Protein AF-0000000079066819 (afdb_homodimer)

InterPro domains:
  IPR002328 Alcohol dehydrogenase, zinc-type, conserved site [PS00059] (64-78)
  IPR011032 GroES-like superfamily [SSF50129] (6-172)
  IPR013149 Alcohol dehydrogenase-like, C-terminal [PF00107] (179-305)
  IPR013154 Alcohol dehydrogenase-like, N-terminal [PF08240] (29-139)
  IPR020843 Enoylreductase domain [SM00829] (15-341)
  IPR036291 NAD(P)-binding domain superfamily [SSF51735] (141-310)

Foldseek 3Di:
DPWDWWWAFKQADAPDGTDIDIDTQDDAAPQKWKWFFQKFWDDVVLVCQRHVLAADEDPGAGATQLTWGFTCDYYPPAPDDGGFTKTFQQWAAPQPDPCNVVQNSLPHPDTPGRDRRHHHHHLMRMDMGRNVRIATFDPLADRHFLSLCSFLVLQLLCCCCPNQNDAAAFEEEEEDQAQNRLNNLLNCVLRHHAYEYEDQAVVSQVSSVVSPHPYYDNCVVDPPLVVLCVVVVNQATQEYEYQAQDQEVVQSRLSRHHAQHEYEYEHHDSDHHDHDVVSCVVRVYHYYYDRTHGSVSSNVSSVCVSVPSDTQDEQEEDESVCVSVQSVVVVVPNGHHIYMYGD/DPWAWWWAFKQADAPDGTDIDIDTQDDAAAQKWKWFWQKFWDDVVLVCQRHVLAADEDPGAGATQLTWGFTCDYYPPAPDDGGFTKTFQQWAAPQPDPCNVVQNSLPHPDTPGRDRRHHHHHLMRMDMGRNVRIATFDPLADRHFLSLCSFLVLQLLCCCCPNQNDAAAFEEEEEDQAQNRLNNLLNCVLRHHAYEYEDQAVVSQVSSVVSPHPYYDNCVVDPPLVVLCVVVVNQATQEYEYQAQDQEVVQSRLSRHHAQHEYEYEHHDSDHHDHDVVSCVVRVYHYYYDRTHGSVSSNVSSVCVSVPSDTQDEQEEAESVCVRVQSVVVVVPNGHHIYMYGD

pLDDT: mean 96.61, std 5.33, range [36.28, 98.94]

Sequence (686 aa):
MTSGVMSAAVLKALGKPLEIELRPRPVPGPGQVLVRVRAAGLCHTDLHLADGSAVTPPLPIVLGHEIAGEVVEVGAGVRAAPGDRVLAYYYEGYGTCTWCAAGSENLCPAPAAKVGFDSDGGLCEYYLADAQTLVPITDKVPFAEAAVLGCSGTTAVRVVRAVARTVAGETLTVIGAGGVGLAVVQVAVADGARVIAVDPHAPSREQARRYGAHTVIDPAASDPVATVHAVTDGQGCEVVVDTVGATHTPGQAVRMTGIRGRVVLVGYTGKPATLDVLDVGVRETEIRSSVGATLADAHTVMQMAETGLIRGNVEAEYPLEQINQALARLAAGNVTGRLVITPMTSGVMSAAVLKALGKPLEIELRPRPVPGPGQVLVRVRAAGLCHTDLHLADGSAVTPPLPIVLGHEIAGEVVEVGAGVRAAPGDRVLAYYYEGYGTCTWCAAGSENLCPAPAAKVGFDSDGGLCEYYLADAQTLVPITDKVPFAEAAVLGCSGTTAVRVVRAVARTVAGETLTVIGAGGVGLAVVQVAVADGARVIAVDPHAPSREQARRYGAHTVIDPAASDPVATVHAVTDGQGCEVVVDTVGATHTPGQAVRMTGIRGRVVLVGYTGKPATLDVLDVGVRETEIRSSVGATLADAHTVMQMAETGLIRGNVEAEYPLEQINQALARLAAGNVTGRLVITP

Structure (mmCIF, N/CA/C/O backbone):
data_AF-0000000079066819-model_v1
#
loop_
_entity.id
_entity.type
_entity.pdbx_description
1 polymer 'Alcohol dehydrogenase catalytic domain-containing protein'
#
loop_
_atom_site.group_PDB
_atom_site.id
_atom_site.type_symbol
_atom_site.label_atom_id
_atom_site.label_alt_id
_atom_site.label_comp_id
_atom_site.label_asym_id
_atom_site.label_entity_id
_atom_site.label_seq_id
_atom_site.pdbx_PDB_ins_code
_atom_site.Cartn_x
_atom_site.Cartn_y
_atom_site.Cartn_z
_atom_site.occupancy
_atom_site.B_iso_or_equiv
_atom_site.auth_seq_id
_atom_site.auth_comp_id
_atom_site.auth_asym_id
_atom_site.auth_atom_id
_atom_site.pdbx_PDB_model_num
ATOM 1 N N . MET A 1 1 ? -17.688 -42.688 -26.609 1 37 1 MET A N 1
ATOM 2 C CA . MET A 1 1 ? -17.641 -42.156 -25.25 1 37 1 MET A CA 1
ATOM 3 C C . MET A 1 1 ? -16.453 -42.781 -24.484 1 37 1 MET A C 1
ATOM 5 O O . MET A 1 1 ? -16.562 -43.875 -23.953 1 37 1 MET A O 1
ATOM 9 N N . THR A 1 2 ? -15.359 -42.75 -24.953 1 45.97 2 THR A N 1
ATOM 10 C CA . THR A 1 2 ? -14.328 -43.594 -24.359 1 45.97 2 THR A CA 1
ATOM 11 C C . THR A 1 2 ? -14.281 -43.438 -22.844 1 45.97 2 THR A C 1
ATOM 13 O O . THR A 1 2 ? -14.062 -42.312 -22.359 1 45.97 2 THR A O 1
ATOM 16 N N . SER A 1 3 ? -15.227 -44.094 -22.094 1 61.09 3 SER A N 1
ATOM 17 C CA . SER A 1 3 ? -15.602 -44.594 -20.766 1 61.09 3 SER A CA 1
ATOM 18 C C . SER A 1 3 ? -14.406 -45.188 -20.031 1 61.09 3 SER A C 1
ATOM 20 O O . SER A 1 3 ? -13.68 -46 -20.562 1 61.09 3 SER A O 1
ATOM 22 N N . GLY A 1 4 ? -13.5 -44.344 -19.375 1 86.75 4 GLY A N 1
ATOM 23 C CA . GLY A 1 4 ? -12.398 -44.906 -18.594 1 86.75 4 GLY A CA 1
ATOM 24 C C . GLY A 1 4 ? -12.25 -44.219 -17.234 1 86.75 4 GLY A C 1
ATOM 25 O O . GLY A 1 4 ? -13.062 -43.375 -16.859 1 86.75 4 GLY A O 1
ATOM 26 N N . VAL A 1 5 ? -11.516 -44.844 -16.578 1 94.75 5 VAL A N 1
ATOM 27 C CA . VAL A 1 5 ? -11.219 -44.344 -15.234 1 94.75 5 VAL A CA 1
ATOM 28 C C . VAL A 1 5 ? -9.844 -43.688 -15.219 1 94.75 5 VAL A C 1
ATOM 30 O O . VAL A 1 5 ? -9.039 -43.875 -16.125 1 94.75 5 VAL A O 1
ATOM 33 N N . MET A 1 6 ? -9.727 -42.812 -14.391 1 96.75 6 MET A N 1
ATOM 34 C CA . MET A 1 6 ? -8.445 -42.125 -14.18 1 96.75 6 MET A CA 1
ATOM 35 C C . MET A 1 6 ? -8.094 -42.094 -12.695 1 96.75 6 MET A C 1
ATOM 37 O O . MET A 1 6 ? -8.977 -42.156 -11.844 1 96.75 6 MET A O 1
ATOM 41 N N . SER A 1 7 ? -6.809 -42.031 -12.445 1 97.69 7 SER A N 1
ATOM 42 C CA . SER A 1 7 ? -6.34 -41.781 -11.086 1 97.69 7 SER A CA 1
ATOM 43 C C . SER A 1 7 ? -6.332 -40.281 -10.766 1 97.69 7 SER A C 1
ATOM 45 O O . SER A 1 7 ? -5.988 -39.469 -11.617 1 97.69 7 SER A O 1
ATOM 47 N N . ALA A 1 8 ? -6.77 -39.938 -9.594 1 98.5 8 ALA A N 1
ATOM 48 C CA . ALA A 1 8 ? -6.734 -38.562 -9.086 1 98.5 8 ALA A CA 1
ATOM 49 C C . ALA A 1 8 ? -6.352 -38.531 -7.613 1 98.5 8 ALA A C 1
ATOM 51 O O . ALA A 1 8 ? -6.73 -39.406 -6.848 1 98.5 8 ALA A O 1
ATOM 52 N N . ALA A 1 9 ? -5.535 -37.594 -7.238 1 98.62 9 ALA A N 1
ATOM 53 C CA . ALA A 1 9 ? -5.258 -37.344 -5.824 1 98.62 9 ALA A CA 1
ATOM 54 C C . ALA A 1 9 ? -6.309 -36.406 -5.215 1 98.62 9 ALA A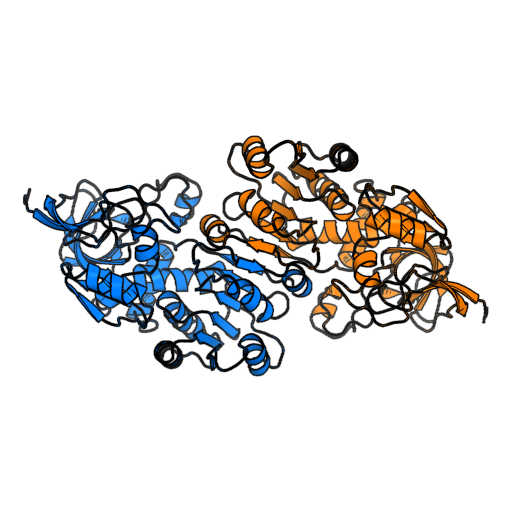 C 1
ATOM 56 O O . ALA A 1 9 ? -6.402 -35.25 -5.59 1 98.62 9 ALA A O 1
ATOM 57 N N . VAL A 1 10 ? -7.047 -36.875 -4.238 1 98.62 10 VAL A N 1
ATOM 58 C CA . VAL A 1 10 ? -8.234 -36.156 -3.756 1 98.62 10 VAL A CA 1
ATOM 59 C C . VAL A 1 10 ? -8.047 -35.781 -2.287 1 98.62 10 VAL A C 1
ATOM 61 O O . VAL A 1 10 ? -7.68 -36.625 -1.466 1 98.62 10 VAL A O 1
ATOM 64 N N . LEU A 1 11 ? -8.188 -34.531 -1.988 1 98.5 11 LEU A N 1
ATOM 65 C CA . LEU A 1 11 ? -8.305 -34.062 -0.609 1 98.5 11 LEU A CA 1
ATOM 66 C C . LEU A 1 11 ? -9.727 -34.25 -0.096 1 98.5 11 LEU A C 1
ATOM 68 O O . LEU A 1 11 ? -10.641 -33.531 -0.528 1 98.5 11 LEU A O 1
ATOM 72 N N . LYS A 1 12 ? -9.93 -35.062 0.848 1 98.06 12 LYS A N 1
ATOM 73 C CA . LYS A 1 12 ? -11.273 -35.375 1.34 1 98.06 12 LYS A CA 1
ATOM 74 C C . LYS A 1 12 ? -11.555 -34.625 2.648 1 98.06 12 LYS A C 1
ATOM 76 O O . LYS A 1 12 ? -12.711 -34.344 2.963 1 98.06 12 LYS A O 1
ATOM 81 N N . ALA A 1 13 ? -10.477 -34.438 3.383 1 97.44 13 ALA A N 1
ATOM 82 C CA . ALA A 1 13 ? -10.562 -33.719 4.66 1 97.44 13 ALA A CA 1
ATOM 83 C C . ALA A 1 13 ? -9.336 -32.875 4.895 1 97.44 13 ALA A C 1
ATOM 85 O O . ALA A 1 13 ? -8.211 -33.25 4.574 1 97.44 13 ALA A O 1
ATOM 86 N N . LEU A 1 14 ? -9.602 -31.734 5.492 1 96.62 14 LEU A N 1
ATOM 87 C CA . LEU A 1 14 ? -8.5 -30.828 5.766 1 96.62 14 LEU A CA 1
ATOM 88 C C . LEU A 1 14 ? -7.488 -31.453 6.719 1 96.62 14 LEU A C 1
ATOM 90 O O . LEU A 1 14 ? -7.871 -32.125 7.676 1 96.62 14 LEU A O 1
ATOM 94 N N . GLY A 1 15 ? -6.273 -31.219 6.441 1 96.06 15 GLY A N 1
ATOM 95 C CA . GLY A 1 15 ? -5.211 -31.688 7.32 1 96.06 15 GLY A CA 1
ATOM 96 C C . GLY A 1 15 ? -4.926 -33.156 7.168 1 96.06 15 GLY A C 1
ATOM 97 O O . GLY A 1 15 ? -4.07 -33.719 7.871 1 96.06 15 GLY A O 1
ATOM 98 N N . LYS A 1 16 ? -5.594 -33.844 6.32 1 96.88 16 LYS A N 1
ATOM 99 C CA . LYS A 1 16 ? -5.375 -35.281 6.059 1 96.88 16 LYS A CA 1
ATOM 100 C C . LYS A 1 16 ? -4.637 -35.5 4.738 1 96.88 16 LYS A C 1
ATOM 102 O O . LYS A 1 16 ? -4.672 -34.625 3.859 1 96.88 16 LYS A O 1
ATOM 107 N N . PRO A 1 17 ? -3.957 -36.625 4.641 1 97.88 17 PRO A N 1
ATOM 108 C CA . PRO A 1 17 ? -3.289 -36.906 3.369 1 97.88 17 PRO A CA 1
ATOM 109 C C . PRO A 1 17 ? -4.266 -37.031 2.201 1 97.88 17 PRO A C 1
ATOM 111 O O . PRO A 1 17 ? -5.426 -37.406 2.393 1 97.88 17 PRO A O 1
ATOM 114 N N . LEU A 1 18 ? -3.771 -36.688 1.036 1 98.56 18 LEU A N 1
ATOM 115 C CA . LEU A 1 18 ? -4.57 -36.875 -0.165 1 98.56 18 LEU A CA 1
ATOM 116 C C . LEU A 1 18 ? -4.738 -38.375 -0.45 1 98.56 18 LEU A C 1
ATOM 118 O O . LEU A 1 18 ? -3.814 -39.156 -0.22 1 98.56 18 LEU A O 1
ATOM 122 N N . GLU A 1 19 ? -5.855 -38.75 -0.96 1 98.44 19 GLU A N 1
ATOM 123 C CA . GLU A 1 19 ? -6.121 -40.125 -1.313 1 98.44 19 GLU A CA 1
ATOM 124 C C . GLU A 1 19 ? -6.141 -40.312 -2.828 1 98.44 19 GLU A C 1
ATOM 126 O O . GLU A 1 19 ? -6.785 -39.562 -3.547 1 98.44 19 GLU A O 1
ATOM 131 N N . ILE A 1 20 ? -5.414 -41.312 -3.322 1 98.12 20 ILE A N 1
ATOM 132 C CA . ILE A 1 20 ? -5.496 -41.656 -4.738 1 98.12 20 ILE A CA 1
ATOM 133 C C . ILE A 1 20 ? -6.781 -42.438 -5.004 1 98.12 20 ILE A C 1
ATOM 135 O O . ILE A 1 20 ? -6.996 -43.5 -4.438 1 98.12 20 ILE A O 1
ATOM 139 N N . GLU A 1 21 ? -7.539 -41.875 -5.871 1 96.94 21 GLU A N 1
ATOM 140 C CA . GLU A 1 21 ? -8.82 -42.469 -6.203 1 96.94 21 GLU A CA 1
ATOM 141 C C . GLU A 1 21 ? -8.961 -42.688 -7.711 1 96.94 21 GLU A C 1
ATOM 143 O O . GLU A 1 21 ? -8.359 -41.938 -8.5 1 96.94 21 GLU A O 1
ATOM 148 N N . LEU A 1 22 ? -9.734 -43.719 -7.961 1 96.75 22 LEU A N 1
ATOM 149 C CA . LEU A 1 22 ? -10.172 -43.875 -9.344 1 96.75 22 LEU A CA 1
ATOM 150 C C . LEU A 1 22 ? -11.484 -43.125 -9.586 1 96.75 22 LEU A C 1
ATOM 152 O O . LEU A 1 22 ? -12.445 -43.312 -8.836 1 96.75 22 LEU A O 1
ATOM 156 N N . ARG A 1 23 ? -11.43 -42.281 -10.594 1 96.19 23 ARG A N 1
ATOM 157 C CA . ARG A 1 23 ? -12.602 -41.531 -10.992 1 96.19 23 ARG A CA 1
ATOM 158 C C . ARG A 1 23 ? -12.906 -41.719 -12.469 1 96.19 23 ARG A C 1
ATOM 160 O O . ARG A 1 23 ? -12.031 -42.125 -13.25 1 96.19 23 ARG A O 1
ATOM 167 N N . PRO A 1 24 ? -14.203 -41.625 -12.789 1 95.81 24 PRO A N 1
ATOM 168 C CA . PRO A 1 24 ? -14.492 -41.625 -14.227 1 95.81 24 PRO A CA 1
ATOM 169 C C . PRO A 1 24 ? -13.703 -40.562 -15 1 95.81 24 PRO A C 1
ATOM 171 O O . PRO A 1 24 ? -13.555 -39.438 -14.523 1 95.81 24 PRO A O 1
ATOM 174 N N . ARG A 1 25 ? -13.094 -41 -16.062 1 96.62 25 ARG A N 1
ATOM 175 C CA . ARG A 1 25 ? -12.453 -40.031 -16.953 1 96.62 25 ARG A CA 1
ATOM 176 C C . ARG A 1 25 ? -13.477 -39.062 -17.531 1 96.62 25 ARG A C 1
ATOM 178 O O . ARG A 1 25 ? -14.5 -39.469 -18.078 1 96.62 25 ARG A O 1
ATOM 185 N N . PRO A 1 26 ? -13.258 -37.75 -17.453 1 96.5 26 PRO A N 1
ATOM 186 C CA . PRO A 1 26 ? -14.234 -36.781 -17.969 1 96.5 26 PRO A CA 1
ATOM 187 C C . PRO A 1 26 ? -14.375 -36.844 -19.484 1 96.5 26 PRO A C 1
ATOM 189 O O . PRO A 1 26 ? -13.438 -37.25 -20.172 1 96.5 26 PRO A O 1
ATOM 192 N N . VAL A 1 27 ? -15.508 -36.531 -19.938 1 96 27 VAL A N 1
ATOM 193 C CA . VAL A 1 27 ? -15.797 -36.375 -21.359 1 96 27 VAL A CA 1
ATOM 194 C C . VAL A 1 27 ? -16.078 -34.938 -21.672 1 96 27 VAL A C 1
ATOM 196 O O . VAL A 1 27 ? -16.969 -34.312 -21.078 1 96 27 VAL A O 1
ATOM 199 N N . PRO A 1 28 ? -15.312 -34.344 -22.594 1 97.19 28 PRO A N 1
ATOM 200 C CA . PRO A 1 28 ? -15.5 -32.906 -22.844 1 97.19 28 PRO A CA 1
ATOM 201 C C . PRO A 1 28 ? -16.828 -32.625 -23.547 1 97.19 28 PRO A C 1
ATOM 203 O O . PRO A 1 28 ? -17.172 -33.281 -24.547 1 97.19 28 PRO A O 1
ATOM 206 N N . GLY A 1 29 ? -17.578 -31.703 -22.953 1 97.12 29 GLY A N 1
ATOM 207 C CA . GLY A 1 29 ? -18.734 -31.141 -23.625 1 97.12 29 GLY A CA 1
ATOM 208 C C . GLY A 1 29 ? -18.375 -29.969 -24.531 1 97.12 29 GLY A C 1
ATOM 209 O O . GLY A 1 29 ? -17.203 -29.719 -24.797 1 97.12 29 GLY A O 1
ATOM 210 N N . PRO A 1 30 ? -19.469 -29.281 -25.062 1 97.31 30 PRO A N 1
ATOM 211 C CA . PRO A 1 30 ? -19.203 -28.109 -25.906 1 97.31 30 PRO A CA 1
ATOM 212 C C . PRO A 1 30 ? -18.312 -27.078 -25.219 1 97.31 30 PRO A C 1
ATOM 214 O O . PRO A 1 30 ? -18.531 -26.734 -24.062 1 97.31 30 PRO A O 1
ATOM 217 N N . GLY A 1 31 ? -17.25 -26.641 -25.953 1 97.25 31 GLY A N 1
ATOM 218 C CA . GLY A 1 31 ? -16.344 -25.625 -25.438 1 97.25 31 GLY A CA 1
ATOM 219 C C . GLY A 1 31 ? -15.297 -26.172 -24.5 1 97.25 31 GLY A C 1
ATOM 220 O O . GLY A 1 31 ? -14.453 -25.422 -24 1 97.25 31 GLY A O 1
ATOM 221 N N . GLN A 1 32 ? -15.258 -27.453 -24.297 1 98.06 32 GLN A N 1
ATOM 222 C CA . GLN A 1 32 ? -14.352 -28.062 -23.328 1 98.06 32 GLN A CA 1
ATOM 223 C C . GLN A 1 32 ? -13.305 -28.938 -24.016 1 98.06 32 GLN A C 1
ATOM 225 O O . GLN A 1 32 ? -13.484 -29.344 -25.156 1 98.06 32 GLN A O 1
ATOM 230 N N . VAL A 1 33 ? -12.242 -29.141 -23.375 1 98.12 33 VAL A N 1
ATOM 231 C CA . VAL A 1 33 ? -11.109 -29.922 -23.859 1 98.12 33 VAL A CA 1
ATOM 232 C C . VAL A 1 33 ? -10.609 -30.844 -22.766 1 98.12 33 VAL 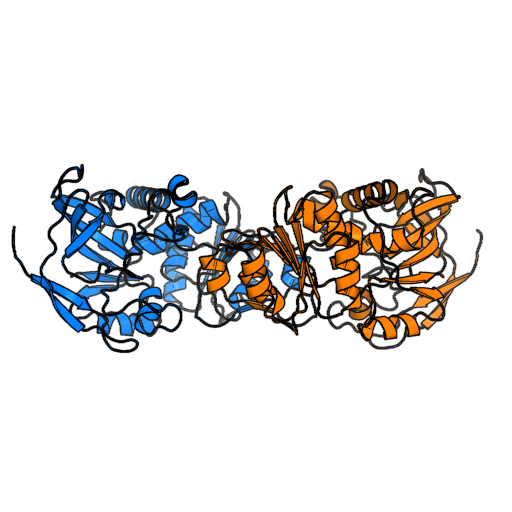A C 1
ATOM 234 O O . VAL A 1 33 ? -10.516 -30.453 -21.594 1 98.12 33 VAL A O 1
ATOM 237 N N . LEU A 1 34 ? -10.422 -32.031 -23.109 1 98.19 34 LEU A N 1
ATOM 238 C CA . LEU A 1 34 ? -9.773 -32.969 -22.188 1 98.19 34 LEU A CA 1
ATOM 239 C C . LEU A 1 34 ? -8.258 -32.938 -22.375 1 98.19 34 LEU A C 1
ATOM 241 O O . LEU A 1 34 ? -7.762 -33.156 -23.484 1 98.19 34 LEU A O 1
ATOM 245 N N . VAL A 1 35 ? -7.57 -32.688 -21.359 1 98.69 35 VAL A N 1
ATOM 246 C CA . VAL A 1 35 ? -6.113 -32.594 -21.375 1 98.69 35 VAL A CA 1
ATOM 247 C C . VAL A 1 35 ? -5.512 -33.781 -20.609 1 98.69 35 VAL A C 1
ATOM 249 O O . VAL A 1 35 ? -5.875 -34.031 -19.453 1 98.69 35 VAL A O 1
ATOM 252 N N . ARG A 1 36 ? -4.672 -34.562 -21.234 1 98.69 36 ARG A N 1
ATOM 253 C CA . ARG A 1 36 ? -3.82 -35.5 -20.484 1 98.69 36 ARG A CA 1
ATOM 254 C C . ARG A 1 36 ? -2.725 -34.719 -19.734 1 98.69 36 ARG A C 1
ATOM 256 O O . ARG A 1 36 ? -1.826 -34.156 -20.359 1 98.69 36 ARG A O 1
ATOM 263 N N . VAL A 1 37 ? -2.812 -34.75 -18.438 1 98.88 37 VAL A N 1
ATOM 264 C CA . VAL A 1 37 ? -1.86 -34 -17.625 1 98.88 37 VAL A CA 1
ATOM 265 C C . VAL A 1 37 ? -0.479 -34.625 -17.719 1 98.88 37 VAL A C 1
ATOM 267 O O . VAL A 1 37 ? -0.322 -35.812 -17.422 1 98.88 37 VAL A O 1
ATOM 270 N N . ARG A 1 38 ? 0.446 -33.875 -18.188 1 98.81 38 ARG A N 1
ATOM 271 C 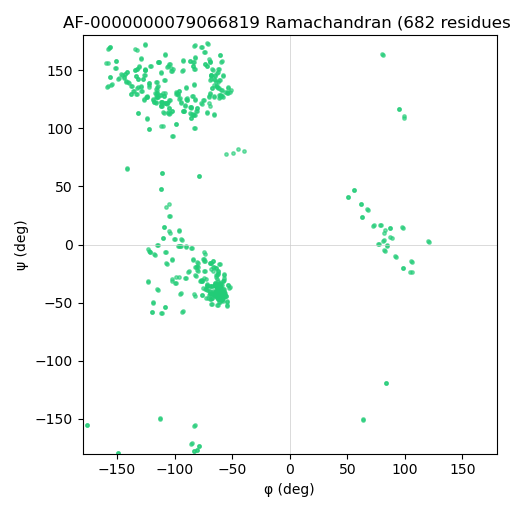CA . ARG A 1 38 ? 1.822 -34.344 -18.25 1 98.81 38 ARG A CA 1
ATOM 272 C C . ARG A 1 38 ? 2.633 -33.875 -17.062 1 98.81 38 ARG A C 1
ATOM 274 O O . ARG A 1 38 ? 3.596 -34.5 -16.641 1 98.81 38 ARG A O 1
ATOM 281 N N . ALA A 1 39 ? 2.256 -32.781 -16.516 1 98.88 39 ALA A N 1
ATOM 282 C CA . ALA A 1 39 ? 2.926 -32.188 -15.367 1 98.88 39 ALA A CA 1
ATOM 283 C C . ALA A 1 39 ? 1.974 -31.281 -14.578 1 98.88 39 ALA A C 1
ATOM 285 O O . ALA A 1 39 ? 1.176 -30.547 -15.164 1 98.88 39 ALA A O 1
ATOM 286 N N . ALA A 1 40 ? 2.014 -31.359 -13.289 1 98.81 40 ALA A N 1
ATOM 287 C CA . ALA A 1 40 ? 1.324 -30.469 -12.352 1 98.81 40 ALA A CA 1
ATOM 288 C C . ALA A 1 40 ? 2.271 -29.984 -11.258 1 98.81 40 ALA A C 1
ATOM 290 O O . ALA A 1 40 ? 2.73 -30.781 -10.43 1 98.81 40 ALA A O 1
ATOM 291 N N . GLY A 1 41 ? 2.545 -28.703 -11.273 1 98.5 41 GLY A N 1
ATOM 292 C CA . GLY A 1 41 ? 3.436 -28.156 -10.258 1 98.5 41 GLY A CA 1
ATOM 293 C C . GLY A 1 41 ? 2.799 -28.094 -8.883 1 98.5 41 GLY A C 1
ATOM 294 O O . GLY A 1 41 ? 1.572 -28.047 -8.766 1 98.5 41 GLY A O 1
ATOM 295 N N . LEU A 1 42 ? 3.621 -28.141 -7.855 1 98.12 42 LEU A N 1
ATOM 296 C CA . LEU A 1 42 ? 3.166 -27.984 -6.48 1 98.12 42 LEU A CA 1
ATOM 297 C C . LEU A 1 42 ? 3.582 -26.625 -5.93 1 98.12 42 LEU A C 1
ATOM 299 O O . LEU A 1 42 ? 4.77 -26.297 -5.906 1 98.12 42 LEU A O 1
ATOM 303 N N . CYS A 1 43 ? 2.643 -25.875 -5.531 1 95.38 43 CYS A N 1
ATOM 304 C CA . CYS A 1 43 ? 2.812 -24.547 -4.949 1 95.38 43 CYS A CA 1
ATOM 305 C C . CYS A 1 43 ? 2.555 -24.578 -3.449 1 95.38 43 CYS A C 1
ATOM 307 O O . CYS A 1 43 ? 1.812 -25.422 -2.955 1 95.38 43 CYS A O 1
ATOM 309 N N . HIS A 1 44 ? 3.164 -23.672 -2.709 1 94.19 44 HIS A N 1
ATOM 310 C CA . HIS A 1 44 ? 2.871 -23.578 -1.283 1 94.19 44 HIS A CA 1
ATOM 311 C C . HIS A 1 44 ? 1.383 -23.344 -1.041 1 94.19 44 HIS A C 1
ATOM 313 O O . HIS A 1 44 ? 0.857 -23.719 0.01 1 94.19 44 HIS A O 1
ATOM 319 N N . THR A 1 45 ? 0.718 -22.781 -1.983 1 94.06 45 THR A N 1
ATOM 320 C CA . THR A 1 45 ? -0.727 -22.594 -1.888 1 94.06 45 THR A CA 1
ATOM 321 C C . THR A 1 45 ? -1.432 -23.938 -1.739 1 94.06 45 THR A C 1
ATOM 323 O O . THR A 1 45 ? -2.459 -24.047 -1.065 1 94.06 45 THR A O 1
ATOM 326 N N . ASP A 1 46 ? -0.886 -24.953 -2.361 1 96.56 46 ASP A N 1
ATOM 327 C CA . ASP A 1 46 ? -1.462 -26.281 -2.201 1 96.56 46 ASP A CA 1
ATOM 328 C C . ASP A 1 46 ? -1.411 -26.734 -0.743 1 96.56 46 ASP A C 1
ATOM 330 O O . ASP A 1 46 ? -2.316 -27.422 -0.268 1 96.56 46 ASP A O 1
ATOM 334 N N . LEU A 1 47 ? -0.294 -26.359 -0.036 1 95.31 47 LEU A N 1
ATOM 335 C CA . LEU A 1 47 ? -0.19 -26.672 1.385 1 95.31 47 LEU A CA 1
ATOM 336 C C . LEU A 1 47 ? -1.255 -25.938 2.186 1 95.31 47 LEU A C 1
ATOM 338 O O . LEU A 1 47 ? -1.892 -26.516 3.068 1 95.31 47 LEU A O 1
ATOM 342 N N . HIS A 1 48 ? -1.458 -24.625 1.846 1 93.25 48 HIS A N 1
ATOM 343 C CA . HIS A 1 48 ? -2.463 -23.812 2.521 1 93.25 48 HIS A CA 1
ATOM 344 C C . HIS A 1 48 ? -3.863 -24.375 2.314 1 93.25 48 HIS A C 1
ATOM 346 O O . HIS A 1 48 ? -4.688 -24.359 3.23 1 93.25 48 HIS A O 1
ATOM 352 N N . LEU A 1 49 ? -4.133 -24.844 1.151 1 94.94 49 LEU A N 1
ATOM 353 C CA . LEU A 1 49 ? -5.422 -25.438 0.823 1 94.94 49 LEU A CA 1
ATOM 354 C C . LEU A 1 49 ? -5.598 -26.781 1.535 1 94.94 49 LEU A C 1
ATOM 356 O O . LEU A 1 49 ? -6.672 -27.062 2.07 1 94.94 49 LEU A O 1
ATOM 360 N N . ALA A 1 50 ? -4.57 -27.547 1.596 1 95.94 50 ALA A N 1
ATOM 361 C CA . ALA A 1 50 ? -4.625 -28.891 2.176 1 95.94 50 ALA A CA 1
ATOM 362 C C . ALA A 1 50 ? -4.941 -28.828 3.666 1 95.94 50 ALA A C 1
ATOM 364 O O . ALA A 1 50 ? -5.633 -29.703 4.195 1 95.94 50 ALA A O 1
ATOM 365 N N . ASP A 1 51 ? -4.473 -27.781 4.332 1 93.25 51 ASP A N 1
ATOM 366 C CA . ASP A 1 51 ? -4.699 -27.734 5.773 1 93.25 51 ASP A CA 1
ATOM 367 C C . ASP A 1 51 ? -5.734 -26.672 6.129 1 93.25 51 ASP A C 1
ATOM 369 O O . ASP A 1 51 ? -6.141 -26.562 7.285 1 93.25 51 ASP A O 1
ATOM 373 N N . GLY A 1 52 ? -6.18 -25.906 5.242 1 89.69 52 GLY A N 1
ATOM 374 C CA . GLY A 1 52 ? -7.219 -24.906 5.441 1 89.69 52 GLY A CA 1
ATOM 375 C C . GLY A 1 52 ? -6.746 -23.703 6.246 1 89.69 52 GLY A C 1
ATOM 376 O O . GLY A 1 52 ? -7.559 -22.984 6.824 1 89.69 52 GLY A O 1
ATOM 377 N N . SER A 1 53 ? -5.559 -23.484 6.414 1 82.75 53 SER A N 1
ATOM 378 C CA . SER A 1 53 ? -5 -22.453 7.293 1 82.75 53 SER A CA 1
ATOM 379 C C . SER A 1 53 ? -5.219 -21.062 6.727 1 82.75 53 SER A C 1
ATOM 381 O O . SER A 1 53 ? -5.559 -20.141 7.461 1 82.75 53 SER A O 1
ATOM 383 N N . ALA A 1 54 ? -5.09 -20.922 5.43 1 78.5 54 ALA A N 1
ATOM 384 C CA . ALA A 1 54 ? -5.23 -19.609 4.824 1 78.5 54 ALA A CA 1
ATOM 385 C C . ALA A 1 54 ? -6.449 -19.547 3.91 1 78.5 54 ALA A C 1
ATOM 387 O O . ALA A 1 54 ? -7.172 -18.547 3.893 1 78.5 54 ALA A O 1
ATOM 388 N N . VAL A 1 55 ? -6.668 -20.609 3.199 1 83.12 55 VAL A N 1
ATOM 389 C CA . VAL A 1 55 ? -7.758 -20.719 2.24 1 83.12 55 VAL A CA 1
ATOM 390 C C . VAL A 1 55 ? -8.484 -22.047 2.439 1 83.12 55 VAL A C 1
ATOM 392 O O . VAL A 1 55 ? -7.844 -23.109 2.494 1 83.12 55 VAL A O 1
ATOM 395 N N . THR A 1 56 ? -9.742 -22.031 2.557 1 91.25 56 THR A N 1
ATOM 396 C CA . THR A 1 56 ? -10.508 -23.266 2.729 1 91.25 56 THR A CA 1
ATOM 397 C C . THR A 1 56 ? -11.219 -23.641 1.437 1 91.25 56 THR A C 1
ATOM 399 O O . THR A 1 56 ? -12.148 -22.953 1.01 1 91.25 56 THR A O 1
ATOM 402 N N . PRO A 1 57 ? -10.805 -24.719 0.865 1 94.69 57 PRO A N 1
ATOM 403 C CA . PRO A 1 57 ? -11.461 -25.172 -0.363 1 94.69 57 PRO A CA 1
ATOM 404 C C . PRO A 1 57 ? -12.719 -26 -0.091 1 94.69 57 PRO A C 1
ATOM 406 O O . PRO A 1 57 ? -12.906 -26.5 1.022 1 94.69 57 PRO A O 1
ATOM 409 N N . PRO A 1 58 ? -13.617 -26.047 -1.095 1 96.38 58 PRO A N 1
ATOM 410 C CA . PRO A 1 58 ? -14.672 -27.062 -0.981 1 96.38 58 PRO A CA 1
ATOM 411 C C . PRO A 1 58 ? -14.141 -28.484 -1.031 1 96.38 58 PRO A C 1
ATOM 413 O O . PRO A 1 58 ? -13.18 -28.766 -1.757 1 96.38 58 PRO A O 1
ATOM 416 N N . LEU A 1 59 ? -14.734 -29.406 -0.301 1 96.69 59 LEU A N 1
ATOM 417 C CA . LEU A 1 59 ? -14.281 -30.797 -0.257 1 96.69 59 LEU A CA 1
ATOM 418 C C . LEU A 1 59 ? -15.391 -31.734 -0.724 1 96.69 59 LEU A C 1
ATOM 420 O O . LEU A 1 59 ? -16.578 -31.453 -0.52 1 96.69 59 LEU A O 1
ATOM 424 N N . PRO A 1 60 ? -15.062 -32.906 -1.253 1 97.81 60 PRO A N 1
ATOM 425 C CA . PRO A 1 60 ? -13.703 -33.281 -1.66 1 97.81 60 PRO A CA 1
ATOM 426 C C . PRO A 1 60 ? -13.219 -32.5 -2.879 1 97.81 60 PRO A C 1
ATOM 428 O O . PRO A 1 60 ? -14.031 -32 -3.664 1 97.81 60 PRO A O 1
ATOM 431 N N . ILE A 1 61 ? -11.867 -32.375 -3.098 1 98.12 61 ILE A N 1
ATOM 432 C CA . ILE A 1 61 ? -11.344 -31.594 -4.219 1 98.12 61 ILE A CA 1
ATOM 433 C C . ILE A 1 61 ? -10.031 -32.188 -4.699 1 98.12 61 ILE A C 1
ATOM 435 O O . ILE A 1 61 ? -9.273 -32.781 -3.908 1 98.12 61 ILE A O 1
ATOM 439 N N . VAL A 1 62 ? -9.797 -32.188 -5.977 1 98.44 62 VAL A N 1
ATOM 440 C CA . VAL A 1 62 ? -8.484 -32.438 -6.555 1 98.44 62 VAL A CA 1
ATOM 441 C C . VAL A 1 62 ? -7.684 -31.141 -6.605 1 98.44 62 VAL A C 1
ATOM 443 O O . VAL A 1 62 ? -8.07 -30.188 -7.297 1 98.44 62 VAL A O 1
ATOM 446 N N . LEU A 1 63 ? -6.535 -31.078 -5.898 1 97.81 63 LEU A N 1
ATOM 447 C CA . LEU A 1 63 ? -5.719 -29.875 -5.859 1 97.81 63 LEU A CA 1
ATOM 448 C C . LEU A 1 63 ? -4.852 -29.766 -7.109 1 97.81 63 LEU A C 1
ATOM 450 O O . LEU A 1 63 ? -5.016 -30.531 -8.055 1 97.81 63 LEU A O 1
ATOM 454 N N . GLY A 1 64 ? -4.031 -28.719 -7.113 1 98.12 64 GLY A N 1
ATOM 455 C CA . GLY A 1 64 ? -3.096 -28.516 -8.211 1 98.12 64 GLY A CA 1
ATOM 456 C C . GLY A 1 64 ? -3.59 -27.5 -9.227 1 98.12 64 GLY A C 1
ATOM 457 O O . GLY A 1 64 ? -4.469 -27.812 -10.039 1 98.12 64 GLY A O 1
ATOM 458 N N . HIS A 1 65 ? -2.957 -26.328 -9.258 1 98.25 65 HIS A N 1
ATOM 459 C CA . HIS A 1 65 ? -3.422 -25.297 -10.18 1 98.25 65 HIS A CA 1
ATOM 460 C C . HIS A 1 65 ? -2.371 -25 -11.242 1 98.25 65 HIS A C 1
ATOM 462 O O . HIS A 1 65 ? -2.594 -24.156 -12.125 1 98.25 65 HIS A O 1
ATOM 468 N N . GLU A 1 66 ? -1.246 -25.656 -11.203 1 98.62 66 GLU A N 1
ATOM 469 C CA . GLU A 1 66 ? -0.181 -25.547 -12.195 1 98.62 66 GLU A CA 1
ATOM 470 C C . GLU A 1 66 ? -0.197 -26.734 -13.164 1 98.62 66 GLU A C 1
ATOM 472 O O . GLU A 1 66 ? 0.476 -27.734 -12.93 1 98.62 66 GLU A O 1
ATOM 477 N N . ILE A 1 67 ? -0.878 -26.594 -14.312 1 98.88 67 ILE A N 1
ATOM 478 C CA . ILE A 1 67 ? -1.182 -27.766 -15.133 1 98.88 67 ILE A CA 1
ATOM 479 C C . ILE A 1 67 ? -0.641 -27.547 -16.547 1 98.88 67 ILE A C 1
ATOM 481 O O . ILE A 1 67 ? -0.916 -26.531 -17.188 1 98.88 67 ILE A O 1
ATOM 485 N N . ALA A 1 68 ? 0.116 -28.438 -17.062 1 98.88 68 ALA A N 1
ATOM 486 C CA . ALA A 1 68 ? 0.521 -28.516 -18.453 1 98.88 68 ALA A CA 1
ATOM 487 C C . ALA A 1 68 ? 0.368 -29.922 -19 1 98.88 68 ALA A C 1
ATOM 489 O O . ALA A 1 68 ? 0.581 -30.906 -18.281 1 98.88 68 ALA A O 1
ATOM 490 N N . GLY A 1 69 ? 0.009 -30.016 -20.219 1 98.75 69 GLY A N 1
ATOM 491 C CA . GLY A 1 69 ? -0.183 -31.344 -20.797 1 98.75 69 GLY A CA 1
ATOM 492 C C . GLY A 1 69 ? -0.527 -31.297 -22.281 1 98.75 69 GLY A C 1
ATOM 493 O O . GLY A 1 69 ? -0.106 -30.391 -23 1 98.75 69 GLY A O 1
ATOM 494 N N . GLU A 1 70 ? -1.198 -32.406 -22.641 1 98.38 70 GLU A N 1
ATOM 495 C CA . GLU A 1 70 ? -1.549 -32.594 -24.047 1 98.38 70 GLU A CA 1
ATOM 496 C C . GLU A 1 70 ? -3.055 -32.75 -24.234 1 98.38 70 GLU A C 1
ATOM 498 O O . GLU A 1 70 ? -3.693 -33.5 -23.484 1 98.38 70 GLU A O 1
ATOM 503 N N . VAL A 1 71 ? -3.543 -32.031 -25.281 1 98.62 71 VAL A N 1
ATOM 504 C CA . VAL A 1 71 ? -4.949 -32.219 -25.609 1 98.62 71 VAL A CA 1
ATOM 505 C C . VAL A 1 71 ? -5.176 -33.625 -26.141 1 98.62 71 VAL A C 1
ATOM 507 O O . VAL A 1 71 ? -4.426 -34.125 -27 1 98.62 71 VAL A O 1
ATOM 510 N N . VAL A 1 72 ? -6.242 -34.312 -25.656 1 97.94 72 VAL A N 1
ATOM 511 C CA . VAL A 1 72 ? -6.469 -35.656 -26.125 1 97.94 72 VAL A CA 1
ATOM 512 C C . VAL A 1 72 ? -7.863 -35.781 -26.734 1 97.94 72 VAL A C 1
ATOM 514 O O . VAL A 1 72 ? -8.102 -36.625 -27.609 1 97.94 72 VAL A O 1
ATOM 517 N N . GLU A 1 73 ? -8.797 -35.031 -26.234 1 97.38 73 GLU A N 1
ATOM 518 C CA . GLU A 1 73 ? -10.164 -34.969 -26.75 1 97.38 73 GLU A CA 1
ATOM 519 C C . GLU A 1 73 ? -10.734 -33.562 -26.672 1 97.38 73 GLU A C 1
ATOM 521 O O . GLU A 1 73 ? -10.367 -32.781 -25.797 1 97.38 73 GLU A O 1
ATOM 526 N N . VAL A 1 74 ? -11.602 -33.219 -27.672 1 97.81 74 VAL A N 1
ATOM 527 C CA . VAL A 1 74 ? -12.18 -31.875 -27.703 1 97.81 74 VAL A CA 1
ATOM 528 C C . VAL A 1 74 ? -13.688 -31.969 -27.906 1 97.81 74 VAL A C 1
ATOM 530 O O . VAL A 1 74 ? -14.18 -32.875 -28.562 1 97.81 74 VAL A O 1
ATOM 533 N N . GLY A 1 75 ? -14.367 -31.062 -27.219 1 96.94 75 GLY A N 1
ATOM 534 C CA . GLY A 1 75 ? -15.797 -30.938 -27.469 1 96.94 75 GLY A CA 1
ATOM 535 C C . GLY A 1 75 ? -16.125 -30.078 -28.672 1 96.94 75 GLY A C 1
ATOM 536 O O . GLY A 1 75 ? -15.219 -29.594 -29.344 1 96.94 75 GLY A O 1
ATOM 537 N N . ALA A 1 76 ? -17.422 -29.906 -28.891 1 96.31 76 ALA A N 1
ATOM 538 C CA . ALA A 1 76 ? -17.891 -29.125 -30.031 1 96.31 76 ALA A CA 1
ATOM 539 C C . ALA A 1 76 ? -17.484 -27.656 -29.891 1 96.31 76 ALA A C 1
ATOM 541 O O . ALA A 1 76 ? -17.531 -27.109 -28.781 1 96.31 76 ALA A O 1
ATOM 542 N N . GLY A 1 77 ? -17.031 -27.047 -30.984 1 95.5 77 GLY A N 1
ATOM 543 C CA . GLY A 1 77 ? -16.797 -25.609 -31.047 1 95.5 77 GLY A CA 1
ATOM 544 C C . GLY A 1 77 ? -15.422 -25.203 -30.578 1 95.5 77 GLY A C 1
ATOM 545 O O . GLY A 1 77 ? -15.164 -24.031 -30.328 1 95.5 77 GLY A O 1
ATOM 546 N N . VAL A 1 78 ? -14.562 -26.203 -30.297 1 96.12 78 VAL A N 1
ATOM 547 C CA . VAL A 1 78 ? -13.234 -25.906 -29.781 1 96.12 78 VAL A CA 1
ATOM 548 C C . VAL A 1 78 ? -12.211 -25.922 -30.922 1 96.12 78 VAL A C 1
ATOM 550 O O . VAL A 1 78 ? -12.281 -26.781 -31.812 1 96.12 78 VAL A O 1
ATOM 553 N N . ARG A 1 79 ? -11.383 -24.922 -31.125 1 91.62 79 ARG A N 1
ATOM 554 C CA . ARG A 1 79 ? -10.367 -24.797 -32.156 1 91.62 79 ARG A CA 1
ATOM 555 C C . ARG A 1 79 ? -9.188 -25.719 -31.875 1 91.62 79 ARG A C 1
ATOM 557 O O . ARG A 1 79 ? -8.508 -26.172 -32.812 1 91.62 79 ARG A O 1
ATOM 564 N N . ALA A 1 80 ? -8.82 -26.078 -30.547 1 95.94 80 ALA A N 1
ATOM 565 C CA . ALA A 1 80 ? -7.719 -26.953 -30.172 1 95.94 80 ALA A CA 1
ATOM 566 C C . ALA A 1 80 ? -7.887 -28.344 -30.781 1 95.94 80 ALA A C 1
ATOM 568 O O . ALA A 1 80 ? -9 -28.75 -31.094 1 95.94 80 ALA A O 1
ATOM 569 N N . ALA A 1 81 ? -6.738 -29.062 -30.906 1 97 81 ALA A N 1
ATOM 570 C CA . ALA A 1 81 ? -6.766 -30.391 -31.484 1 97 81 ALA A CA 1
ATOM 571 C C . ALA A 1 81 ? -5.969 -31.375 -30.625 1 97 81 ALA A C 1
ATOM 573 O O . ALA A 1 81 ? -5.023 -30.984 -29.938 1 97 81 ALA A O 1
ATOM 574 N N . PRO A 1 82 ? -6.445 -32.656 -30.719 1 97.69 82 PRO A N 1
ATOM 575 C CA . PRO A 1 82 ? -5.621 -33.656 -30.047 1 97.69 82 PRO A CA 1
ATOM 576 C C . PRO A 1 82 ? -4.152 -33.594 -30.453 1 97.69 82 PRO A C 1
ATOM 578 O O . PRO A 1 82 ? -3.844 -33.406 -31.641 1 97.69 82 PRO A O 1
ATOM 581 N N . GLY A 1 83 ? -3.256 -33.594 -29.469 1 97.94 83 GLY A N 1
ATOM 582 C CA . GLY A 1 83 ? -1.831 -33.5 -29.734 1 97.94 83 GLY A CA 1
ATOM 583 C C . GLY A 1 83 ? -1.26 -32.125 -29.375 1 97.94 83 GLY A C 1
ATOM 584 O O . GLY A 1 83 ? -0.051 -32 -29.188 1 97.94 83 GLY A O 1
ATOM 585 N N . ASP A 1 84 ? -2.096 -31.109 -29.359 1 98.31 84 ASP A N 1
ATOM 586 C CA . ASP A 1 84 ? -1.634 -29.781 -28.969 1 98.31 84 ASP A CA 1
ATOM 587 C C . ASP A 1 84 ? -1.06 -29.797 -27.562 1 98.31 84 ASP A C 1
ATOM 589 O O . ASP A 1 84 ? -1.618 -30.422 -26.656 1 98.31 84 ASP A O 1
ATOM 593 N N . ARG A 1 85 ? 0.125 -29.188 -27.375 1 98.75 85 ARG A N 1
ATOM 594 C CA . ARG A 1 85 ? 0.717 -28.953 -26.062 1 98.75 85 ARG A CA 1
ATOM 595 C C . ARG A 1 85 ? 0.178 -27.672 -25.422 1 98.75 85 ARG A C 1
ATOM 597 O O . ARG A 1 85 ? 0.199 -26.609 -26.047 1 98.75 85 ARG A O 1
ATOM 604 N N . VAL A 1 86 ? -0.31 -27.781 -24.172 1 98.81 86 VAL A N 1
ATOM 605 C CA . VAL A 1 86 ? -1.011 -26.609 -23.641 1 98.81 86 VAL A CA 1
ATOM 606 C C . VAL A 1 86 ? -0.676 -26.438 -22.156 1 98.81 86 VAL A C 1
ATOM 608 O O . VAL A 1 86 ? -0.333 -27.391 -21.469 1 98.81 86 VAL A O 1
ATOM 611 N N . LEU A 1 87 ? -0.65 -25.234 -21.703 1 98.81 87 LEU A N 1
ATOM 612 C CA . LEU A 1 87 ? -0.75 -24.812 -20.312 1 98.81 87 LEU A CA 1
ATOM 613 C C . LEU A 1 87 ? -2.186 -24.438 -19.969 1 98.81 87 LEU A C 1
ATOM 615 O O . LEU A 1 87 ? -2.863 -23.766 -20.75 1 98.81 87 LEU A O 1
ATOM 619 N N . ALA A 1 88 ? -2.693 -24.938 -18.875 1 98.56 88 ALA A N 1
ATOM 620 C CA . ALA A 1 88 ? -4.031 -24.547 -18.422 1 98.56 88 ALA A CA 1
ATOM 621 C C . ALA A 1 88 ? -3.971 -23.375 -17.453 1 98.56 88 ALA A C 1
ATOM 623 O O . ALA A 1 88 ? -3.398 -23.484 -16.359 1 98.56 88 ALA A O 1
ATOM 624 N N . TYR A 1 89 ? -4.523 -22.266 -17.875 1 98 89 TYR A N 1
ATOM 625 C CA . TYR A 1 89 ? -4.691 -21.109 -17 1 98 89 TYR A CA 1
ATOM 626 C C . TYR A 1 89 ? -5.734 -21.375 -15.922 1 98 89 TYR A C 1
ATOM 628 O O . TYR A 1 89 ? -6.77 -21.984 -16.203 1 98 89 TYR A O 1
ATOM 636 N N . TYR A 1 90 ? -5.512 -20.891 -14.695 1 96.81 90 TYR A N 1
ATOM 637 C CA . TYR A 1 90 ? -6.246 -21.5 -13.586 1 96.81 90 TYR A CA 1
ATOM 638 C C . TYR A 1 90 ? -7.391 -20.594 -13.133 1 96.81 90 TYR A C 1
ATOM 640 O O . TYR A 1 90 ? -7.961 -20.812 -12.062 1 96.81 90 TYR A O 1
ATOM 648 N N . TYR A 1 91 ? -7.742 -19.531 -13.844 1 97 91 TYR A N 1
ATOM 649 C CA . TYR A 1 91 ? -8.953 -18.766 -13.594 1 97 91 TYR A CA 1
ATOM 650 C C . TYR A 1 91 ? -9.922 -18.875 -14.766 1 97 91 TYR A C 1
ATOM 652 O O . TYR A 1 91 ? -9.508 -18.812 -15.922 1 97 91 TYR A O 1
ATOM 660 N N . GLU A 1 92 ? -11.133 -19.062 -14.453 1 96.19 92 GLU A N 1
ATOM 661 C CA . GLU A 1 92 ? -12.242 -18.969 -15.398 1 96.19 92 GLU A CA 1
ATOM 662 C C . GLU A 1 92 ? -13.297 -17.969 -14.93 1 96.19 92 GLU A C 1
ATOM 664 O O . GLU A 1 92 ? -14.039 -18.25 -13.977 1 96.19 92 GLU A O 1
ATOM 669 N N . GLY A 1 93 ? -13.352 -16.828 -15.617 1 94.5 93 GLY A N 1
ATOM 670 C CA . GLY A 1 93 ? -14.359 -15.836 -15.266 1 94.5 93 GLY A CA 1
ATOM 671 C C . GLY A 1 93 ? -15.758 -16.219 -15.703 1 94.5 93 GLY A C 1
ATOM 672 O O . GLY A 1 93 ? -15.93 -17.125 -16.516 1 94.5 93 GLY A O 1
ATOM 673 N N . TYR A 1 94 ? -16.703 -15.508 -15.148 1 91.62 94 TYR A N 1
ATOM 674 C CA . TYR A 1 94 ? -18.047 -15.82 -15.594 1 91.62 94 TYR A CA 1
ATOM 675 C C . TYR A 1 94 ? -18.391 -15.078 -16.875 1 91.62 94 TYR A C 1
ATOM 677 O O . TYR A 1 94 ? -19.391 -15.367 -17.531 1 91.62 94 TYR A O 1
ATOM 685 N N . GLY A 1 95 ? -17.656 -14.141 -17.281 1 90.62 95 GLY A N 1
ATOM 686 C CA . GLY A 1 95 ? -17.594 -13.695 -18.656 1 90.62 95 GLY A CA 1
ATOM 687 C C . GLY A 1 95 ? -18.297 -12.367 -18.891 1 90.62 95 GLY A C 1
ATOM 688 O O . GLY A 1 95 ? -18.016 -11.68 -19.859 1 90.62 95 GLY A O 1
ATOM 689 N N . THR A 1 96 ? -19.156 -11.891 -17.922 1 92.38 96 THR A N 1
ATOM 690 C CA . THR A 1 96 ? -19.969 -10.742 -18.297 1 92.38 96 THR A CA 1
ATOM 691 C C . THR A 1 96 ? -19.734 -9.586 -17.328 1 92.38 96 THR A C 1
ATOM 693 O O . THR A 1 96 ? -20.234 -8.477 -17.547 1 92.38 96 THR A O 1
ATOM 696 N N . CYS A 1 97 ? -18.969 -9.773 -16.344 1 93.62 97 CYS A N 1
ATOM 697 C CA . CYS A 1 97 ? -18.734 -8.672 -15.406 1 93.62 97 CYS A CA 1
ATOM 698 C C . CYS A 1 97 ? -17.641 -7.742 -15.938 1 93.62 97 CYS A C 1
ATOM 700 O O . CYS A 1 97 ? -16.984 -8.055 -16.938 1 93.62 97 CYS A O 1
ATOM 702 N N . THR A 1 98 ? -17.438 -6.59 -15.297 1 93.56 98 THR A N 1
ATOM 703 C CA . THR A 1 98 ? -16.484 -5.57 -15.734 1 93.56 98 THR A CA 1
ATOM 704 C C . THR A 1 98 ? -15.055 -6.109 -15.695 1 93.56 98 THR A C 1
ATOM 706 O O . THR A 1 98 ? -14.234 -5.766 -16.547 1 93.56 98 THR A O 1
ATOM 709 N N . TRP A 1 99 ? -14.711 -6.926 -14.828 1 95.56 99 TRP A N 1
ATOM 710 C CA . TRP A 1 99 ? -13.367 -7.48 -14.695 1 95.56 99 TRP A CA 1
ATOM 711 C C . TRP A 1 99 ? -13.086 -8.484 -15.812 1 95.56 99 TRP A C 1
ATOM 713 O O . TRP A 1 99 ? -12.016 -8.438 -16.438 1 95.56 99 TRP A O 1
ATOM 723 N N . CYS A 1 100 ? -14.039 -9.344 -16.031 1 95.62 100 CYS A N 1
ATOM 724 C CA . CYS A 1 100 ? -13.891 -10.297 -17.141 1 95.62 100 CYS A CA 1
ATOM 725 C C . CYS A 1 100 ? -13.742 -9.57 -18.469 1 95.62 100 CYS A C 1
ATOM 727 O O . CYS A 1 100 ? -12.898 -9.938 -19.281 1 95.62 100 CYS A O 1
ATOM 729 N N . ALA A 1 101 ? -14.562 -8.516 -18.625 1 95.31 101 ALA A N 1
ATOM 730 C CA . ALA A 1 101 ? -14.508 -7.75 -19.875 1 95.31 101 ALA A CA 1
ATOM 731 C C . ALA A 1 101 ? -13.148 -7.078 -20.047 1 95.31 101 ALA A C 1
ATOM 733 O O . ALA A 1 101 ? -12.703 -6.852 -21.172 1 95.31 101 ALA A O 1
ATOM 734 N N . ALA A 1 102 ? -12.477 -6.816 -18.953 1 95.06 102 ALA A N 1
ATOM 735 C CA . ALA A 1 102 ? -11.188 -6.133 -18.984 1 95.06 102 ALA A CA 1
ATOM 736 C C . ALA A 1 102 ? -10.031 -7.133 -19 1 95.06 102 ALA A C 1
ATOM 738 O O . ALA A 1 102 ? -8.867 -6.746 -18.906 1 95.06 102 ALA A O 1
ATOM 739 N N . GLY A 1 103 ? -10.336 -8.383 -19.078 1 95.81 103 GLY A N 1
ATOM 740 C CA . GLY A 1 103 ? -9.305 -9.406 -19.109 1 95.81 103 GLY A CA 1
ATOM 741 C C . GLY A 1 103 ? -8.727 -9.711 -17.75 1 95.81 103 GLY A C 1
ATOM 742 O O . GLY A 1 103 ? -7.605 -10.203 -17.625 1 95.81 103 GLY A O 1
ATOM 743 N N . SER A 1 104 ? -9.422 -9.305 -16.719 1 96.19 104 SER A N 1
ATOM 744 C CA . SER A 1 104 ? -8.984 -9.539 -15.352 1 96.19 104 SER A CA 1
ATOM 745 C C . SER A 1 104 ? -9.891 -10.539 -14.641 1 96.19 104 SER A C 1
ATOM 747 O O . SER A 1 104 ? -10.445 -10.242 -13.578 1 96.19 104 SER A O 1
ATOM 749 N N . GLU A 1 105 ? -9.914 -11.727 -15.188 1 95.06 105 GLU A N 1
ATOM 750 C CA . GLU A 1 105 ? -10.781 -12.781 -14.664 1 95.06 105 GLU A CA 1
ATOM 751 C C . GLU A 1 105 ? -10.406 -13.141 -13.234 1 95.06 105 GLU A C 1
ATOM 753 O O . GLU A 1 105 ? -11.25 -13.617 -12.469 1 95.06 105 GLU A O 1
ATOM 758 N N . ASN A 1 106 ? -9.133 -12.891 -12.898 1 95.31 106 ASN A N 1
ATOM 759 C CA . ASN A 1 106 ? -8.656 -13.148 -11.547 1 95.31 106 ASN A CA 1
ATOM 760 C C . ASN A 1 106 ? -9.414 -12.312 -10.516 1 95.31 106 ASN A C 1
ATOM 762 O O . ASN A 1 106 ? -9.414 -12.633 -9.328 1 95.31 106 ASN A O 1
ATOM 766 N N . LEU A 1 107 ? -10.117 -11.273 -10.945 1 96.25 107 LEU A N 1
ATOM 767 C CA . LEU A 1 107 ? -10.828 -10.375 -10.047 1 96.25 107 LEU A CA 1
ATOM 768 C C . LEU A 1 107 ? -12.336 -10.555 -10.188 1 96.25 107 LEU A C 1
ATOM 770 O O . LEU A 1 107 ? -13.117 -9.797 -9.586 1 96.25 107 LEU A O 1
ATOM 774 N N . CYS A 1 108 ? -12.758 -11.539 -10.992 1 95.56 108 CYS A N 1
ATOM 775 C CA . CYS A 1 108 ? -14.18 -11.812 -11.156 1 95.56 108 CYS A CA 1
ATOM 776 C C . CYS A 1 108 ? -14.828 -12.133 -9.812 1 95.56 108 CYS A C 1
ATOM 778 O O . CYS A 1 108 ? -14.359 -13 -9.086 1 95.56 108 CYS A O 1
ATOM 780 N N . PRO A 1 109 ? -15.914 -11.461 -9.414 1 91.38 109 PRO A N 1
ATOM 781 C CA . PRO A 1 109 ? -16.547 -11.688 -8.109 1 91.38 109 PRO A CA 1
ATOM 782 C C . PRO A 1 109 ? -17.203 -13.07 -8.008 1 91.38 109 PRO A C 1
ATOM 784 O O . PRO A 1 109 ? -17.469 -13.547 -6.898 1 91.38 109 PRO A O 1
ATOM 787 N N . ALA A 1 110 ? -17.484 -13.633 -9.125 1 92.56 110 ALA A N 1
ATOM 788 C CA . ALA A 1 110 ? -18.109 -14.953 -9.156 1 92.56 110 ALA A CA 1
ATOM 789 C C . ALA A 1 110 ? -17.547 -15.797 -10.297 1 92.56 110 ALA A C 1
ATOM 791 O O . ALA A 1 110 ? -18.266 -16.156 -11.227 1 92.56 110 ALA A O 1
ATOM 792 N N . PRO A 1 111 ? -16.281 -16.109 -10.18 1 95 111 PRO A N 1
ATOM 793 C CA . PRO A 1 111 ? -15.672 -16.859 -11.273 1 95 111 PRO A CA 1
ATOM 794 C C . PRO A 1 111 ? -16.297 -18.234 -11.469 1 95 111 PRO A C 1
ATOM 796 O O . PRO A 1 111 ? -16.781 -18.844 -10.508 1 95 111 PRO A O 1
ATOM 799 N N . ALA A 1 112 ? -16.328 -18.688 -12.711 1 95.75 112 ALA A N 1
ATOM 800 C CA . ALA A 1 112 ? -16.828 -20.016 -13.023 1 95.75 112 ALA A CA 1
ATOM 801 C C . ALA A 1 112 ? -15.938 -21.094 -12.398 1 95.75 112 ALA A C 1
ATOM 803 O O . ALA A 1 112 ? -16.422 -22.156 -12.008 1 95.75 112 ALA A O 1
ATOM 804 N N . ALA A 1 113 ? -14.648 -20.797 -12.383 1 96.31 113 ALA A N 1
ATOM 805 C CA . ALA A 1 113 ? -13.719 -21.75 -11.766 1 96.31 113 ALA A CA 1
ATOM 806 C C . ALA A 1 113 ? -12.445 -21.047 -11.305 1 96.31 113 ALA A C 1
ATOM 808 O O . ALA A 1 113 ? -11.992 -20.078 -11.938 1 96.31 113 ALA A O 1
ATOM 809 N N . LYS A 1 114 ? -11.953 -21.484 -10.258 1 96.81 114 LYS A N 1
ATOM 810 C CA . LYS A 1 114 ? -10.57 -21.328 -9.82 1 96.81 114 LYS A CA 1
ATOM 811 C C . LYS A 1 114 ? -9.906 -22.672 -9.594 1 96.81 114 LYS A C 1
ATOM 813 O O . LYS A 1 114 ? -10.016 -23.25 -8.508 1 96.81 114 LYS A O 1
ATOM 818 N N . VAL A 1 115 ? -9.211 -22.984 -10.555 1 97.69 115 VAL A N 1
ATOM 819 C CA . VAL A 1 115 ? -8.758 -24.359 -10.719 1 97.69 115 VAL A CA 1
ATOM 820 C C . VAL A 1 115 ? -7.801 -24.734 -9.594 1 97.69 115 VAL A C 1
ATOM 822 O O . VAL A 1 115 ? -6.84 -24 -9.328 1 97.69 115 VAL A O 1
ATOM 825 N N . GLY A 1 116 ? -8.07 -25.812 -8.922 1 97.31 116 GLY A N 1
ATOM 826 C CA . GLY A 1 116 ? -7.23 -26.281 -7.84 1 97.31 116 GLY A CA 1
ATOM 827 C C . GLY A 1 116 ? -7.516 -25.594 -6.52 1 97.31 116 GLY A C 1
ATOM 828 O O . GLY A 1 116 ? -6.914 -25.922 -5.496 1 97.31 116 GLY A O 1
ATOM 829 N N . PHE A 1 117 ? -8.398 -24.594 -6.531 1 96.44 117 PHE A N 1
ATOM 830 C CA . PHE A 1 117 ? -8.766 -23.828 -5.344 1 96.44 117 PHE A CA 1
ATOM 831 C C . PHE A 1 117 ? -10.203 -24.125 -4.938 1 96.44 117 PHE A C 1
ATOM 833 O O . PHE A 1 117 ? -10.461 -24.562 -3.811 1 96.44 117 PHE A O 1
ATOM 840 N N . ASP A 1 118 ? -11.125 -23.859 -5.863 1 95.81 118 ASP A N 1
ATOM 841 C CA . ASP A 1 118 ? -12.531 -24.125 -5.574 1 95.81 118 ASP A CA 1
ATOM 842 C C . ASP A 1 118 ? -13.133 -25.094 -6.578 1 95.81 118 ASP A C 1
ATOM 844 O O . ASP A 1 118 ? -14.289 -25.484 -6.453 1 95.81 118 ASP A O 1
ATOM 848 N N . SER A 1 119 ? -12.398 -25.453 -7.594 1 97.06 119 SER A N 1
ATOM 849 C CA . SER A 1 119 ? -12.711 -26.469 -8.586 1 97.06 119 SER A CA 1
ATOM 850 C C . SER A 1 119 ? -11.555 -27.453 -8.75 1 97.06 119 SER A C 1
ATOM 852 O O . SER A 1 119 ? -10.414 -27.141 -8.414 1 97.06 119 SER A O 1
ATOM 854 N N . ASP A 1 120 ? -11.828 -28.609 -9.273 1 97.81 120 ASP A N 1
ATOM 855 C CA . ASP A 1 120 ? -10.82 -29.656 -9.383 1 97.81 120 ASP A CA 1
ATOM 856 C C . ASP A 1 120 ? -9.648 -29.203 -10.25 1 97.81 120 ASP A C 1
ATOM 858 O O . ASP A 1 120 ? -9.844 -28.578 -11.289 1 97.81 120 ASP A O 1
ATOM 862 N N . GLY A 1 121 ? -8.445 -29.625 -9.781 1 98.19 121 GLY A N 1
ATOM 863 C CA . GLY A 1 121 ? -7.234 -29.188 -10.461 1 98.19 121 GLY A CA 1
ATOM 864 C C . GLY A 1 121 ? -6.512 -30.328 -11.164 1 98.19 121 GLY A C 1
ATOM 865 O O . GLY A 1 121 ? -7.145 -31.234 -11.703 1 98.19 121 GLY A O 1
ATOM 866 N N . GLY A 1 122 ? -5.219 -30.156 -11.227 1 98.31 122 GLY A N 1
ATOM 867 C CA . GLY A 1 122 ? -4.441 -30.953 -12.156 1 98.31 122 GLY A CA 1
ATOM 868 C C . GLY A 1 122 ? -3.752 -32.125 -11.5 1 98.31 122 GLY A C 1
ATOM 869 O O . GLY A 1 122 ? -2.984 -32.844 -12.141 1 98.31 122 GLY A O 1
ATOM 870 N N . LEU A 1 123 ? -3.955 -32.406 -10.211 1 98.75 123 LEU A N 1
ATOM 871 C CA . LEU A 1 123 ? -3.369 -33.594 -9.586 1 98.75 123 LEU A CA 1
ATOM 872 C C . LEU A 1 123 ? -4.168 -34.844 -9.938 1 98.75 123 LEU A C 1
ATOM 874 O O . LEU A 1 123 ? -4.648 -35.562 -9.039 1 98.75 123 LEU A O 1
ATOM 878 N N . CYS A 1 124 ? -4.273 -35.125 -11.195 1 98.62 124 CYS A N 1
ATOM 879 C CA . CYS A 1 124 ? -4.996 -36.25 -11.82 1 98.62 124 CYS A CA 1
ATOM 880 C C . CYS A 1 124 ? -4.434 -36.531 -13.203 1 98.62 124 CYS A C 1
ATOM 882 O O . CYS A 1 124 ? -3.6 -35.812 -13.719 1 98.62 124 CYS A O 1
ATOM 884 N N . GLU A 1 125 ? -4.84 -37.656 -13.75 1 98.56 125 GLU A N 1
ATOM 885 C CA . GLU A 1 125 ? -4.309 -38.062 -15.047 1 98.56 125 GLU A CA 1
ATOM 886 C C . GLU A 1 125 ? -4.891 -37.219 -16.188 1 98.56 125 GLU A C 1
ATOM 888 O O . GLU A 1 125 ? -4.203 -36.938 -17.156 1 98.56 125 GLU A O 1
ATOM 893 N N . TYR A 1 126 ? -6.211 -36.906 -16.062 1 98.31 126 TYR A N 1
ATOM 894 C CA . TYR A 1 126 ? -6.902 -36.125 -17.094 1 98.31 126 TYR A CA 1
ATOM 895 C C . TYR A 1 126 ? -7.633 -34.938 -16.469 1 98.31 126 TYR A C 1
ATOM 897 O O . TYR A 1 126 ? -8.328 -35.062 -15.469 1 98.31 126 TYR A O 1
ATOM 905 N N . TYR A 1 127 ? -7.473 -33.781 -17.031 1 98.19 127 TYR A N 1
ATOM 906 C CA . TYR A 1 127 ? -8.078 -32.531 -16.578 1 98.19 127 TYR A CA 1
ATOM 907 C C . TYR A 1 127 ? -9.039 -31.984 -17.625 1 98.19 127 TYR A C 1
ATOM 909 O O . TYR A 1 127 ? -8.688 -31.859 -18.797 1 98.19 127 TYR A O 1
ATOM 917 N N . LEU A 1 128 ? -10.273 -31.797 -17.219 1 97.75 128 LEU A N 1
ATOM 918 C CA . LEU A 1 128 ? -11.273 -31.188 -18.094 1 97.75 128 LEU A CA 1
ATOM 919 C C . LEU A 1 128 ? -11.188 -29.672 -18.062 1 97.75 128 LEU A C 1
ATOM 921 O O . LEU A 1 128 ? -11.516 -29.047 -17.047 1 97.75 128 LEU A O 1
ATOM 925 N N . ALA A 1 129 ? -10.773 -29.047 -19.156 1 97.69 129 ALA A N 1
ATOM 926 C CA . ALA A 1 129 ? -10.539 -27.609 -19.203 1 97.69 129 ALA A CA 1
ATOM 927 C C . ALA A 1 129 ? -11.562 -26.906 -20.094 1 97.69 129 ALA A C 1
ATOM 929 O O . ALA A 1 129 ? -12.086 -27.5 -21.031 1 97.69 129 ALA A O 1
ATOM 930 N N . ASP A 1 130 ? -11.891 -25.641 -19.719 1 96.94 130 ASP A N 1
ATOM 931 C CA . ASP A 1 130 ? -12.492 -24.75 -20.719 1 96.94 130 ASP A CA 1
ATOM 932 C C . ASP A 1 130 ? -11.477 -24.359 -21.781 1 96.94 130 ASP A C 1
ATOM 934 O O . ASP A 1 130 ? -10.367 -23.922 -21.469 1 96.94 130 ASP A O 1
ATOM 938 N N . ALA A 1 131 ? -11.844 -24.5 -23.016 1 97.44 131 ALA A N 1
ATOM 939 C CA . ALA A 1 131 ? -10.922 -24.281 -24.125 1 97.44 131 ALA A CA 1
ATOM 940 C C . ALA A 1 131 ? -10.328 -22.875 -24.078 1 97.44 131 ALA A C 1
ATOM 942 O O . ALA A 1 131 ? -9.18 -22.672 -24.469 1 97.44 131 ALA A O 1
ATOM 943 N N . GLN A 1 132 ? -11.031 -21.938 -23.547 1 95.06 132 GLN A N 1
ATOM 944 C CA . GLN A 1 132 ? -10.617 -20.547 -23.562 1 95.06 132 GLN A CA 1
ATOM 945 C C . GLN A 1 132 ? -9.508 -20.281 -22.547 1 95.06 132 GLN A C 1
ATOM 947 O O . GLN A 1 132 ? -8.859 -19.234 -22.594 1 95.06 132 GLN A O 1
ATOM 952 N N . THR A 1 133 ? -9.266 -21.219 -21.656 1 97.38 133 THR A N 1
ATOM 953 C CA . THR A 1 133 ? -8.266 -21.031 -20.625 1 97.38 133 THR A CA 1
ATOM 954 C C . THR A 1 133 ? -6.934 -21.656 -21.031 1 97.38 133 THR A C 1
ATOM 956 O O . THR A 1 133 ? -5.957 -21.578 -20.281 1 97.38 133 THR A O 1
ATOM 959 N N . LEU A 1 134 ? -6.844 -22.266 -22.156 1 98.31 134 LEU A N 1
ATOM 960 C CA . LEU A 1 134 ? -5.645 -23 -22.578 1 98.31 134 LEU A CA 1
ATOM 961 C C . LEU A 1 134 ? -4.691 -22.078 -23.328 1 98.31 134 LEU A C 1
ATOM 963 O O . LEU A 1 134 ? -5.121 -21.297 -24.172 1 98.31 134 LEU A O 1
ATOM 967 N N . VAL A 1 135 ? -3.439 -22.172 -23.016 1 98.62 135 VAL A N 1
ATOM 968 C CA . VAL A 1 135 ? -2.359 -21.438 -23.672 1 98.62 135 VAL A CA 1
ATOM 969 C C . VAL A 1 135 ? -1.424 -22.406 -24.375 1 98.62 135 VAL A C 1
ATOM 971 O O . VAL A 1 135 ? -0.919 -23.344 -23.766 1 98.62 135 VAL A O 1
ATOM 974 N N . PRO A 1 136 ? -1.163 -22.203 -25.625 1 98.06 136 PRO A N 1
ATOM 975 C CA . PRO A 1 136 ? -0.265 -23.109 -26.328 1 98.06 136 PRO A CA 1
ATOM 976 C C . PRO A 1 136 ? 1.165 -23.062 -25.797 1 98.06 136 PRO A C 1
ATOM 978 O O . PRO A 1 136 ? 1.654 -22 -25.422 1 98.06 136 PRO A O 1
ATOM 981 N N . ILE A 1 137 ? 1.771 -24.188 -25.75 1 97.06 137 ILE A N 1
ATOM 982 C CA . ILE A 1 137 ? 3.17 -24.375 -25.391 1 97.06 137 ILE A CA 1
ATOM 983 C C . ILE A 1 137 ? 3.947 -24.938 -26.562 1 97.06 137 ILE A C 1
ATOM 985 O O . ILE A 1 137 ? 3.535 -25.922 -27.172 1 97.06 137 ILE A O 1
ATOM 989 N N . THR A 1 138 ? 5.07 -24.312 -26.891 1 96.19 138 THR A N 1
ATOM 990 C CA . THR A 1 138 ? 5.879 -24.859 -27.984 1 96.19 138 THR A CA 1
ATOM 991 C C . THR A 1 138 ? 6.664 -26.078 -27.516 1 96.19 138 THR A C 1
ATOM 993 O O . THR A 1 138 ? 6.734 -26.359 -26.312 1 96.19 138 THR A O 1
ATOM 996 N N . ASP A 1 139 ? 7.27 -26.797 -28.406 1 95.56 139 ASP A N 1
ATOM 997 C CA . ASP A 1 139 ? 8.031 -28 -28.078 1 95.56 139 ASP A CA 1
ATOM 998 C C . ASP A 1 139 ? 9.352 -27.641 -27.406 1 95.56 139 ASP A C 1
ATOM 1000 O O . ASP A 1 139 ? 10.031 -28.516 -26.859 1 95.56 139 ASP A O 1
ATOM 1004 N N . LYS A 1 140 ? 9.695 -26.391 -27.359 1 96.62 140 LYS A N 1
ATOM 1005 C CA . LYS A 1 140 ? 10.938 -25.922 -26.734 1 96.62 140 LYS A CA 1
ATOM 1006 C C . LYS A 1 140 ? 10.797 -25.844 -25.219 1 96.62 140 LYS A C 1
ATOM 1008 O O . LYS A 1 140 ? 11.797 -25.781 -24.5 1 96.62 140 LYS A O 1
ATOM 1013 N N . VAL A 1 141 ? 9.609 -25.812 -24.75 1 98.12 141 VAL A N 1
ATOM 1014 C CA . VAL A 1 141 ? 9.359 -25.672 -23.312 1 98.12 141 VAL A CA 1
ATOM 1015 C C . VAL A 1 141 ? 8.914 -27 -22.734 1 98.12 141 VAL A C 1
ATOM 1017 O O . VAL A 1 141 ? 7.832 -27.5 -23.062 1 98.12 141 VAL A O 1
ATOM 1020 N N . PRO A 1 142 ? 9.703 -27.594 -21.891 1 98.56 142 PRO A N 1
ATOM 1021 C CA . PRO A 1 142 ? 9.266 -28.844 -21.234 1 98.56 142 PRO A CA 1
ATOM 1022 C C . PRO A 1 142 ? 7.977 -28.672 -20.453 1 98.56 142 PRO A C 1
ATOM 1024 O O . PRO A 1 142 ? 7.758 -27.625 -19.828 1 98.56 142 PRO A O 1
ATOM 1027 N N . PHE A 1 143 ? 7.137 -29.719 -20.422 1 98.75 143 PHE A N 1
ATOM 1028 C CA . PHE A 1 143 ? 5.855 -29.656 -19.734 1 98.75 143 PHE A CA 1
ATOM 1029 C C . PHE A 1 143 ? 6.047 -29.281 -18.266 1 98.75 143 PHE A C 1
ATOM 1031 O O . PHE A 1 143 ? 5.289 -28.469 -17.734 1 98.75 143 PHE A O 1
ATOM 1038 N N . ALA A 1 144 ? 7.062 -29.859 -17.641 1 98.75 144 ALA A N 1
ATOM 1039 C CA . ALA A 1 144 ? 7.305 -29.578 -16.219 1 98.75 144 ALA A CA 1
ATOM 1040 C C . ALA A 1 144 ? 7.578 -28.094 -15.984 1 98.75 144 ALA A C 1
ATOM 1042 O O . ALA A 1 144 ? 7.047 -27.5 -15.047 1 98.75 144 ALA A O 1
ATOM 1043 N N . GLU A 1 145 ? 8.391 -27.5 -16.828 1 98.62 145 GLU A N 1
ATOM 1044 C CA . GLU A 1 145 ? 8.695 -26.078 -16.719 1 98.62 145 GLU A CA 1
ATOM 1045 C C . GLU A 1 145 ? 7.457 -25.219 -16.984 1 98.62 145 GLU A C 1
ATOM 1047 O O . GLU A 1 145 ? 7.195 -24.25 -16.266 1 98.62 145 GLU A O 1
ATOM 1052 N N . ALA A 1 146 ? 6.688 -25.609 -18.016 1 98.75 146 ALA A N 1
ATOM 1053 C CA . ALA A 1 146 ? 5.469 -24.891 -18.344 1 98.75 146 ALA A CA 1
ATOM 1054 C C . ALA A 1 146 ? 4.48 -24.891 -17.188 1 98.75 146 ALA A C 1
ATOM 1056 O O . ALA A 1 146 ? 3.896 -23.859 -16.859 1 98.75 146 ALA A O 1
ATOM 1057 N N . ALA A 1 147 ? 4.32 -26.047 -16.594 1 98.69 147 ALA A N 1
ATOM 1058 C CA . ALA A 1 147 ? 3.4 -26.188 -15.461 1 98.69 147 ALA A CA 1
ATOM 1059 C C . ALA A 1 147 ? 3.785 -25.234 -14.328 1 98.69 147 ALA A C 1
ATOM 1061 O O . ALA A 1 147 ? 2.943 -24.484 -13.828 1 98.69 147 ALA A O 1
ATOM 1062 N N . VAL A 1 148 ? 5.062 -25.266 -14.016 1 98.38 148 VAL A N 1
ATOM 1063 C CA . VAL A 1 148 ? 5.574 -24.422 -12.93 1 98.38 148 VAL A CA 1
ATOM 1064 C C . VAL A 1 148 ? 5.355 -22.953 -13.266 1 98.38 148 VAL A C 1
ATOM 1066 O O . VAL A 1 148 ? 4.887 -22.188 -12.422 1 98.38 148 VAL A O 1
ATOM 1069 N N . LEU A 1 149 ? 5.637 -22.562 -14.477 1 98.62 149 LEU A N 1
A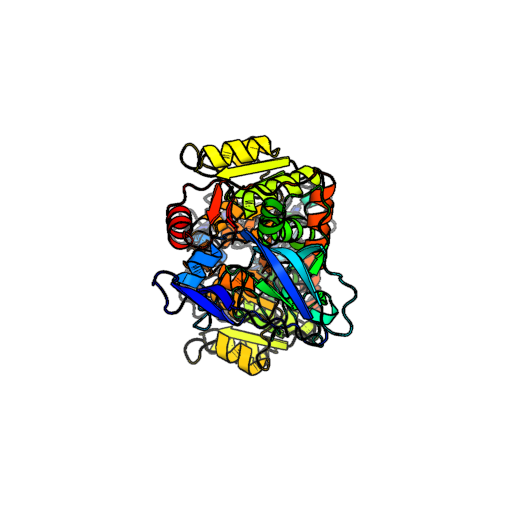TOM 1070 C CA . LEU A 1 149 ? 5.523 -21.172 -14.914 1 98.62 149 LEU A CA 1
ATOM 1071 C C . LEU A 1 149 ? 4.062 -20.734 -14.969 1 98.62 149 LEU A C 1
ATOM 1073 O O . LEU A 1 149 ? 3.77 -19.547 -15.008 1 98.62 149 LEU A O 1
ATOM 1077 N N . GLY A 1 150 ? 3.135 -21.703 -14.953 1 98.25 150 GLY A N 1
ATOM 1078 C CA . GLY A 1 150 ? 1.71 -21.406 -14.992 1 98.25 150 GLY A CA 1
ATOM 1079 C C . GLY A 1 150 ? 1.229 -20.609 -13.789 1 98.25 150 GLY A C 1
ATOM 1080 O O . GLY A 1 150 ? 0.186 -19.969 -13.844 1 98.25 150 GLY A O 1
ATOM 1081 N N . CYS A 1 151 ? 1.938 -20.672 -12.719 1 98.06 151 CYS A N 1
ATOM 1082 C CA . CYS A 1 151 ? 1.615 -19.875 -11.547 1 98.06 151 CYS A CA 1
ATOM 1083 C C . CYS A 1 151 ? 2.764 -18.938 -11.203 1 98.06 151 CYS A C 1
ATOM 1085 O O . CYS A 1 151 ? 2.607 -17.719 -11.242 1 98.06 151 CYS A O 1
ATOM 1087 N N . SER A 1 152 ? 3.967 -19.516 -10.953 1 98 152 SER A N 1
ATOM 1088 C CA . SER A 1 152 ? 5.105 -18.703 -10.555 1 98 152 SER A CA 1
ATOM 1089 C C . SER A 1 152 ? 5.453 -17.672 -11.625 1 98 152 SER A C 1
ATOM 1091 O O . SER A 1 152 ? 5.645 -16.484 -11.32 1 98 152 SER A O 1
ATOM 1093 N N . GLY A 1 153 ? 5.508 -18.125 -12.875 1 98.62 153 GLY A N 1
ATOM 1094 C CA . GLY A 1 153 ? 5.875 -17.25 -13.984 1 98.62 153 GLY A CA 1
ATOM 1095 C C . GLY A 1 153 ? 4.824 -16.203 -14.281 1 98.62 153 GLY A C 1
ATOM 1096 O O . GLY A 1 153 ? 5.156 -15.039 -14.516 1 98.62 153 GLY A O 1
ATOM 1097 N N . THR A 1 154 ? 3.535 -16.641 -14.359 1 98.62 154 THR A N 1
ATOM 1098 C CA . THR A 1 154 ? 2.463 -15.688 -14.633 1 98.62 154 THR A CA 1
ATOM 1099 C C . THR A 1 154 ? 2.41 -14.609 -13.547 1 98.62 154 THR A C 1
ATOM 1101 O O . THR A 1 154 ? 2.254 -13.422 -13.852 1 98.62 154 THR A O 1
ATOM 1104 N N . THR A 1 155 ? 2.59 -15.016 -12.312 1 98.31 155 THR A N 1
ATOM 1105 C CA . THR A 1 155 ? 2.619 -14.078 -11.188 1 98.31 155 THR A CA 1
ATOM 1106 C C . THR A 1 155 ? 3.775 -13.094 -11.336 1 98.31 155 THR A C 1
ATOM 1108 O O . THR A 1 155 ? 3.598 -11.891 -11.148 1 98.31 155 THR A O 1
ATOM 1111 N N . ALA A 1 156 ? 4.93 -13.617 -11.664 1 98.81 156 ALA A N 1
ATOM 1112 C CA . ALA A 1 156 ? 6.117 -12.773 -11.805 1 98.81 156 ALA A CA 1
ATOM 1113 C C . ALA A 1 156 ? 5.91 -11.719 -12.883 1 98.81 156 ALA A C 1
ATOM 1115 O O . ALA A 1 156 ? 6.227 -10.539 -12.68 1 98.81 156 ALA A O 1
ATOM 1116 N N . VAL A 1 157 ? 5.371 -12.148 -14.039 1 98.81 157 VAL A N 1
ATOM 1117 C CA . VAL A 1 157 ? 5.109 -11.211 -15.125 1 98.81 157 VAL A CA 1
ATOM 1118 C C . VAL A 1 157 ? 4.148 -10.125 -14.656 1 98.81 157 VAL A C 1
ATOM 1120 O O . VAL A 1 157 ? 4.406 -8.938 -14.852 1 98.81 157 VAL A O 1
ATOM 1123 N N . ARG A 1 158 ? 3.104 -10.555 -14.023 1 98.56 158 ARG A N 1
ATOM 1124 C CA . ARG A 1 158 ? 2.092 -9.617 -13.547 1 98.56 158 ARG A CA 1
ATOM 1125 C C . ARG A 1 158 ? 2.688 -8.633 -12.555 1 98.56 158 ARG A C 1
ATOM 1127 O O . ARG A 1 158 ? 2.514 -7.418 -12.695 1 98.56 158 ARG A O 1
ATOM 1134 N N . VAL A 1 159 ? 3.391 -9.109 -11.594 1 98.5 159 VAL A N 1
ATOM 1135 C CA . VAL A 1 159 ? 3.879 -8.328 -10.461 1 98.5 159 VAL A CA 1
ATOM 1136 C C . VAL A 1 159 ? 4.953 -7.348 -10.938 1 98.5 159 VAL A C 1
ATOM 1138 O O . VAL A 1 159 ? 4.957 -6.184 -10.539 1 98.5 159 VAL A O 1
ATOM 1141 N N . VAL A 1 160 ? 5.848 -7.754 -11.805 1 98.81 160 VAL A N 1
ATOM 1142 C CA . VAL A 1 160 ? 6.965 -6.922 -12.234 1 98.81 160 VAL A CA 1
ATOM 1143 C C . VAL A 1 160 ? 6.477 -5.871 -13.227 1 98.81 160 VAL A C 1
ATOM 1145 O O . VAL A 1 160 ? 6.812 -4.691 -13.102 1 98.81 160 VAL A O 1
ATOM 1148 N N . ARG A 1 161 ? 5.641 -6.301 -14.133 1 98.56 161 ARG A N 1
ATOM 1149 C CA . ARG A 1 161 ? 5.352 -5.441 -15.281 1 98.56 161 ARG A CA 1
ATOM 1150 C C . ARG A 1 161 ? 4.09 -4.617 -15.039 1 98.56 161 ARG A C 1
ATOM 1152 O O . ARG A 1 161 ? 4.051 -3.428 -15.359 1 98.56 161 ARG A O 1
ATOM 1159 N N . ALA A 1 162 ? 3.047 -5.219 -14.492 1 97.81 162 ALA A N 1
ATOM 1160 C CA . ALA A 1 162 ? 1.755 -4.539 -14.414 1 97.81 162 ALA A CA 1
ATOM 1161 C C . ALA A 1 162 ? 1.535 -3.924 -13.039 1 97.81 162 ALA A C 1
ATOM 1163 O O . ALA A 1 162 ? 0.9 -2.875 -12.914 1 97.81 162 ALA A O 1
ATOM 1164 N N . VAL A 1 163 ? 2.035 -4.539 -11.992 1 98.25 163 VAL A N 1
ATOM 1165 C CA . VAL A 1 163 ? 1.742 -4.086 -10.641 1 98.25 163 VAL A CA 1
ATOM 1166 C C . VAL A 1 163 ? 2.83 -3.119 -10.172 1 98.25 163 VAL A C 1
ATOM 1168 O O . VAL A 1 163 ? 2.543 -1.969 -9.828 1 98.25 163 VAL A O 1
ATOM 1171 N N . ALA A 1 164 ? 4.066 -3.6 -10.188 1 98.38 164 ALA A N 1
ATOM 1172 C CA . ALA A 1 164 ? 5.18 -2.75 -9.773 1 98.38 164 ALA A CA 1
ATOM 1173 C C . ALA A 1 164 ? 5.535 -1.745 -10.867 1 98.38 164 ALA A C 1
ATOM 1175 O O . ALA A 1 164 ? 6.047 -0.661 -10.586 1 98.38 164 ALA A O 1
ATOM 1176 N N . ARG A 1 165 ? 5.309 -2.172 -12.164 1 98.19 165 ARG A N 1
ATOM 1177 C CA . ARG A 1 165 ? 5.668 -1.373 -13.336 1 98.19 165 ARG A CA 1
ATOM 1178 C C . ARG A 1 165 ? 7.148 -1.01 -13.312 1 98.19 165 ARG A C 1
ATOM 1180 O O . ARG A 1 165 ? 7.512 0.159 -13.469 1 98.19 165 ARG A O 1
ATOM 1187 N N . THR A 1 166 ? 7.941 -1.994 -13.047 1 98.12 166 THR A N 1
ATOM 1188 C CA . THR A 1 166 ? 9.391 -1.822 -13 1 98.12 166 THR A CA 1
ATOM 1189 C C . THR A 1 166 ? 9.938 -1.414 -14.367 1 98.12 166 THR A C 1
ATOM 1191 O O . THR A 1 166 ? 9.531 -1.969 -15.391 1 98.12 166 THR A O 1
ATOM 1194 N N . VAL A 1 167 ? 10.812 -0.458 -14.391 1 97.19 167 VAL A N 1
ATOM 1195 C CA . VAL A 1 167 ? 11.414 -0.021 -15.641 1 97.19 167 VAL A CA 1
ATOM 1196 C C . VAL A 1 167 ? 12.906 -0.36 -15.648 1 97.19 167 VAL A C 1
ATOM 1198 O O . VAL A 1 167 ? 13.5 -0.578 -14.586 1 97.19 167 VAL A O 1
ATOM 1201 N N . ALA A 1 168 ? 13.438 -0.455 -16.875 1 97.94 168 ALA A N 1
ATOM 1202 C CA . ALA A 1 168 ? 14.859 -0.745 -17.031 1 97.94 168 ALA A CA 1
ATOM 1203 C C . ALA A 1 168 ? 15.711 0.237 -16.234 1 97.94 168 ALA A C 1
ATOM 1205 O O . ALA A 1 168 ? 15.422 1.437 -16.203 1 97.94 168 ALA A O 1
ATOM 1206 N N . GLY A 1 169 ? 16.703 -0.296 -15.539 1 97.75 169 GLY A N 1
ATOM 1207 C CA . GLY A 1 169 ? 17.625 0.542 -14.781 1 97.75 169 GLY A CA 1
ATOM 1208 C C . GLY A 1 169 ? 17.281 0.632 -13.305 1 97.75 169 GLY A C 1
ATOM 1209 O O . GLY A 1 169 ? 18.125 1.003 -12.484 1 97.75 169 GLY A O 1
ATOM 1210 N N . GLU A 1 170 ? 16.047 0.329 -12.898 1 98.38 170 GLU A N 1
ATOM 1211 C CA . GLU A 1 170 ? 15.664 0.332 -11.492 1 98.38 170 GLU A CA 1
ATOM 1212 C C . GLU A 1 170 ? 16.25 -0.863 -10.758 1 98.38 170 GLU A C 1
ATOM 1214 O O . GLU A 1 170 ? 16.594 -1.876 -11.375 1 98.38 170 GLU A O 1
ATOM 1219 N N . THR A 1 171 ? 16.406 -0.707 -9.5 1 98.75 171 THR A N 1
ATOM 1220 C CA . THR A 1 171 ? 16.812 -1.809 -8.625 1 98.75 171 THR A CA 1
ATOM 1221 C C . THR A 1 171 ? 15.586 -2.455 -7.98 1 98.75 171 THR A C 1
ATOM 1223 O O . THR A 1 171 ? 14.75 -1.768 -7.387 1 98.75 171 THR A O 1
ATOM 1226 N N . LEU A 1 172 ? 15.492 -3.754 -8.164 1 98.88 172 LEU A N 1
ATOM 1227 C CA . LEU A 1 172 ? 14.391 -4.531 -7.594 1 98.88 172 LEU A CA 1
ATOM 1228 C C . LEU A 1 172 ? 14.914 -5.566 -6.605 1 98.88 172 LEU A C 1
ATOM 1230 O O . LEU A 1 172 ? 15.781 -6.371 -6.941 1 98.88 172 LEU A O 1
ATOM 1234 N N . THR A 1 173 ? 14.438 -5.516 -5.359 1 98.94 173 THR A N 1
ATOM 1235 C CA . THR A 1 173 ? 14.742 -6.539 -4.367 1 98.94 173 THR A CA 1
ATOM 1236 C C . THR A 1 173 ? 13.602 -7.551 -4.262 1 98.94 173 THR A C 1
ATOM 1238 O O . THR A 1 173 ? 12.43 -7.168 -4.191 1 98.94 173 THR A O 1
ATOM 1241 N N . VAL A 1 174 ? 13.914 -8.758 -4.316 1 98.88 174 VAL A N 1
ATOM 1242 C CA . VAL A 1 174 ? 12.945 -9.82 -4.07 1 98.88 174 VAL A CA 1
ATOM 1243 C C . VAL A 1 174 ? 13.227 -10.477 -2.723 1 98.88 174 VAL A C 1
ATOM 1245 O O . VAL A 1 174 ? 14.344 -10.938 -2.471 1 98.88 174 VAL A O 1
ATOM 1248 N N . ILE A 1 175 ? 12.25 -10.453 -1.836 1 98.81 175 ILE A N 1
ATOM 1249 C CA . ILE A 1 175 ? 12.328 -11.172 -0.572 1 98.81 175 ILE A CA 1
ATOM 1250 C C . ILE A 1 175 ? 11.711 -12.562 -0.735 1 98.81 175 ILE A C 1
ATOM 1252 O O . ILE A 1 175 ? 10.5 -12.695 -0.905 1 98.81 175 ILE A O 1
ATOM 1256 N N . GLY A 1 176 ? 12.516 -13.555 -0.603 1 97.81 176 GLY A N 1
ATOM 1257 C CA . GLY A 1 176 ? 12.109 -14.922 -0.896 1 97.81 176 GLY A CA 1
ATOM 1258 C C . GLY A 1 176 ? 12.469 -15.367 -2.303 1 97.81 176 GLY A C 1
ATOM 1259 O O . GLY A 1 176 ? 11.984 -14.789 -3.281 1 97.81 176 GLY A O 1
ATOM 1260 N N . ALA A 1 177 ? 13.312 -16.359 -2.359 1 97.44 177 ALA A N 1
ATOM 1261 C CA . ALA A 1 177 ? 13.727 -16.906 -3.654 1 97.44 177 ALA A CA 1
ATOM 1262 C C . ALA A 1 177 ? 13.18 -18.312 -3.855 1 97.44 177 ALA A C 1
ATOM 1264 O O . ALA A 1 177 ? 13.93 -19.234 -4.191 1 97.44 177 ALA A O 1
ATOM 1265 N N . GLY A 1 178 ? 11.914 -18.453 -3.582 1 96.25 178 GLY A N 1
ATOM 1266 C CA . GLY A 1 178 ? 11.211 -19.672 -3.941 1 96.25 178 GLY A CA 1
ATOM 1267 C C . GLY A 1 178 ? 10.742 -19.688 -5.387 1 96.25 178 GLY A C 1
ATOM 1268 O O . GLY A 1 178 ? 11.383 -19.109 -6.258 1 96.25 178 GLY A O 1
ATOM 1269 N N . GLY A 1 179 ? 9.711 -20.484 -5.648 1 96.38 179 GLY A N 1
ATOM 1270 C CA . GLY A 1 179 ? 9.211 -20.578 -7.012 1 96.38 179 GLY A CA 1
ATOM 1271 C C . GLY A 1 179 ? 8.859 -19.234 -7.625 1 96.38 179 GLY A C 1
ATOM 1272 O O . GLY A 1 179 ? 9.359 -18.891 -8.695 1 96.38 179 GLY A O 1
ATOM 1273 N N . VAL A 1 180 ? 8.047 -18.453 -6.934 1 97.94 180 VAL A N 1
ATOM 1274 C CA . VAL A 1 180 ? 7.621 -17.156 -7.438 1 97.94 180 VAL A CA 1
ATOM 1275 C C . VAL A 1 180 ? 8.805 -16.188 -7.43 1 97.94 180 VAL A C 1
ATOM 1277 O O . VAL A 1 180 ? 9.016 -15.453 -8.398 1 97.94 180 VAL A O 1
ATOM 1280 N N . GLY A 1 181 ? 9.57 -16.203 -6.367 1 98.62 181 GLY A N 1
ATOM 1281 C CA . GLY A 1 181 ? 10.711 -15.305 -6.258 1 98.62 181 GLY A CA 1
ATOM 1282 C C . GLY A 1 181 ? 11.727 -15.5 -7.367 1 98.62 181 GLY A C 1
ATOM 1283 O O . GLY A 1 181 ? 12.203 -14.523 -7.949 1 98.62 181 GLY A O 1
ATOM 1284 N N . LEU A 1 182 ? 12.062 -16.719 -7.637 1 98.81 182 LEU A N 1
ATOM 1285 C CA . LEU A 1 182 ? 13.023 -17.016 -8.703 1 98.81 182 LEU A CA 1
ATOM 1286 C C . LEU A 1 182 ? 12.477 -16.594 -10.055 1 98.81 182 LEU A C 1
ATOM 1288 O O . LEU A 1 182 ? 13.234 -16.156 -10.922 1 98.81 182 LEU A O 1
ATOM 1292 N N . ALA A 1 183 ? 11.172 -16.734 -10.266 1 98.81 183 ALA A N 1
ATOM 1293 C CA . ALA A 1 183 ? 10.562 -16.25 -11.492 1 98.81 183 ALA A CA 1
ATOM 1294 C C . ALA A 1 183 ? 10.625 -14.727 -11.57 1 98.81 183 ALA A C 1
ATOM 1296 O O . ALA A 1 183 ? 10.898 -14.164 -12.633 1 98.81 183 ALA A O 1
ATOM 1297 N N . VAL A 1 184 ? 10.398 -14.047 -10.461 1 98.88 184 VAL A N 1
ATOM 1298 C CA . VAL A 1 184 ? 10.477 -12.594 -10.398 1 98.88 18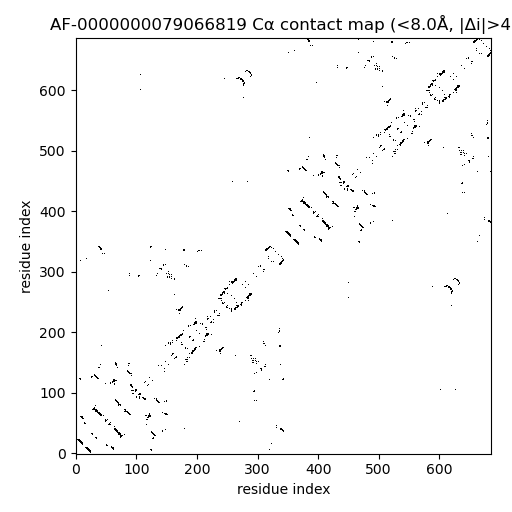4 VAL A CA 1
ATOM 1299 C C . VAL A 1 184 ? 11.883 -12.133 -10.766 1 98.88 184 VAL A C 1
ATOM 1301 O O . VAL A 1 184 ? 12.055 -11.172 -11.523 1 98.88 184 VAL A O 1
ATOM 1304 N N . VAL A 1 185 ? 12.914 -12.812 -10.25 1 98.88 185 VAL A N 1
ATOM 1305 C CA . VAL A 1 185 ? 14.297 -12.492 -10.586 1 98.88 185 VAL A CA 1
ATOM 1306 C C . VAL A 1 185 ? 14.477 -12.516 -12.102 1 98.88 185 VAL A C 1
ATOM 1308 O O . VAL A 1 185 ? 14.977 -11.555 -12.688 1 98.88 185 VAL A O 1
ATOM 1311 N N . GLN A 1 186 ? 14.023 -13.531 -12.711 1 98.94 186 GLN A N 1
ATOM 1312 C CA . GLN A 1 186 ? 14.25 -13.719 -14.141 1 98.94 186 GLN A CA 1
ATOM 1313 C C . GLN A 1 186 ? 13.508 -12.664 -14.961 1 98.94 186 GLN A C 1
ATOM 1315 O O . GLN A 1 186 ? 14.07 -12.094 -15.898 1 98.94 186 GLN A O 1
ATOM 1320 N N . VAL A 1 187 ? 12.211 -12.398 -14.641 1 98.88 187 VAL A N 1
ATOM 1321 C CA . VAL A 1 187 ? 11.43 -11.414 -15.383 1 98.88 187 VAL A CA 1
ATOM 1322 C C . VAL A 1 187 ? 12.055 -10.031 -15.227 1 98.88 187 VAL A C 1
ATOM 1324 O O . VAL A 1 187 ? 12.188 -9.281 -16.203 1 98.88 187 VAL A O 1
ATOM 1327 N N . ALA A 1 188 ? 12.445 -9.664 -14 1 98.88 188 ALA A N 1
ATOM 1328 C CA . ALA A 1 188 ? 13.047 -8.367 -13.734 1 98.88 188 ALA A CA 1
ATOM 1329 C C . ALA A 1 188 ? 14.359 -8.203 -14.492 1 98.88 188 ALA A C 1
ATOM 1331 O O . ALA A 1 188 ? 14.625 -7.148 -15.078 1 98.88 188 ALA A O 1
ATOM 1332 N N . VAL A 1 189 ? 15.211 -9.234 -14.492 1 98.81 189 VAL A N 1
ATOM 1333 C CA . VAL A 1 189 ? 16.469 -9.211 -15.227 1 98.81 189 VAL A CA 1
ATOM 1334 C C . VAL A 1 189 ? 16.203 -9.047 -16.719 1 98.81 189 VAL A C 1
ATOM 1336 O O . VAL A 1 189 ? 16.812 -8.211 -17.375 1 98.81 189 VAL A O 1
ATOM 1339 N N . ALA A 1 190 ? 15.258 -9.82 -17.203 1 98.62 190 ALA A N 1
ATOM 1340 C CA . ALA A 1 190 ? 14.898 -9.75 -18.625 1 98.62 190 ALA A CA 1
ATOM 1341 C C . ALA A 1 190 ? 14.453 -8.344 -19.016 1 98.62 190 ALA A C 1
ATOM 1343 O O . ALA A 1 190 ? 14.672 -7.902 -20.141 1 98.62 190 ALA A O 1
ATOM 1344 N N . ASP A 1 191 ? 13.852 -7.652 -18.062 1 98.06 191 ASP A N 1
ATOM 1345 C CA . ASP A 1 191 ? 13.312 -6.32 -18.328 1 98.06 191 ASP A CA 1
ATOM 1346 C C . ASP A 1 191 ? 14.359 -5.242 -18.062 1 98.06 191 ASP A C 1
ATOM 1348 O O . ASP A 1 191 ? 14.078 -4.051 -18.203 1 98.06 191 ASP A O 1
ATOM 1352 N N . GLY A 1 192 ? 15.531 -5.605 -17.609 1 98.56 192 GLY A N 1
ATOM 1353 C CA . GLY A 1 192 ? 16.641 -4.68 -17.516 1 98.56 192 GLY A CA 1
ATOM 1354 C C . GLY A 1 192 ? 16.828 -4.109 -16.125 1 98.56 192 GLY A C 1
ATOM 1355 O O . GLY A 1 192 ? 17.562 -3.131 -15.945 1 98.56 192 GLY A O 1
ATOM 1356 N N . ALA A 1 193 ? 16.219 -4.66 -15.125 1 98.56 193 ALA A N 1
ATOM 1357 C CA . ALA A 1 193 ? 16.375 -4.195 -13.75 1 98.56 193 ALA A CA 1
ATOM 1358 C C . ALA A 1 193 ? 17.641 -4.77 -13.117 1 98.56 193 ALA A C 1
ATOM 1360 O O . ALA A 1 193 ? 18.156 -5.801 -13.562 1 98.56 193 ALA A O 1
ATOM 1361 N N . ARG A 1 194 ? 18.219 -4.051 -12.195 1 98.38 194 ARG A N 1
ATOM 1362 C CA . ARG A 1 194 ? 19.219 -4.605 -11.281 1 98.38 194 ARG A CA 1
ATOM 1363 C C . ARG A 1 194 ? 18.547 -5.332 -10.117 1 98.38 194 ARG A C 1
ATOM 1365 O O . ARG A 1 194 ? 17.75 -4.742 -9.383 1 98.38 194 ARG A O 1
ATOM 1372 N N . VAL A 1 195 ? 18.875 -6.641 -9.875 1 98.88 195 VAL A N 1
ATOM 1373 C CA . VAL A 1 195 ? 18.062 -7.441 -8.977 1 98.88 195 VAL A CA 1
ATOM 1374 C C . VAL A 1 195 ? 18.875 -7.844 -7.75 1 98.88 195 VAL A C 1
ATOM 1376 O O . VAL A 1 195 ? 20.016 -8.297 -7.879 1 98.88 195 VAL A O 1
ATOM 1379 N N . ILE A 1 196 ? 18.312 -7.68 -6.574 1 98.88 196 ILE A N 1
ATOM 1380 C CA . ILE A 1 196 ? 18.797 -8.18 -5.293 1 98.88 196 ILE A CA 1
ATOM 1381 C C . ILE A 1 196 ? 17.859 -9.258 -4.766 1 98.88 196 ILE A C 1
ATOM 1383 O O . ILE A 1 196 ? 16.641 -9.062 -4.734 1 98.88 196 ILE A O 1
ATOM 1387 N N . ALA A 1 197 ? 18.375 -10.414 -4.391 1 98.88 197 ALA A N 1
ATOM 1388 C CA . ALA A 1 197 ? 17.547 -11.484 -3.848 1 98.88 197 ALA A CA 1
ATOM 1389 C C . ALA A 1 197 ? 17.906 -11.773 -2.393 1 98.88 197 ALA A C 1
ATOM 1391 O O . ALA A 1 197 ? 19.094 -11.914 -2.055 1 98.88 197 ALA A O 1
ATOM 1392 N N . VAL A 1 198 ? 16.922 -11.812 -1.573 1 98.81 198 VAL A N 1
ATOM 1393 C CA . VAL A 1 198 ? 17.094 -12.117 -0.155 1 98.81 198 VAL A CA 1
ATOM 1394 C C . VAL A 1 198 ? 16.453 -13.469 0.157 1 98.81 198 VAL A C 1
ATOM 1396 O O . VAL A 1 198 ? 15.25 -13.656 -0.038 1 98.81 198 VAL A O 1
ATOM 1399 N N . ASP A 1 199 ? 17.203 -14.383 0.616 1 98.25 199 ASP A N 1
ATOM 1400 C CA . ASP A 1 199 ? 16.688 -15.703 1.003 1 98.25 199 ASP A CA 1
ATOM 1401 C C . ASP A 1 199 ? 17.641 -16.391 1.985 1 98.25 199 ASP A C 1
ATOM 1403 O O . ASP A 1 199 ? 18.859 -16.359 1.802 1 98.25 199 ASP A O 1
ATOM 1407 N N . PRO A 1 200 ? 17.078 -16.984 3.037 1 96.81 200 PRO A N 1
ATOM 1408 C CA . PRO A 1 200 ? 17.969 -17.656 3.986 1 96.81 200 PRO A CA 1
ATOM 1409 C C . PRO A 1 200 ? 18.531 -18.969 3.439 1 96.81 200 PRO A C 1
ATOM 1411 O O . PRO A 1 200 ? 19.516 -19.5 3.971 1 96.81 200 PRO A O 1
ATOM 1414 N N . HIS A 1 201 ? 17.891 -19.609 2.479 1 96.88 201 HIS A N 1
ATOM 1415 C CA . HIS A 1 201 ? 18.281 -20.891 1.921 1 96.88 201 HIS A CA 1
ATOM 1416 C C . HIS A 1 201 ? 19.391 -20.734 0.889 1 96.88 201 HIS A C 1
ATOM 1418 O O . HIS A 1 201 ? 19.172 -20.156 -0.178 1 96.88 201 HIS A O 1
ATOM 1424 N N . ALA A 1 202 ? 20.562 -21.328 1.142 1 97.5 202 ALA A N 1
ATOM 1425 C CA . ALA A 1 202 ? 21.75 -21.094 0.324 1 97.5 202 ALA A CA 1
ATOM 1426 C C . ALA A 1 202 ? 21.516 -21.562 -1.11 1 97.5 202 ALA A C 1
ATOM 1428 O O . ALA A 1 202 ? 21.812 -20.844 -2.062 1 97.5 202 ALA A O 1
ATOM 1429 N N . PRO A 1 203 ? 20.969 -22.734 -1.278 1 98 203 PRO A N 1
ATOM 1430 C CA . PRO A 1 203 ? 20.75 -23.172 -2.66 1 98 203 PRO A CA 1
ATOM 1431 C C . PRO A 1 203 ? 19.828 -22.234 -3.434 1 98 203 PRO A C 1
ATOM 1433 O O . PRO A 1 203 ? 20.031 -22.016 -4.633 1 98 203 PRO A O 1
ATOM 1436 N N . SER A 1 204 ? 18.859 -21.688 -2.785 1 97.88 204 SER A N 1
ATOM 1437 C CA . SER A 1 204 ? 17.953 -20.75 -3.43 1 97.88 204 SER A CA 1
ATOM 1438 C C . SER A 1 204 ? 18.672 -19.469 -3.818 1 97.88 204 SER A C 1
ATOM 1440 O O . SER A 1 204 ? 18.453 -18.922 -4.898 1 97.88 204 SER A O 1
ATOM 1442 N N . ARG A 1 205 ? 19.531 -18.953 -2.936 1 98.31 205 ARG A N 1
ATOM 1443 C CA . ARG A 1 205 ? 20.328 -17.781 -3.256 1 98.31 205 ARG A CA 1
ATOM 1444 C C . ARG A 1 205 ? 21.234 -18.031 -4.461 1 98.31 205 ARG A C 1
ATOM 1446 O O . ARG A 1 205 ? 21.359 -17.188 -5.344 1 98.31 205 ARG A O 1
ATOM 1453 N N . GLU A 1 206 ? 21.844 -19.188 -4.473 1 98.31 206 GLU A N 1
ATOM 1454 C CA . GLU A 1 206 ? 22.703 -19.547 -5.59 1 98.31 206 GLU A CA 1
ATOM 1455 C C . GLU A 1 206 ? 21.922 -19.609 -6.898 1 98.31 206 GLU A C 1
ATOM 1457 O O . GLU A 1 206 ? 22.422 -19.188 -7.941 1 98.31 206 GLU A O 1
ATOM 1462 N N . GLN A 1 207 ? 20.734 -20.188 -6.797 1 98.5 207 GLN A N 1
ATOM 1463 C CA . GLN A 1 207 ? 19.906 -20.25 -7.988 1 98.5 207 GLN A CA 1
ATOM 1464 C C . GLN A 1 207 ? 19.516 -18.844 -8.461 1 98.5 207 GLN A C 1
ATOM 1466 O O . GLN A 1 207 ? 19.484 -18.578 -9.664 1 98.5 207 GLN A O 1
ATOM 1471 N N . ALA A 1 208 ? 19.188 -17.969 -7.543 1 98.75 208 ALA A N 1
ATOM 1472 C CA . ALA A 1 208 ? 18.875 -16.578 -7.887 1 98.75 208 ALA A CA 1
ATOM 1473 C C . ALA A 1 208 ? 20.047 -15.922 -8.609 1 98.75 208 ALA A C 1
ATOM 1475 O O . ALA A 1 208 ? 19.844 -15.203 -9.594 1 98.75 208 ALA A O 1
ATOM 1476 N N . ARG A 1 209 ? 21.234 -16.141 -8.133 1 98.62 209 ARG A N 1
ATOM 1477 C CA . ARG A 1 209 ? 22.438 -15.617 -8.781 1 98.62 209 ARG A CA 1
ATOM 1478 C C . ARG A 1 209 ? 22.562 -16.141 -10.203 1 98.62 209 ARG A C 1
ATOM 1480 O O . ARG A 1 209 ? 22.875 -15.383 -11.125 1 98.62 209 ARG A O 1
ATOM 1487 N N . ARG A 1 210 ? 22.328 -17.391 -10.352 1 98.38 210 ARG A N 1
ATOM 1488 C CA . ARG A 1 210 ? 22.406 -18.016 -11.672 1 98.38 210 ARG A CA 1
ATOM 1489 C C . ARG A 1 210 ? 21.391 -17.391 -12.625 1 98.38 210 ARG A C 1
ATOM 1491 O O . ARG A 1 210 ? 21.641 -17.297 -13.828 1 98.38 210 ARG A O 1
ATOM 1498 N N . TYR A 1 211 ? 20.266 -16.984 -12.055 1 98.62 211 TYR A N 1
ATOM 1499 C CA . TYR A 1 211 ? 19.203 -16.406 -12.883 1 98.62 211 TYR A CA 1
ATOM 1500 C C . TYR A 1 211 ? 19.438 -14.922 -13.117 1 98.62 211 TYR A C 1
ATOM 1502 O O . TYR A 1 211 ? 18.656 -14.266 -13.797 1 98.62 211 TYR A O 1
ATOM 1510 N N . GLY A 1 212 ? 20.469 -14.328 -12.531 1 98.56 212 GLY A N 1
ATOM 1511 C CA . GLY A 1 212 ? 20.875 -12.992 -12.93 1 98.56 212 GLY A CA 1
ATOM 1512 C C . GLY A 1 212 ? 20.828 -11.992 -11.797 1 98.56 212 GLY A C 1
ATOM 1513 O O . GLY A 1 212 ? 21.109 -10.805 -11.992 1 98.56 212 GLY A O 1
ATOM 1514 N N . ALA A 1 213 ? 20.469 -12.438 -10.586 1 98.62 213 ALA A N 1
ATOM 1515 C CA . ALA A 1 213 ? 20.547 -11.516 -9.453 1 98.62 213 ALA A CA 1
ATOM 1516 C C . ALA A 1 213 ? 21.984 -11.031 -9.242 1 98.62 213 ALA A C 1
ATOM 1518 O O . ALA A 1 213 ? 22.906 -11.836 -9.125 1 98.62 213 ALA A O 1
ATOM 1519 N N . HIS A 1 214 ? 22.109 -9.773 -9.203 1 96.75 214 HIS A N 1
ATOM 1520 C CA . HIS A 1 214 ? 23.438 -9.211 -9.055 1 96.75 214 HIS A CA 1
ATOM 1521 C C . HIS A 1 214 ? 23.938 -9.328 -7.621 1 96.75 214 HIS A C 1
ATOM 1523 O O . HIS A 1 214 ? 25.141 -9.359 -7.379 1 96.75 214 HIS A O 1
ATOM 1529 N N . THR A 1 215 ? 23.062 -9.281 -6.691 1 98.12 215 THR A N 1
ATOM 1530 C CA . THR A 1 215 ? 23.359 -9.414 -5.27 1 98.12 215 THR A CA 1
ATOM 1531 C C . THR A 1 215 ? 22.406 -10.406 -4.605 1 98.12 215 THR A C 1
ATOM 1533 O O . THR A 1 215 ? 21.219 -10.414 -4.895 1 98.12 215 THR A O 1
ATOM 1536 N N . VAL A 1 216 ? 22.969 -11.273 -3.801 1 98.62 216 VAL A N 1
ATOM 1537 C CA . VAL A 1 216 ? 22.156 -12.18 -2.984 1 98.62 216 VAL A CA 1
ATOM 1538 C C . VAL A 1 216 ? 22.5 -11.977 -1.508 1 98.62 216 VAL A C 1
ATOM 1540 O O . VAL A 1 216 ? 23.656 -11.75 -1.152 1 98.62 216 VAL A O 1
ATOM 1543 N N . ILE A 1 217 ? 21.5 -11.977 -0.667 1 98.69 217 ILE A N 1
ATOM 1544 C CA . ILE A 1 217 ? 21.672 -11.648 0.744 1 98.69 217 ILE A CA 1
ATOM 1545 C C . ILE A 1 217 ? 21.141 -12.797 1.606 1 98.69 217 ILE A C 1
ATOM 1547 O O . ILE A 1 217 ? 20.016 -13.25 1.417 1 98.69 217 ILE A O 1
ATOM 1551 N N . ASP A 1 218 ? 21.906 -13.32 2.516 1 98.38 218 ASP A N 1
ATOM 1552 C CA . ASP A 1 218 ? 21.469 -14.172 3.617 1 98.38 218 ASP A CA 1
ATOM 1553 C C . ASP A 1 218 ? 21.016 -13.336 4.812 1 98.38 218 ASP A C 1
ATOM 1555 O O . ASP A 1 218 ? 21.844 -12.734 5.5 1 98.38 218 ASP A O 1
ATOM 1559 N N . PRO A 1 219 ? 19.719 -13.328 5.047 1 97.38 219 PRO A N 1
ATOM 1560 C CA . PRO A 1 219 ? 19.234 -12.453 6.117 1 97.38 219 PRO A CA 1
ATOM 1561 C C . PRO A 1 219 ? 19.703 -12.891 7.5 1 97.38 219 PRO A C 1
ATOM 1563 O O . PRO A 1 219 ? 19.578 -12.141 8.469 1 97.38 219 PRO A O 1
ATOM 1566 N N . ALA A 1 220 ? 20.188 -14.07 7.586 1 95.81 220 ALA A N 1
ATOM 1567 C CA . ALA A 1 220 ? 20.734 -14.562 8.852 1 95.81 220 ALA A CA 1
ATOM 1568 C C . ALA A 1 220 ? 22.172 -14.062 9.062 1 95.81 220 ALA A C 1
ATOM 1570 O O . ALA A 1 220 ? 22.625 -13.961 10.203 1 95.81 220 ALA A O 1
ATOM 1571 N N . ALA A 1 221 ? 22.844 -13.805 8.023 1 95.75 221 ALA A N 1
ATOM 1572 C CA . ALA A 1 221 ? 24.25 -13.422 8.094 1 95.75 221 ALA A CA 1
ATOM 1573 C C . ALA A 1 221 ? 24.406 -11.906 8.203 1 95.75 221 ALA A C 1
ATOM 1575 O O . ALA A 1 221 ? 25.406 -11.422 8.742 1 95.75 221 ALA A O 1
ATOM 1576 N N . SER A 1 222 ? 23.5 -11.133 7.68 1 94.94 222 SER A N 1
ATOM 1577 C CA . SER A 1 222 ? 23.531 -9.672 7.734 1 94.94 222 SER A CA 1
ATOM 1578 C C . SER A 1 222 ? 22.125 -9.078 7.711 1 94.94 222 SER A C 1
ATOM 1580 O O . SER A 1 222 ? 21.172 -9.734 7.285 1 94.94 222 SER A O 1
ATOM 1582 N N . ASP A 1 223 ? 22.031 -7.844 8.203 1 97.5 223 ASP A N 1
ATOM 1583 C CA . ASP A 1 223 ? 20.766 -7.125 8.094 1 97.5 223 ASP A CA 1
ATOM 1584 C C . ASP A 1 223 ? 20.422 -6.824 6.641 1 97.5 223 ASP A C 1
ATOM 1586 O O . ASP A 1 223 ? 21.094 -6.012 5.996 1 97.5 223 ASP A O 1
ATOM 1590 N N . PRO A 1 224 ? 19.406 -7.445 6.148 1 98.25 224 PRO A N 1
ATOM 1591 C CA . PRO A 1 224 ? 19.125 -7.273 4.719 1 98.25 224 PRO A CA 1
ATOM 1592 C C . PRO A 1 224 ? 18.828 -5.824 4.348 1 98.25 224 PRO A C 1
ATOM 1594 O O . PRO A 1 224 ? 19.172 -5.383 3.246 1 98.25 224 PRO A O 1
ATOM 1597 N N . VAL A 1 225 ? 18.188 -5.062 5.191 1 98.62 225 VAL A N 1
ATOM 1598 C CA . VAL A 1 225 ? 17.875 -3.662 4.918 1 98.62 225 VAL A CA 1
ATOM 1599 C C . VAL A 1 225 ? 19.156 -2.859 4.77 1 98.62 225 VAL A C 1
ATOM 1601 O O . VAL A 1 225 ? 19.328 -2.111 3.801 1 98.62 225 VAL A O 1
ATOM 1604 N N . ALA A 1 226 ? 20.047 -2.965 5.734 1 98.25 226 ALA A N 1
ATOM 1605 C CA . ALA A 1 226 ? 21.328 -2.271 5.676 1 98.25 226 ALA A CA 1
ATOM 1606 C C . ALA A 1 226 ? 22.109 -2.65 4.418 1 98.25 226 ALA A C 1
ATOM 1608 O O . ALA A 1 226 ? 22.719 -1.793 3.775 1 98.25 226 ALA A O 1
ATOM 1609 N N . THR A 1 227 ? 22.125 -3.949 4.055 1 98.19 227 THR A N 1
ATOM 1610 C CA . THR A 1 227 ? 22.844 -4.426 2.877 1 98.19 227 THR A CA 1
ATOM 1611 C C . THR A 1 227 ? 22.266 -3.818 1.604 1 98.19 227 THR A C 1
ATOM 1613 O O . THR A 1 227 ? 23 -3.4 0.712 1 98.19 227 THR A O 1
ATOM 1616 N N . VAL A 1 228 ? 20.922 -3.77 1.475 1 98.5 228 VAL A N 1
ATOM 1617 C CA . VAL A 1 228 ? 20.266 -3.166 0.318 1 98.5 228 VAL A CA 1
ATOM 1618 C C . VAL A 1 228 ? 20.688 -1.704 0.189 1 98.5 228 VAL A C 1
ATOM 1620 O O . VAL A 1 228 ? 21.016 -1.241 -0.905 1 98.5 228 VAL A O 1
ATOM 1623 N N . HIS A 1 229 ? 20.672 -0.957 1.291 1 98.19 229 HIS A N 1
ATOM 1624 C CA . HIS A 1 229 ? 21.078 0.446 1.255 1 98.19 229 HIS A CA 1
ATOM 1625 C C . HIS A 1 229 ? 22.531 0.593 0.849 1 98.19 229 HIS A C 1
ATOM 1627 O O . HIS A 1 229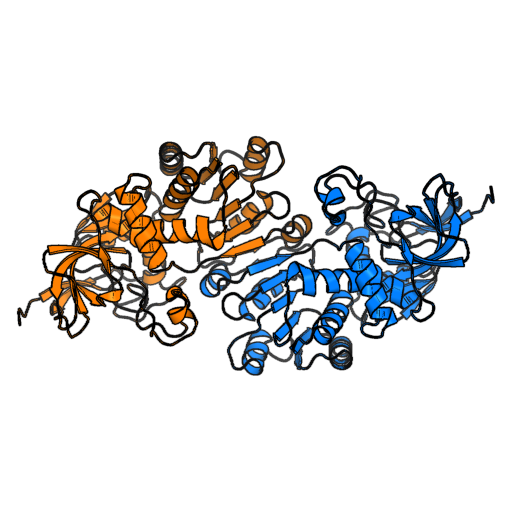 ? 22.891 1.508 0.102 1 98.19 229 HIS A O 1
ATOM 1633 N N . ALA A 1 230 ? 23.391 -0.286 1.35 1 97.44 230 ALA A N 1
ATOM 1634 C CA . ALA A 1 230 ? 24.797 -0.245 0.987 1 97.44 230 ALA A CA 1
ATOM 1635 C C . ALA A 1 230 ? 25 -0.449 -0.513 1 97.44 230 ALA A C 1
ATOM 1637 O O . ALA A 1 230 ? 25.766 0.271 -1.152 1 97.44 230 ALA A O 1
ATOM 1638 N N . VAL A 1 231 ? 24.234 -1.366 -1.089 1 96.44 231 VAL A N 1
ATOM 1639 C CA . VAL A 1 231 ? 24.406 -1.735 -2.488 1 96.44 231 VAL A CA 1
ATOM 1640 C C . VAL A 1 231 ? 23.734 -0.699 -3.387 1 96.44 231 VAL A C 1
ATOM 1642 O O . VAL A 1 231 ? 24 -0.649 -4.59 1 96.44 231 VAL A O 1
ATOM 1645 N N . THR A 1 232 ? 22.891 0.111 -2.854 1 97 232 THR A N 1
ATOM 1646 C CA . THR A 1 232 ? 22.203 1.141 -3.623 1 97 232 THR A CA 1
ATOM 1647 C C . THR A 1 232 ? 22.719 2.529 -3.256 1 97 232 THR A C 1
ATOM 1649 O O . THR A 1 232 ? 22.016 3.525 -3.438 1 97 232 THR A O 1
ATOM 1652 N N . ASP A 1 233 ? 23.859 2.584 -2.58 1 95.81 233 ASP A N 1
ATOM 1653 C CA . ASP A 1 233 ? 24.531 3.826 -2.227 1 95.81 233 ASP A CA 1
ATOM 1654 C C . ASP A 1 233 ? 23.656 4.688 -1.313 1 95.81 233 ASP A C 1
ATOM 1656 O O . ASP A 1 233 ? 23.562 5.902 -1.502 1 95.81 233 ASP A O 1
ATOM 1660 N N . GLY A 1 234 ? 22.938 3.965 -0.5 1 95.44 234 GLY A N 1
ATOM 1661 C CA . GLY A 1 234 ? 22.156 4.641 0.519 1 95.44 234 GLY A CA 1
ATOM 1662 C C . GLY A 1 234 ? 20.812 5.121 0.012 1 95.44 234 GLY A C 1
ATOM 1663 O O . GLY A 1 234 ? 20 5.648 0.781 1 95.44 234 GLY A O 1
ATOM 1664 N N . GLN A 1 235 ? 20.422 4.961 -1.19 1 94.38 235 GLN A N 1
ATOM 1665 C CA . GLN A 1 235 ? 19.219 5.512 -1.795 1 94.38 235 GLN A CA 1
ATOM 1666 C C . GLN A 1 235 ? 18.016 4.582 -1.589 1 94.38 235 GLN A C 1
ATOM 1668 O O . GLN A 1 235 ? 16.875 5.016 -1.656 1 94.38 235 GLN A O 1
ATOM 1673 N N . GLY A 1 236 ? 18.297 3.264 -1.347 1 97.31 236 GLY A N 1
ATOM 1674 C CA . GLY A 1 236 ? 17.234 2.273 -1.319 1 97.31 236 GLY A CA 1
ATOM 1675 C C . GLY A 1 236 ? 16.797 1.819 -2.701 1 97.31 236 GLY A C 1
ATOM 1676 O O . GLY A 1 236 ? 17.172 2.438 -3.705 1 97.31 236 GLY A O 1
ATOM 1677 N N . CYS A 1 237 ? 16.109 0.74 -2.775 1 97.62 237 CYS A N 1
ATOM 1678 C CA . CYS A 1 237 ? 15.672 0.242 -4.074 1 97.62 237 CYS A CA 1
ATOM 1679 C C . CYS A 1 237 ? 14.344 0.873 -4.48 1 97.62 237 CYS A C 1
ATOM 1681 O O . CYS A 1 237 ? 13.633 1.424 -3.641 1 97.62 237 CYS A O 1
ATOM 1683 N N . GLU A 1 238 ? 14.031 0.887 -5.785 1 98.56 238 GLU A N 1
ATOM 1684 C CA . GLU A 1 238 ? 12.789 1.44 -6.312 1 98.56 238 GLU A CA 1
ATOM 1685 C C . GLU A 1 238 ? 11.625 0.478 -6.098 1 98.56 238 GLU A C 1
ATOM 1687 O O . GLU A 1 238 ? 10.484 0.907 -5.906 1 98.56 238 GLU A O 1
ATOM 1692 N N . VAL A 1 239 ? 11.961 -0.807 -6.121 1 98.88 239 VAL A N 1
ATOM 1693 C CA . VAL A 1 239 ? 10.906 -1.812 -6.031 1 98.88 239 VAL A CA 1
ATOM 1694 C C . VAL A 1 239 ? 11.336 -2.932 -5.086 1 98.88 239 VAL A C 1
ATOM 1696 O O . VAL A 1 239 ? 12.484 -3.377 -5.125 1 98.88 239 VAL A O 1
ATOM 1699 N N . VAL A 1 240 ? 10.461 -3.377 -4.23 1 98.94 240 VAL A N 1
ATOM 1700 C CA . VAL A 1 240 ? 10.648 -4.598 -3.451 1 98.94 240 VAL A CA 1
ATOM 1701 C C . VAL A 1 240 ? 9.445 -5.52 -3.645 1 98.94 240 VAL A C 1
ATOM 1703 O O . VAL A 1 240 ? 8.297 -5.094 -3.494 1 98.94 240 VAL A O 1
ATOM 1706 N N . VAL A 1 241 ? 9.688 -6.707 -4.047 1 98.88 241 VAL A N 1
ATOM 1707 C CA . VAL A 1 241 ? 8.656 -7.734 -4.137 1 98.88 241 VAL A CA 1
ATOM 1708 C C . VAL A 1 241 ? 8.812 -8.727 -2.986 1 98.88 241 VAL A C 1
ATOM 1710 O O . VAL A 1 241 ? 9.836 -9.398 -2.875 1 98.88 241 VAL A O 1
ATOM 1713 N N . ASP A 1 242 ? 7.824 -8.805 -2.146 1 98.81 242 ASP A N 1
ATOM 1714 C CA . ASP A 1 242 ? 7.812 -9.727 -1.017 1 98.81 242 ASP A CA 1
ATOM 1715 C C . ASP A 1 242 ? 6.996 -10.977 -1.338 1 98.81 242 ASP A C 1
ATOM 1717 O O . ASP A 1 242 ? 5.766 -10.953 -1.286 1 98.81 242 ASP A O 1
ATOM 1721 N N . THR A 1 243 ? 7.676 -12.047 -1.606 1 97.94 243 THR A N 1
ATOM 1722 C CA . THR A 1 243 ? 6.996 -13.289 -1.966 1 97.94 243 THR A CA 1
ATOM 1723 C C . THR A 1 243 ? 6.844 -14.195 -0.748 1 97.94 243 THR A C 1
ATOM 1725 O O . THR A 1 243 ? 6.547 -15.383 -0.885 1 97.94 243 THR A O 1
ATOM 1728 N N . VAL A 1 244 ? 7.074 -13.711 0.402 1 96.5 244 VAL A N 1
ATOM 1729 C CA . VAL A 1 244 ? 6.996 -14.484 1.638 1 96.5 244 VAL A CA 1
ATOM 1730 C C . VAL A 1 244 ? 5.773 -14.055 2.441 1 96.5 244 VAL A C 1
ATOM 1732 O O . VAL A 1 244 ? 4.891 -14.867 2.727 1 96.5 244 VAL A O 1
ATOM 1735 N N . GLY A 1 245 ? 5.711 -12.695 2.688 1 96.06 245 GLY A N 1
ATOM 1736 C CA . GLY A 1 245 ? 4.586 -12.156 3.436 1 96.06 245 GLY A CA 1
ATOM 1737 C C . GLY A 1 245 ? 4.574 -12.594 4.887 1 96.06 245 GLY A C 1
ATOM 1738 O O . GLY A 1 245 ? 3.506 -12.82 5.461 1 96.06 245 GLY A O 1
ATOM 1739 N N . ALA A 1 246 ? 5.758 -12.836 5.461 1 95.5 246 ALA A N 1
ATOM 1740 C CA . ALA A 1 246 ? 5.867 -13.156 6.883 1 95.5 246 ALA A CA 1
ATOM 1741 C C . ALA A 1 246 ? 5.578 -11.938 7.746 1 95.5 246 ALA A C 1
ATOM 1743 O O . ALA A 1 246 ? 5.457 -10.82 7.234 1 95.5 246 ALA A O 1
ATOM 1744 N N . THR A 1 247 ? 5.5 -12.133 9.047 1 96.56 247 THR A N 1
ATOM 1745 C CA . THR A 1 247 ? 5.117 -11.094 10 1 96.56 247 THR A CA 1
ATOM 1746 C C . THR A 1 247 ? 5.996 -9.859 9.828 1 96.56 247 THR A C 1
ATOM 1748 O O . THR A 1 247 ? 5.508 -8.727 9.914 1 96.56 247 THR A O 1
ATOM 1751 N N . HIS A 1 248 ? 7.242 -10.016 9.5 1 96.62 248 HIS A N 1
ATOM 1752 C CA . HIS A 1 248 ? 8.164 -8.883 9.539 1 96.62 248 HIS A CA 1
ATOM 1753 C C . HIS A 1 248 ? 8.523 -8.414 8.133 1 96.62 248 HIS A C 1
ATOM 1755 O O . HIS A 1 248 ? 9.07 -7.324 7.961 1 96.62 248 HIS A O 1
ATOM 1761 N N . THR A 1 249 ? 8.281 -9.211 7.066 1 98.06 249 THR A N 1
ATOM 1762 C CA . THR A 1 249 ? 8.875 -8.961 5.758 1 98.06 249 THR A CA 1
ATOM 1763 C C . THR A 1 249 ? 8.234 -7.746 5.098 1 98.06 249 THR A C 1
ATOM 1765 O O . THR A 1 249 ? 8.906 -6.988 4.391 1 98.06 249 THR A O 1
ATOM 1768 N N . PRO A 1 250 ? 6.938 -7.562 5.316 1 98.31 250 PRO A N 1
ATOM 1769 C CA . PRO A 1 250 ? 6.379 -6.348 4.711 1 98.31 250 PRO A CA 1
ATOM 1770 C C . PRO A 1 250 ? 7.02 -5.07 5.254 1 98.31 250 PRO A C 1
ATOM 1772 O O . PRO A 1 250 ? 7.344 -4.164 4.48 1 98.31 250 PRO A O 1
ATOM 1775 N N . GLY A 1 251 ? 7.176 -4.961 6.594 1 98.06 251 GLY A N 1
ATOM 1776 C CA . GLY A 1 251 ? 7.867 -3.816 7.168 1 98.06 251 GLY A CA 1
ATOM 1777 C C . GLY A 1 251 ? 9.305 -3.689 6.695 1 98.06 251 GLY A C 1
ATOM 1778 O O . GLY A 1 251 ? 9.781 -2.584 6.434 1 98.06 251 GLY A O 1
ATOM 1779 N N . GLN A 1 252 ? 9.969 -4.816 6.629 1 98.25 252 GLN A N 1
ATOM 1780 C CA . GLN A 1 252 ? 11.328 -4.855 6.105 1 98.25 252 GLN A CA 1
ATOM 1781 C C . GLN A 1 252 ? 11.383 -4.336 4.668 1 98.25 252 GLN A C 1
ATOM 1783 O O . GLN A 1 252 ? 12.281 -3.576 4.312 1 98.25 252 GLN A O 1
ATOM 1788 N N . ALA A 1 253 ? 10.43 -4.766 3.844 1 98.75 253 ALA A N 1
ATOM 1789 C CA . ALA A 1 253 ? 10.344 -4.332 2.451 1 98.75 253 ALA A CA 1
ATOM 1790 C C . ALA A 1 253 ? 10.234 -2.812 2.359 1 98.75 253 ALA A C 1
ATOM 1792 O O . ALA A 1 253 ? 10.914 -2.182 1.55 1 98.75 253 ALA A O 1
ATOM 1793 N N . VAL A 1 254 ? 9.406 -2.254 3.162 1 98.62 254 VAL A N 1
ATOM 1794 C CA . VAL A 1 254 ? 9.219 -0.806 3.186 1 98.62 254 VAL A CA 1
ATOM 1795 C C . VAL A 1 254 ? 10.547 -0.119 3.492 1 98.62 254 VAL A C 1
ATOM 1797 O O . VAL A 1 254 ? 10.93 0.832 2.809 1 98.62 254 VAL A O 1
ATOM 1800 N N . ARG A 1 255 ? 11.25 -0.593 4.48 1 98.44 255 ARG A N 1
ATOM 1801 C CA . ARG A 1 255 ? 12.484 0.042 4.934 1 98.44 255 ARG A CA 1
ATOM 1802 C C . ARG A 1 255 ? 13.594 -0.12 3.9 1 98.44 255 ARG A C 1
ATOM 1804 O O . ARG A 1 255 ? 14.609 0.572 3.963 1 98.44 255 ARG A O 1
ATOM 1811 N N . MET A 1 256 ? 13.43 -1.037 2.951 1 98.75 256 MET A N 1
ATOM 1812 C CA . MET A 1 256 ? 14.414 -1.253 1.892 1 98.75 256 MET A CA 1
ATOM 1813 C C . MET A 1 256 ? 14.258 -0.216 0.785 1 98.75 256 MET A C 1
ATOM 1815 O O . MET A 1 256 ? 15.172 -0.011 -0.014 1 98.75 256 MET A O 1
ATOM 1819 N N . THR A 1 257 ? 13.133 0.396 0.637 1 98.44 257 THR A N 1
ATOM 1820 C CA . THR A 1 257 ? 12.836 1.271 -0.492 1 98.44 257 THR A CA 1
ATOM 1821 C C . THR A 1 257 ? 13.359 2.68 -0.237 1 98.44 257 THR A C 1
ATOM 1823 O O . THR A 1 257 ? 13.555 3.076 0.915 1 98.44 257 THR A O 1
ATOM 1826 N N . GLY A 1 258 ? 13.641 3.389 -1.309 1 97.19 258 GLY A N 1
ATOM 1827 C CA . GLY A 1 258 ? 13.797 4.832 -1.257 1 97.19 258 GLY A CA 1
ATOM 1828 C C . GLY A 1 258 ? 12.477 5.574 -1.222 1 97.19 258 GLY A C 1
ATOM 1829 O O . GLY A 1 258 ? 11.414 4.957 -1.08 1 97.19 258 GLY A O 1
ATOM 1830 N N . ILE A 1 259 ? 12.516 6.898 -1.316 1 96.81 259 ILE A N 1
ATOM 1831 C CA . ILE A 1 259 ? 11.328 7.75 -1.327 1 96.81 259 ILE A CA 1
ATOM 1832 C C . ILE A 1 259 ? 10.445 7.391 -2.521 1 96.81 259 ILE A C 1
ATOM 1834 O O . ILE A 1 259 ? 10.938 7.262 -3.646 1 96.81 259 ILE A O 1
ATOM 1838 N N . ARG A 1 260 ? 9.164 7.152 -2.221 1 97.56 260 ARG A N 1
ATOM 1839 C CA . ARG A 1 260 ? 8.133 6.801 -3.188 1 97.56 260 ARG A CA 1
ATOM 1840 C C . ARG A 1 260 ? 8.453 5.48 -3.881 1 97.56 260 ARG A C 1
ATOM 1842 O O . ARG A 1 260 ? 8.125 5.293 -5.055 1 97.56 260 ARG A O 1
ATOM 1849 N N . GLY A 1 261 ? 9.273 4.648 -3.186 1 98.19 261 GLY A N 1
ATOM 1850 C CA . GLY A 1 261 ? 9.438 3.277 -3.645 1 98.19 261 GLY A CA 1
ATOM 1851 C C . GLY A 1 261 ? 8.133 2.496 -3.658 1 98.19 261 GLY A C 1
ATOM 1852 O O . GLY A 1 261 ? 7.148 2.916 -3.055 1 98.19 261 GLY A O 1
ATOM 1853 N N . ARG A 1 262 ? 8.125 1.384 -4.375 1 98.69 262 ARG A N 1
ATOM 1854 C CA . ARG A 1 262 ? 6.953 0.519 -4.496 1 98.69 262 ARG A CA 1
ATOM 1855 C C . ARG A 1 262 ? 7.223 -0.852 -3.883 1 98.69 262 ARG A C 1
ATOM 1857 O O . ARG A 1 262 ? 8.242 -1.479 -4.172 1 98.69 262 ARG A O 1
ATOM 1864 N N . VAL A 1 263 ? 6.363 -1.261 -3 1 98.88 263 VAL A N 1
ATOM 1865 C CA . VAL A 1 263 ? 6.398 -2.596 -2.41 1 98.88 263 VAL A CA 1
ATOM 1866 C C . VAL A 1 263 ? 5.227 -3.422 -2.934 1 98.88 263 VAL A C 1
ATOM 1868 O O . VAL A 1 263 ? 4.078 -2.977 -2.891 1 98.88 263 VAL A O 1
ATOM 1871 N N . VAL A 1 264 ? 5.492 -4.555 -3.434 1 98.88 264 VAL A N 1
ATOM 1872 C CA . VAL A 1 264 ? 4.438 -5.461 -3.885 1 98.88 264 VAL A CA 1
ATOM 1873 C C . VAL A 1 264 ? 4.379 -6.684 -2.973 1 98.88 264 VAL A C 1
ATOM 1875 O O . VAL A 1 264 ? 5.352 -7.438 -2.875 1 98.88 264 VAL A O 1
ATOM 1878 N N . LEU A 1 265 ? 3.262 -6.863 -2.346 1 98.5 265 LEU A N 1
ATOM 1879 C CA . LEU A 1 265 ? 3.033 -8.016 -1.482 1 98.5 265 LEU A CA 1
ATOM 1880 C C . LEU A 1 265 ? 2.41 -9.172 -2.268 1 98.5 265 LEU A C 1
ATOM 1882 O O . LEU A 1 265 ? 1.308 -9.039 -2.801 1 98.5 265 LEU A O 1
ATOM 1886 N N . VAL A 1 266 ? 3.127 -10.273 -2.293 1 97.25 266 VAL A N 1
ATOM 1887 C CA . VAL A 1 266 ? 2.682 -11.406 -3.098 1 97.25 266 VAL A CA 1
ATOM 1888 C C . VAL A 1 266 ? 2.424 -12.617 -2.195 1 97.25 266 VAL A C 1
ATOM 1890 O O . VAL A 1 266 ? 1.376 -13.258 -2.295 1 97.25 266 VAL A O 1
ATOM 1893 N N . GLY A 1 267 ? 3.383 -12.914 -1.364 1 95.38 267 GLY A N 1
ATOM 1894 C CA . GLY A 1 267 ? 3.258 -14.062 -0.486 1 95.38 267 GLY A CA 1
ATOM 1895 C C . GLY A 1 267 ? 2.449 -13.773 0.765 1 95.38 267 GLY A C 1
ATOM 1896 O O . GLY A 1 267 ? 2.252 -12.609 1.129 1 95.38 267 GLY A O 1
ATOM 1897 N N . TYR A 1 268 ? 1.973 -14.805 1.393 1 92.25 268 TYR A N 1
ATOM 1898 C CA . TYR A 1 268 ? 1.252 -14.719 2.656 1 92.25 268 TYR A CA 1
ATOM 1899 C C . TYR A 1 268 ? 1.435 -15.984 3.48 1 92.25 268 TYR A C 1
ATOM 1901 O O . TYR A 1 268 ? 1.645 -17.062 2.926 1 92.25 268 TYR A O 1
ATOM 1909 N N . THR A 1 269 ? 1.374 -15.961 4.785 1 89.62 269 THR A N 1
ATOM 1910 C CA . THR A 1 269 ? 1.619 -17.094 5.672 1 89.62 269 THR A CA 1
ATOM 1911 C C . THR A 1 269 ? 0.366 -17.422 6.477 1 89.62 269 THR A C 1
ATOM 1913 O O . THR A 1 269 ? 0.34 -18.422 7.207 1 89.62 269 THR A O 1
ATOM 1916 N N . GLY A 1 270 ? -0.632 -16.656 6.43 1 86.44 270 GLY A N 1
ATOM 1917 C CA . GLY A 1 270 ? -1.808 -16.828 7.27 1 86.44 270 GLY A CA 1
ATOM 1918 C C . GLY A 1 270 ? -1.729 -16.062 8.578 1 86.44 270 GLY A C 1
ATOM 1919 O O . GLY A 1 270 ? -2.709 -16 9.32 1 86.44 270 GLY A O 1
ATOM 1920 N N . LYS A 1 271 ? -0.596 -15.516 8.898 1 91.5 271 LYS A N 1
ATOM 1921 C CA . LYS A 1 271 ? -0.409 -14.664 10.07 1 91.5 271 LYS A CA 1
ATOM 1922 C C . LYS A 1 271 ? -0.358 -13.195 9.672 1 91.5 271 LYS A C 1
ATOM 1924 O O . LYS A 1 271 ? 0.142 -12.852 8.594 1 91.5 271 LYS A O 1
ATOM 1929 N N . PRO A 1 272 ? -0.801 -12.391 10.555 1 94.25 272 PRO A N 1
ATOM 1930 C CA . PRO A 1 272 ? -0.745 -10.961 10.219 1 94.25 272 PRO A CA 1
ATOM 1931 C C . PRO A 1 272 ? 0.684 -10.43 10.148 1 94.25 272 PRO A C 1
ATOM 1933 O O . PRO A 1 272 ? 1.556 -10.891 10.891 1 94.25 272 PRO A O 1
ATOM 1936 N N . ALA A 1 273 ? 0.87 -9.523 9.273 1 96.69 273 ALA A N 1
ATOM 1937 C CA . ALA A 1 273 ? 2.143 -8.812 9.172 1 96.69 273 ALA A CA 1
ATOM 1938 C C . ALA A 1 273 ? 2.125 -7.531 10 1 96.69 273 ALA A C 1
ATOM 1940 O O . ALA A 1 273 ? 1.057 -7.016 10.336 1 96.69 273 ALA A O 1
ATOM 1941 N N . THR A 1 274 ? 3.311 -7.062 10.352 1 96.25 274 THR A N 1
ATOM 1942 C CA . THR A 1 274 ? 3.445 -5.805 11.078 1 96.25 274 THR A CA 1
ATOM 1943 C C . THR A 1 274 ? 4.027 -4.723 10.172 1 96.25 274 THR A C 1
ATOM 1945 O O . THR A 1 274 ? 4.898 -5 9.344 1 96.25 274 THR A O 1
ATOM 1948 N N . LEU A 1 275 ? 3.541 -3.58 10.328 1 96.31 275 LEU A N 1
ATOM 1949 C CA . LEU A 1 275 ? 3.955 -2.424 9.539 1 96.31 275 LEU A CA 1
ATOM 1950 C C . LEU A 1 275 ? 4.105 -1.191 10.43 1 96.31 275 LEU A C 1
ATOM 1952 O O . LEU A 1 275 ? 3.254 -0.922 11.273 1 96.31 275 LEU A O 1
ATOM 1956 N N . ASP A 1 276 ? 5.207 -0.513 10.352 1 96.12 276 ASP A N 1
ATOM 1957 C CA . ASP A 1 276 ? 5.336 0.807 10.961 1 96.12 276 ASP A CA 1
ATOM 1958 C C . ASP A 1 276 ? 4.785 1.893 10.039 1 96.12 276 ASP A C 1
ATOM 1960 O O . ASP A 1 276 ? 5.395 2.213 9.016 1 96.12 276 ASP A O 1
ATOM 1964 N N . VAL A 1 277 ? 3.678 2.516 10.406 1 96.12 277 VAL A N 1
ATOM 1965 C CA . VAL A 1 277 ? 2.982 3.467 9.547 1 96.12 277 VAL A CA 1
ATOM 1966 C C . VAL A 1 277 ? 3.867 4.688 9.297 1 96.12 277 VAL A C 1
ATOM 1968 O O . VAL A 1 277 ? 3.848 5.266 8.211 1 96.12 277 VAL A O 1
ATOM 1971 N N . LEU A 1 278 ? 4.652 5.086 10.297 1 94.69 278 LEU A N 1
ATOM 1972 C CA . LEU A 1 278 ? 5.539 6.23 10.125 1 94.69 278 LEU A CA 1
ATOM 1973 C C . LEU A 1 278 ? 6.578 5.949 9.047 1 94.69 278 LEU A C 1
ATOM 1975 O O . LEU A 1 278 ? 6.879 6.824 8.227 1 94.69 278 LEU A O 1
ATOM 1979 N N . ASP A 1 279 ? 7.125 4.703 9.016 1 95.5 279 ASP A N 1
ATOM 1980 C CA . ASP A 1 279 ? 8.078 4.316 7.98 1 95.5 279 ASP A CA 1
ATOM 1981 C C . ASP A 1 279 ? 7.457 4.438 6.594 1 95.5 279 ASP A C 1
ATOM 1983 O O . ASP A 1 279 ? 8.109 4.891 5.652 1 95.5 279 ASP A O 1
ATOM 1987 N N . VAL A 1 280 ? 6.203 4.012 6.457 1 97.75 280 VAL A N 1
ATOM 1988 C CA . VAL A 1 280 ? 5.496 4.098 5.184 1 97.75 280 VAL A CA 1
ATOM 1989 C C . VAL A 1 280 ? 5.32 5.562 4.793 1 97.75 280 VAL A C 1
ATOM 1991 O O . VAL A 1 280 ? 5.559 5.934 3.639 1 97.75 280 VAL A O 1
ATOM 1994 N N . GLY A 1 281 ? 4.941 6.383 5.73 1 96.5 281 GLY A N 1
ATOM 1995 C CA . GLY A 1 281 ? 4.609 7.777 5.492 1 96.5 281 GLY A CA 1
ATOM 1996 C C . GLY A 1 281 ? 5.812 8.617 5.098 1 96.5 281 GLY A C 1
ATOM 1997 O O . GLY A 1 281 ? 5.758 9.359 4.117 1 96.5 281 GLY A O 1
ATOM 1998 N N . VAL A 1 282 ? 6.914 8.547 5.891 1 93.94 282 VAL A N 1
ATOM 1999 C CA . VAL A 1 282 ? 8.062 9.422 5.688 1 93.94 282 VAL A CA 1
ATOM 2000 C C . VAL A 1 282 ? 8.703 9.133 4.328 1 93.94 282 VAL A C 1
ATOM 2002 O O . VAL A 1 282 ? 9.359 10 3.746 1 93.94 282 VAL A O 1
ATOM 2005 N N . ARG A 1 283 ? 8.414 7.91 3.764 1 95.44 283 ARG A N 1
ATOM 2006 C CA . ARG A 1 283 ? 8.969 7.508 2.475 1 95.44 283 ARG A CA 1
ATOM 2007 C C . ARG A 1 283 ? 7.934 7.66 1.365 1 95.44 283 ARG A C 1
ATOM 2009 O O . ARG A 1 283 ? 8.266 7.559 0.182 1 95.44 283 ARG A O 1
ATOM 2016 N N . GLU A 1 284 ? 6.699 7.852 1.838 1 98 284 GLU A N 1
ATOM 2017 C CA . GLU A 1 284 ? 5.578 7.801 0.908 1 98 284 GLU A CA 1
ATOM 2018 C C . GLU A 1 284 ? 5.625 6.543 0.05 1 98 284 GLU A C 1
ATOM 2020 O O . GLU A 1 284 ? 5.434 6.605 -1.166 1 98 284 GLU A O 1
ATOM 2025 N N . THR A 1 285 ? 5.973 5.445 0.694 1 98 285 THR A N 1
ATOM 2026 C CA . THR A 1 285 ? 6.012 4.148 0.029 1 98 285 THR A CA 1
ATOM 2027 C C . THR A 1 285 ? 4.629 3.754 -0.474 1 98 285 THR A C 1
ATOM 2029 O O . THR A 1 285 ? 3.631 3.938 0.229 1 98 285 THR A O 1
ATOM 2032 N N . GLU A 1 286 ? 4.562 3.275 -1.693 1 98.44 286 GLU A N 1
ATOM 2033 C CA . GLU A 1 286 ? 3.342 2.66 -2.197 1 98.44 286 GLU A CA 1
ATOM 2034 C C . GLU A 1 286 ? 3.367 1.146 -2.008 1 98.44 286 GLU A C 1
ATOM 2036 O O . GLU A 1 286 ? 4.305 0.476 -2.439 1 98.44 286 GLU A O 1
ATOM 2041 N N . ILE A 1 287 ? 2.396 0.646 -1.329 1 98.75 287 ILE A N 1
ATOM 2042 C CA . ILE A 1 287 ? 2.256 -0.795 -1.153 1 98.75 287 ILE A CA 1
ATOM 2043 C C . ILE A 1 287 ? 1.127 -1.316 -2.039 1 98.75 287 ILE A C 1
ATOM 2045 O O . ILE A 1 287 ? -0.001 -0.821 -1.972 1 98.75 287 ILE A O 1
ATOM 2049 N N . ARG A 1 288 ? 1.416 -2.256 -2.861 1 98.44 288 ARG A N 1
ATOM 2050 C CA . ARG A 1 288 ? 0.483 -2.887 -3.789 1 98.44 288 ARG A CA 1
ATOM 2051 C C . ARG A 1 288 ? 0.479 -4.402 -3.615 1 98.44 288 ARG A C 1
ATOM 2053 O O . ARG A 1 288 ? 1.246 -4.941 -2.814 1 98.44 288 ARG A O 1
ATOM 2060 N N . SER A 1 289 ? -0.423 -4.992 -4.277 1 97.69 289 SER A N 1
ATOM 2061 C CA . SER A 1 289 ? -0.494 -6.449 -4.27 1 97.69 289 SER A CA 1
ATOM 2062 C C . SER A 1 289 ? -1.209 -6.973 -5.508 1 97.69 289 SER A C 1
ATOM 2064 O O . SER A 1 289 ? -1.684 -6.195 -6.336 1 97.69 289 SER A O 1
ATOM 2066 N N . SER A 1 290 ? -1.127 -8.258 -5.66 1 95.25 290 SER A N 1
ATOM 2067 C CA . SER A 1 290 ? -1.781 -8.945 -6.77 1 95.25 290 SER A CA 1
ATOM 2068 C C . SER A 1 290 ? -2.35 -10.289 -6.332 1 95.25 290 SER A C 1
ATOM 2070 O O . SER A 1 290 ? -1.742 -10.992 -5.523 1 95.25 290 SER A O 1
ATOM 2072 N N . VAL A 1 291 ? -3.486 -10.57 -6.844 1 94.56 291 VAL A N 1
ATOM 2073 C CA . VAL A 1 291 ? -4.031 -11.906 -6.668 1 94.56 291 VAL A CA 1
ATOM 2074 C C . VAL A 1 291 ? -4.016 -12.648 -8.008 1 94.56 291 VAL A C 1
ATOM 2076 O O . VAL A 1 291 ? -4.691 -12.25 -8.953 1 94.56 291 VAL A O 1
ATOM 2079 N N . GLY A 1 292 ? -3.209 -13.641 -7.988 1 93.94 292 GLY A N 1
ATOM 2080 C CA . GLY A 1 292 ? -3.088 -14.391 -9.227 1 93.94 292 GLY A CA 1
ATOM 2081 C C . GLY A 1 292 ? -2.521 -13.578 -10.367 1 93.94 292 GLY A C 1
ATOM 2082 O O . GLY A 1 292 ? -1.59 -12.789 -10.18 1 93.94 292 GLY A O 1
ATOM 2083 N N . ALA A 1 293 ? -2.93 -13.945 -11.57 1 97.06 293 ALA A N 1
ATOM 2084 C CA . ALA A 1 293 ? -2.518 -13.32 -12.828 1 97.06 293 ALA A CA 1
ATOM 2085 C C . ALA A 1 293 ? -3.625 -13.406 -13.875 1 97.06 293 ALA A C 1
ATOM 2087 O O . ALA A 1 293 ? -4.746 -13.812 -13.562 1 97.06 293 ALA A O 1
ATOM 2088 N N . THR A 1 294 ? -3.348 -12.883 -15.039 1 97.81 294 THR A N 1
ATOM 2089 C CA . THR A 1 294 ? -4.336 -12.891 -16.109 1 97.81 294 THR A CA 1
ATOM 2090 C C . THR A 1 294 ? -3.943 -13.883 -17.203 1 97.81 294 THR A C 1
ATOM 2092 O O . THR A 1 294 ? -2.803 -14.352 -17.25 1 97.81 294 THR A O 1
ATOM 2095 N N . LEU A 1 295 ? -4.918 -14.211 -18.031 1 98 295 LEU A N 1
ATOM 2096 C CA . LEU A 1 295 ? -4.645 -15.055 -19.188 1 98 295 LEU A CA 1
ATOM 2097 C C . LEU A 1 295 ? -3.578 -14.43 -20.078 1 98 295 LEU A C 1
ATOM 2099 O O . LEU A 1 295 ? -2.732 -15.133 -20.641 1 98 295 LEU A O 1
ATOM 2103 N N . ALA A 1 296 ? -3.615 -13.109 -20.219 1 98.31 296 ALA A N 1
ATOM 2104 C CA . ALA A 1 296 ? -2.6 -12.398 -20.984 1 98.31 296 ALA A CA 1
ATOM 2105 C C . ALA A 1 296 ? -1.208 -12.625 -20.406 1 98.31 296 ALA A C 1
ATOM 2107 O O . ALA A 1 296 ? -0.234 -12.773 -21.141 1 98.31 296 ALA A O 1
ATOM 2108 N N . ASP A 1 297 ? -1.114 -12.625 -19.109 1 98.56 297 ASP A N 1
ATOM 2109 C CA . ASP A 1 297 ? 0.159 -12.906 -18.453 1 98.56 297 ASP A CA 1
ATOM 2110 C C . ASP A 1 297 ? 0.651 -14.312 -18.781 1 98.56 297 ASP A C 1
ATOM 2112 O O . ASP A 1 297 ? 1.855 -14.539 -18.906 1 98.56 297 ASP A O 1
ATOM 2116 N N . ALA A 1 298 ? -0.257 -15.273 -18.859 1 98.69 298 ALA A N 1
ATOM 2117 C CA . ALA A 1 298 ? 0.095 -16.656 -19.203 1 98.69 298 ALA A CA 1
ATOM 2118 C C . ALA A 1 298 ? 0.672 -16.75 -20.609 1 98.69 298 ALA A C 1
ATOM 2120 O O . ALA A 1 298 ? 1.669 -17.438 -20.828 1 98.69 298 ALA A O 1
ATOM 2121 N N . HIS A 1 299 ? 0.056 -16.078 -21.516 1 98.62 299 HIS A N 1
ATOM 2122 C CA . HIS A 1 299 ? 0.601 -16.031 -22.875 1 98.62 299 HIS A CA 1
ATOM 2123 C C . HIS A 1 299 ? 1.993 -15.414 -22.891 1 98.62 299 HIS A C 1
ATOM 2125 O O . HIS A 1 299 ? 2.904 -15.93 -23.531 1 98.62 299 HIS A O 1
ATOM 2131 N N . THR A 1 300 ? 2.129 -14.328 -22.141 1 98.69 300 THR A N 1
ATOM 2132 C CA . THR A 1 300 ? 3.396 -13.609 -22.109 1 98.69 300 THR A CA 1
ATOM 2133 C C . THR A 1 300 ? 4.5 -14.492 -21.531 1 98.69 300 THR A C 1
ATOM 2135 O O . THR A 1 300 ? 5.598 -14.562 -22.094 1 98.69 300 THR A O 1
ATOM 2138 N N . VAL A 1 301 ? 4.219 -15.188 -20.469 1 98.69 301 VAL A N 1
ATOM 2139 C CA . VAL A 1 301 ? 5.266 -15.969 -19.828 1 98.69 301 VAL A CA 1
ATOM 2140 C C . VAL A 1 301 ? 5.656 -17.141 -20.719 1 98.69 301 VAL A C 1
ATOM 2142 O O . VAL A 1 301 ? 6.824 -17.531 -20.766 1 98.69 301 VAL A O 1
ATOM 2145 N N . MET A 1 302 ? 4.73 -17.719 -21.406 1 98.62 302 MET A N 1
ATOM 2146 C CA . MET A 1 302 ? 5.055 -18.828 -22.312 1 98.62 302 MET A CA 1
ATOM 2147 C C . MET A 1 302 ? 5.891 -18.344 -23.484 1 98.62 302 MET A C 1
ATOM 2149 O O . MET A 1 302 ? 6.773 -19.047 -23.969 1 98.62 302 MET A O 1
ATOM 2153 N N . GLN A 1 303 ? 5.609 -17.125 -23.938 1 98.44 303 GLN A N 1
ATOM 2154 C CA . GLN A 1 303 ? 6.445 -16.516 -24.969 1 98.44 303 GLN A CA 1
ATOM 2155 C C . GLN A 1 303 ? 7.867 -16.297 -24.469 1 98.44 303 GLN A C 1
ATOM 2157 O O . GLN A 1 303 ? 8.836 -16.547 -25.188 1 98.44 303 GLN A O 1
ATOM 2162 N N . MET A 1 304 ? 7.973 -15.844 -23.297 1 98.69 304 MET A N 1
ATOM 2163 C CA . MET A 1 304 ? 9.289 -15.648 -22.688 1 98.69 304 MET A CA 1
ATOM 2164 C C . MET A 1 304 ? 10.039 -16.969 -22.562 1 98.69 304 MET A C 1
ATOM 2166 O O . MET A 1 304 ? 11.242 -17.031 -22.828 1 98.69 304 MET A O 1
ATOM 2170 N N . ALA A 1 305 ? 9.328 -17.969 -22.141 1 98.62 305 ALA A N 1
ATOM 2171 C CA . ALA A 1 305 ? 9.938 -19.281 -22 1 98.62 305 ALA A CA 1
ATOM 2172 C C . ALA A 1 305 ? 10.422 -19.812 -23.344 1 98.62 305 ALA A C 1
ATOM 2174 O O . ALA A 1 305 ? 11.5 -20.406 -23.438 1 98.62 305 ALA A O 1
ATOM 2175 N N . GLU A 1 306 ? 9.648 -19.609 -24.344 1 97.81 306 GLU A N 1
ATOM 2176 C CA . GLU A 1 306 ? 9.984 -20.062 -25.688 1 97.81 306 GLU A CA 1
ATOM 2177 C C . GLU A 1 306 ? 11.281 -19.422 -26.188 1 97.81 306 GLU A C 1
ATOM 2179 O O . GLU A 1 306 ? 12.062 -20.062 -26.891 1 97.81 306 GLU A O 1
ATOM 2184 N N . THR A 1 307 ? 11.492 -18.172 -25.75 1 97.38 307 THR A N 1
ATOM 2185 C CA . THR A 1 307 ? 12.664 -17.438 -26.219 1 97.38 307 THR A CA 1
ATOM 2186 C C . THR A 1 307 ? 13.82 -17.578 -25.234 1 97.38 307 THR A C 1
ATOM 2188 O O . THR A 1 307 ? 14.891 -17 -25.438 1 97.38 307 THR A O 1
ATOM 2191 N N . GLY A 1 308 ? 13.641 -18.25 -24.172 1 97.06 308 GLY A N 1
ATOM 2192 C CA . GLY A 1 308 ? 14.703 -18.562 -23.234 1 97.06 308 GLY A CA 1
ATOM 2193 C C . GLY A 1 308 ? 14.906 -17.469 -22.188 1 97.06 308 GLY A C 1
ATOM 2194 O O . GLY A 1 308 ? 15.891 -17.5 -21.453 1 97.06 308 GLY A O 1
ATOM 2195 N N . LEU A 1 309 ? 14.008 -16.578 -22.062 1 98.12 309 LEU A N 1
ATOM 2196 C CA . LEU A 1 309 ? 14.141 -15.461 -21.141 1 98.12 309 LEU A CA 1
ATOM 2197 C C . LEU A 1 309 ? 13.758 -15.875 -19.719 1 98.12 309 LEU A C 1
ATOM 2199 O O . LEU A 1 309 ? 14.094 -15.188 -18.75 1 98.12 309 LEU A O 1
ATOM 2203 N N . ILE A 1 310 ? 13.008 -16.984 -19.641 1 98.56 310 ILE A N 1
ATOM 2204 C CA . ILE A 1 310 ? 12.633 -17.516 -18.344 1 98.56 310 ILE A CA 1
ATOM 2205 C C . ILE A 1 310 ? 12.57 -19.047 -18.406 1 98.56 310 ILE A C 1
ATOM 2207 O O . ILE A 1 310 ? 12.188 -19.609 -19.438 1 98.56 310 ILE A O 1
ATOM 2211 N N . ARG A 1 311 ? 12.93 -19.609 -17.312 1 97.81 311 ARG A N 1
ATOM 2212 C CA . ARG A 1 311 ? 12.836 -21.062 -17.125 1 97.81 311 ARG A CA 1
ATOM 2213 C C . ARG A 1 311 ? 12.078 -21.406 -15.859 1 97.81 311 ARG A C 1
ATOM 2215 O O . ARG A 1 311 ? 12.18 -20.703 -14.852 1 97.81 311 ARG A O 1
ATOM 2222 N N . GLY A 1 312 ? 11.289 -22.469 -15.953 1 97.5 312 GLY A N 1
ATOM 2223 C CA . GLY A 1 312 ? 10.734 -23.016 -14.727 1 97.5 312 GLY A CA 1
ATOM 2224 C C . GLY A 1 312 ? 11.758 -23.781 -13.906 1 97.5 312 GLY A C 1
ATOM 2225 O O . GLY A 1 312 ? 12.438 -24.672 -14.422 1 97.5 312 GLY A O 1
ATOM 2226 N N . ASN A 1 313 ? 11.914 -23.375 -12.672 1 97.25 313 ASN A N 1
ATOM 2227 C CA . ASN A 1 313 ? 12.852 -24.094 -11.812 1 97.25 313 ASN A CA 1
ATOM 2228 C C . ASN A 1 313 ? 12.219 -25.344 -11.203 1 97.25 313 ASN A C 1
ATOM 2230 O O . ASN A 1 313 ? 11.531 -25.25 -10.188 1 97.25 313 ASN A O 1
ATOM 2234 N N . VAL A 1 314 ? 12.539 -26.469 -11.805 1 98.19 314 VAL A N 1
ATOM 2235 C CA . VAL A 1 314 ? 12 -27.734 -11.352 1 98.19 314 VAL A CA 1
ATOM 2236 C C . VAL A 1 314 ? 13.055 -28.484 -10.539 1 98.19 314 VAL A C 1
ATOM 2238 O O . VAL A 1 314 ? 14.078 -28.922 -11.086 1 98.19 314 VAL A O 1
ATOM 2241 N N . GLU A 1 315 ? 12.781 -28.672 -9.297 1 97.69 315 GLU A N 1
ATOM 2242 C CA . GLU A 1 315 ? 13.742 -29.344 -8.43 1 97.69 315 GLU A CA 1
ATOM 2243 C C . GLU A 1 315 ? 13.648 -30.859 -8.562 1 97.69 315 GLU A C 1
ATOM 2245 O O . GLU A 1 315 ? 14.672 -31.547 -8.562 1 97.69 315 GLU A O 1
ATOM 2250 N N . ALA A 1 316 ? 12.438 -31.375 -8.578 1 97.88 316 ALA A N 1
ATOM 2251 C CA . ALA A 1 316 ? 12.219 -32.812 -8.664 1 97.88 316 ALA A CA 1
ATOM 2252 C C . ALA A 1 316 ? 10.82 -33.125 -9.203 1 97.88 316 ALA A C 1
ATOM 2254 O O . ALA A 1 316 ? 9.922 -32.281 -9.133 1 97.88 316 ALA A O 1
ATOM 2255 N N . GLU A 1 317 ? 10.727 -34.312 -9.758 1 98.5 317 GLU A N 1
ATOM 2256 C CA . GLU A 1 317 ? 9.445 -34.844 -10.234 1 98.5 317 GLU A CA 1
ATOM 2257 C C . GLU A 1 317 ? 9.031 -36.062 -9.461 1 98.5 317 GLU A C 1
ATOM 2259 O O . GLU A 1 317 ? 9.867 -36.906 -9.094 1 98.5 317 GLU A O 1
ATOM 2264 N N . TYR A 1 318 ? 7.781 -36.188 -9.156 1 98.69 318 TYR A N 1
ATOM 2265 C CA . TYR A 1 318 ? 7.18 -37.312 -8.469 1 98.69 318 TYR A CA 1
ATOM 2266 C C . TYR A 1 318 ? 6.004 -37.875 -9.266 1 98.69 318 TYR A C 1
ATOM 2268 O O . TYR A 1 318 ? 5.266 -37.125 -9.906 1 98.69 318 TYR A O 1
ATOM 2276 N N . PRO A 1 319 ? 5.797 -39.219 -9.211 1 98.56 319 PRO A N 1
ATOM 2277 C CA . PRO A 1 319 ? 4.527 -39.719 -9.727 1 98.56 319 PRO A CA 1
ATOM 2278 C C . PRO A 1 319 ? 3.336 -39.344 -8.852 1 98.56 319 PRO A C 1
ATOM 2280 O O . PRO A 1 319 ? 3.514 -38.969 -7.688 1 98.56 319 PRO A O 1
ATOM 2283 N N . LEU A 1 320 ? 2.164 -39.375 -9.414 1 98.62 320 LEU A N 1
ATOM 2284 C CA . LEU A 1 320 ? 0.935 -39 -8.727 1 98.62 320 LEU A CA 1
ATOM 2285 C C . LEU A 1 320 ? 0.786 -39.75 -7.414 1 98.62 320 LEU A C 1
ATOM 2287 O O . LEU A 1 320 ? 0.356 -39.188 -6.41 1 98.62 320 LEU A O 1
ATOM 2291 N N . GLU A 1 321 ? 1.194 -41 -7.391 1 98.06 321 GLU A N 1
ATOM 2292 C CA . GLU A 1 321 ? 1.038 -41.875 -6.234 1 98.06 321 GLU A CA 1
ATOM 2293 C C . GLU A 1 321 ? 1.884 -41.406 -5.059 1 98.06 321 GLU A C 1
ATOM 2295 O O . GLU A 1 321 ? 1.649 -41.812 -3.914 1 98.06 321 GLU A O 1
ATOM 2300 N N . GLN A 1 322 ? 2.871 -40.594 -5.328 1 98.56 322 GLN A N 1
ATOM 2301 C CA . GLN A 1 322 ? 3.77 -40.094 -4.285 1 98.56 322 GLN A CA 1
ATOM 2302 C C . GLN A 1 322 ? 3.463 -38.656 -3.928 1 98.56 322 GLN A C 1
ATOM 2304 O O . GLN A 1 322 ? 4.344 -37.906 -3.469 1 98.56 322 GLN A O 1
ATOM 2309 N N . ILE A 1 323 ? 2.248 -38.25 -4.172 1 98.62 323 ILE A N 1
ATOM 2310 C CA . ILE A 1 323 ? 1.821 -36.875 -3.955 1 98.62 323 ILE A CA 1
ATOM 2311 C C . ILE A 1 323 ? 2.064 -36.469 -2.5 1 98.62 323 ILE A C 1
ATOM 2313 O O . ILE A 1 323 ? 2.523 -35.375 -2.219 1 98.62 323 ILE A O 1
ATOM 2317 N N . ASN A 1 324 ? 1.809 -37.344 -1.561 1 98.56 324 ASN A N 1
ATOM 2318 C CA . ASN A 1 324 ? 1.947 -37 -0.148 1 98.56 324 ASN A CA 1
ATOM 2319 C C . ASN A 1 324 ? 3.412 -36.875 0.252 1 98.56 324 ASN A C 1
ATOM 2321 O O . ASN A 1 324 ? 3.748 -36.031 1.105 1 98.56 324 ASN A O 1
ATOM 2325 N N . GLN A 1 325 ? 4.234 -37.656 -0.341 1 98.19 325 GLN A N 1
ATOM 2326 C CA . GLN A 1 325 ? 5.668 -37.5 -0.127 1 98.19 325 GLN A CA 1
ATOM 2327 C C . GLN A 1 325 ? 6.152 -36.156 -0.638 1 98.19 325 GLN A C 1
ATOM 2329 O O . GLN A 1 325 ? 6.938 -35.469 0.027 1 98.19 325 GLN A O 1
ATOM 2334 N N . ALA A 1 326 ? 5.707 -35.781 -1.783 1 98.25 326 ALA A N 1
ATOM 2335 C CA . ALA A 1 326 ? 6.082 -34.5 -2.379 1 98.25 326 ALA A CA 1
ATOM 2336 C C . ALA A 1 326 ? 5.59 -33.312 -1.526 1 98.25 326 ALA A C 1
ATOM 2338 O O . ALA A 1 326 ? 6.336 -32.375 -1.277 1 98.25 326 ALA A O 1
ATOM 2339 N N . LEU A 1 327 ? 4.348 -33.406 -1.056 1 97.88 327 LEU A N 1
ATOM 2340 C CA . LEU A 1 327 ? 3.781 -32.344 -0.22 1 97.88 327 LEU A CA 1
ATOM 2341 C C . LEU A 1 327 ? 4.547 -32.219 1.095 1 97.88 327 LEU A C 1
ATOM 2343 O O . LEU A 1 327 ? 4.773 -31.125 1.585 1 97.88 327 LEU A O 1
ATOM 2347 N N . ALA A 1 328 ? 4.934 -33.344 1.651 1 97.62 328 ALA A N 1
ATOM 2348 C CA . ALA A 1 328 ? 5.711 -33.312 2.889 1 97.62 328 ALA A CA 1
ATOM 2349 C C . ALA A 1 328 ? 7.062 -32.625 2.684 1 97.62 328 ALA A C 1
ATOM 2351 O O . ALA A 1 328 ? 7.508 -31.875 3.535 1 97.62 328 ALA A O 1
ATOM 2352 N N . ARG A 1 329 ? 7.641 -33 1.595 1 97.12 329 ARG A N 1
ATOM 2353 C CA . ARG A 1 329 ? 8.914 -32.344 1.285 1 97.12 329 ARG A CA 1
ATOM 2354 C C . ARG A 1 329 ? 8.75 -30.844 1.112 1 97.12 329 ARG A C 1
ATOM 2356 O O . ARG A 1 329 ? 9.555 -30.062 1.612 1 97.12 329 ARG A O 1
ATOM 2363 N N . LEU A 1 330 ? 7.773 -30.453 0.369 1 96.56 330 LEU A N 1
ATOM 2364 C CA . LEU A 1 330 ? 7.484 -29.047 0.173 1 96.56 330 LEU A CA 1
ATOM 2365 C C . LEU A 1 330 ? 7.285 -28.344 1.512 1 96.56 330 LEU A C 1
ATOM 2367 O O . LEU A 1 330 ? 7.828 -27.25 1.734 1 96.56 330 LEU A O 1
ATOM 2371 N N . ALA A 1 331 ? 6.57 -28.906 2.402 1 95.12 331 ALA A N 1
ATOM 2372 C CA . ALA A 1 331 ? 6.254 -28.344 3.711 1 95.12 331 ALA A CA 1
ATOM 2373 C C . ALA A 1 331 ? 7.512 -28.188 4.559 1 95.12 331 ALA A C 1
ATOM 2375 O O . ALA A 1 331 ? 7.605 -27.266 5.371 1 95.12 331 ALA A O 1
ATOM 2376 N N . ALA A 1 332 ? 8.477 -29.016 4.316 1 93.88 332 ALA A N 1
ATOM 2377 C CA . ALA A 1 332 ? 9.711 -29 5.09 1 93.88 332 ALA A CA 1
ATOM 2378 C C . ALA A 1 332 ? 10.586 -27.812 4.699 1 93.88 332 ALA A C 1
ATOM 2380 O O . ALA A 1 332 ? 11.508 -27.453 5.434 1 93.88 332 ALA A O 1
ATOM 2381 N N . GLY A 1 333 ? 10.305 -27.141 3.568 1 87.94 333 GLY A N 1
ATOM 2382 C CA . GLY A 1 333 ? 10.93 -25.875 3.205 1 87.94 333 GLY A CA 1
ATOM 2383 C C . GLY A 1 333 ? 12.289 -26.047 2.557 1 87.94 333 GLY A C 1
ATOM 2384 O O . GLY A 1 333 ? 13.047 -25.094 2.418 1 87.94 333 GLY A O 1
ATOM 2385 N N . ASN A 1 334 ? 12.758 -27.141 2.129 1 85.94 334 ASN A N 1
ATOM 2386 C CA . ASN A 1 334 ? 14.07 -27.359 1.534 1 85.94 334 ASN A CA 1
ATOM 2387 C C . ASN A 1 334 ? 13.969 -27.594 0.03 1 85.94 334 ASN A C 1
ATOM 2389 O O . ASN A 1 334 ? 14.688 -28.438 -0.519 1 85.94 334 ASN A O 1
ATOM 2393 N N . VAL A 1 335 ? 13.039 -27 -0.608 1 95 335 VAL A N 1
ATOM 2394 C CA . VAL A 1 335 ? 12.844 -27.156 -2.045 1 95 335 VAL A CA 1
ATOM 2395 C C . VAL A 1 335 ? 13.305 -25.906 -2.775 1 95 335 VAL A C 1
ATOM 2397 O O . VAL A 1 335 ? 12.906 -24.797 -2.418 1 95 335 VAL A O 1
ATOM 2400 N N . THR A 1 336 ? 14.203 -25.984 -3.68 1 96.69 336 THR A N 1
ATOM 2401 C CA . THR A 1 336 ? 14.586 -24.891 -4.57 1 96.69 336 THR A CA 1
ATOM 2402 C C . THR A 1 336 ? 13.68 -24.859 -5.797 1 96.69 336 THR A C 1
ATOM 2404 O O . THR A 1 336 ? 13.695 -25.781 -6.613 1 96.69 336 THR A O 1
ATOM 2407 N N . GLY A 1 337 ? 12.891 -23.828 -5.91 1 96.44 337 GLY A N 1
ATOM 2408 C CA . GLY A 1 337 ? 11.938 -23.75 -7.012 1 96.44 337 GLY A CA 1
ATOM 2409 C C . GLY A 1 337 ? 10.648 -24.5 -6.734 1 96.44 337 GLY A C 1
ATOM 2410 O O . GLY A 1 337 ? 9.945 -24.188 -5.766 1 96.44 337 GLY A O 1
ATOM 2411 N N . ARG A 1 338 ? 10.398 -25.5 -7.598 1 97.88 338 ARG A N 1
ATOM 2412 C CA . ARG A 1 338 ? 9.125 -26.219 -7.5 1 97.88 338 ARG A CA 1
ATOM 2413 C C . ARG A 1 338 ? 9.336 -27.719 -7.594 1 97.88 338 ARG A C 1
ATOM 2415 O O . ARG A 1 338 ? 10.305 -28.188 -8.188 1 97.88 338 ARG A O 1
ATOM 2422 N N . LEU A 1 339 ? 8.438 -28.438 -6.93 1 98.56 339 LEU A N 1
ATOM 2423 C CA . LEU A 1 339 ? 8.234 -29.844 -7.219 1 98.56 339 LEU A CA 1
ATOM 2424 C C . LEU A 1 339 ? 7.117 -30.031 -8.242 1 98.56 339 LEU A C 1
ATOM 2426 O O . LEU A 1 339 ? 6.211 -29.203 -8.336 1 98.56 339 LEU A O 1
ATOM 2430 N N . VAL A 1 340 ? 7.23 -31.094 -9.023 1 98.81 340 VAL A N 1
ATOM 2431 C CA . VAL A 1 340 ? 6.25 -31.344 -10.078 1 98.81 340 VAL A CA 1
ATOM 2432 C C . VAL A 1 340 ? 5.73 -32.781 -9.969 1 98.81 340 VAL A C 1
ATOM 2434 O O . VAL A 1 340 ? 6.496 -33.719 -9.703 1 98.81 340 VAL A O 1
ATOM 2437 N N . ILE A 1 341 ? 4.453 -32.906 -10.102 1 98.88 341 ILE A N 1
ATOM 2438 C CA . ILE A 1 341 ? 3.814 -34.219 -10.156 1 98.88 341 ILE A CA 1
ATOM 2439 C C . ILE A 1 341 ? 3.574 -34.625 -11.609 1 98.88 341 ILE A C 1
ATOM 2441 O O . ILE A 1 341 ? 3.041 -33.844 -12.391 1 98.88 341 ILE A O 1
ATOM 2445 N N . THR A 1 342 ? 3.982 -35.781 -11.945 1 98.31 342 THR A N 1
ATOM 2446 C CA . THR A 1 342 ? 3.736 -36.344 -13.258 1 98.31 342 THR A CA 1
ATOM 2447 C C . THR A 1 342 ? 2.768 -37.531 -13.156 1 98.31 342 THR A C 1
ATOM 2449 O O . THR A 1 342 ? 3.168 -38.656 -12.812 1 98.31 342 THR A O 1
ATOM 2452 N N . PRO A 1 343 ? 1.571 -37.281 -13.5 1 96.44 343 PRO A N 1
ATOM 2453 C CA . PRO A 1 343 ? 0.566 -38.312 -13.305 1 96.44 343 PRO A CA 1
ATOM 2454 C C . PRO A 1 343 ? 0.731 -39.469 -14.273 1 96.44 343 PRO A C 1
ATOM 2456 O O . PRO A 1 343 ? 1.196 -39.281 -15.398 1 96.44 343 PRO A O 1
ATOM 2459 N N . MET B 1 1 ? 16.797 48.375 14.266 1 36.28 1 MET B N 1
ATOM 2460 C CA . MET B 1 1 ? 17.266 47.375 15.211 1 36.28 1 MET B CA 1
ATOM 2461 C C . MET B 1 1 ? 16.156 47 16.188 1 36.28 1 MET B C 1
ATOM 2463 O O . MET B 1 1 ? 16.406 46.844 17.391 1 36.28 1 MET B O 1
ATOM 2467 N N . THR B 1 2 ? 14.969 47.188 15.953 1 45.72 2 THR B N 1
ATOM 2468 C CA . THR B 1 2 ? 14.086 47.125 17.109 1 45.72 2 THR B CA 1
ATOM 2469 C C . THR B 1 2 ? 14.242 45.781 17.844 1 45.72 2 THR B C 1
ATOM 2471 O O . THR B 1 2 ? 13.945 44.719 17.297 1 45.72 2 THR B O 1
ATOM 2474 N N . SER B 1 3 ? 15.367 45.688 18.656 1 60.5 3 SER B N 1
ATOM 2475 C CA . SER B 1 3 ? 15.977 44.938 19.766 1 60.5 3 SER B CA 1
ATOM 2476 C C . SER B 1 3 ? 14.969 44.688 20.891 1 60.5 3 SER B C 1
ATOM 2478 O O . SER B 1 3 ? 14.297 45.625 21.344 1 60.5 3 SER B O 1
ATOM 2480 N N . GLY B 1 4 ? 14.102 43.688 20.828 1 86.62 4 GLY B N 1
ATOM 2481 C CA . GLY B 1 4 ? 13.164 43.344 21.891 1 86.62 4 GLY B CA 1
ATOM 2482 C C . GLY B 1 4 ? 13.133 41.875 22.219 1 86.62 4 GLY B C 1
ATOM 2483 O O . GLY B 1 4 ? 13.914 41.094 21.656 1 86.62 4 GLY B O 1
ATOM 2484 N N . VAL B 1 5 ? 12.547 41.688 23.219 1 94.94 5 VAL B N 1
ATOM 2485 C CA . VAL B 1 5 ? 12.391 40.312 23.703 1 94.94 5 VAL B CA 1
ATOM 2486 C C . VAL B 1 5 ? 10.992 39.812 23.359 1 94.94 5 VAL B C 1
ATOM 2488 O O . VAL B 1 5 ? 10.094 40.594 23.062 1 94.94 5 VAL B O 1
ATOM 2491 N N . MET B 1 6 ? 10.93 38.594 23.188 1 96.75 6 MET B N 1
ATOM 2492 C CA . MET B 1 6 ? 9.648 37.938 22.969 1 96.75 6 MET B CA 1
ATOM 2493 C C . MET B 1 6 ? 9.492 36.719 23.875 1 96.75 6 MET B C 1
ATOM 2495 O O . MET B 1 6 ? 10.484 36.156 24.344 1 96.75 6 MET B O 1
ATOM 2499 N N . SER B 1 7 ? 8.234 36.406 24.156 1 97.69 7 SER B N 1
ATOM 2500 C CA . SER B 1 7 ? 7.934 35.156 24.859 1 97.69 7 SER B CA 1
ATOM 2501 C C . SER B 1 7 ? 7.871 34 23.891 1 97.69 7 SER B C 1
ATOM 2503 O O . SER B 1 7 ? 7.371 34.125 22.781 1 97.69 7 SER B O 1
ATOM 2505 N N . ALA B 1 8 ? 8.438 32.875 24.266 1 98.5 8 ALA B N 1
ATOM 2506 C CA . ALA B 1 8 ? 8.375 31.641 23.516 1 98.5 8 ALA B CA 1
ATOM 2507 C C . ALA B 1 8 ? 8.195 30.438 24.453 1 98.5 8 ALA B C 1
ATOM 2509 O O . ALA B 1 8 ? 8.719 30.422 25.562 1 98.5 8 ALA B O 1
ATOM 2510 N N . ALA B 1 9 ? 7.375 29.516 24.047 1 98.62 9 ALA B N 1
ATOM 2511 C CA . ALA B 1 9 ? 7.27 28.25 24.75 1 98.62 9 ALA B CA 1
ATOM 2512 C C . ALA B 1 9 ? 8.328 27.25 24.266 1 98.62 9 ALA B C 1
ATOM 2514 O O . ALA B 1 9 ? 8.297 26.828 23.109 1 98.62 9 ALA B O 1
ATOM 2515 N N . VAL B 1 10 ? 9.203 26.828 25.141 1 98.62 10 VAL B N 1
ATOM 2516 C CA . VAL B 1 10 ? 10.398 26.078 24.734 1 98.62 10 VAL B CA 1
ATOM 2517 C C . VAL B 1 10 ? 10.383 24.703 25.359 1 98.62 10 VAL B C 1
ATOM 2519 O O . VAL B 1 10 ? 10.18 24.562 26.578 1 98.62 10 VAL B O 1
ATOM 2522 N N . LEU B 1 11 ? 10.484 23.672 24.531 1 98.5 11 LEU B N 1
ATOM 2523 C CA . LEU B 1 11 ? 10.758 22.328 25.016 1 98.5 11 LEU B CA 1
ATOM 2524 C C . LEU B 1 11 ? 12.242 22.125 25.281 1 98.5 11 LEU B C 1
ATOM 2526 O O . LEU B 1 11 ? 13.047 22.078 24.344 1 98.5 11 LEU B O 1
ATOM 2530 N N . LYS B 1 12 ? 12.617 21.922 26.484 1 98 12 LYS B N 1
ATOM 2531 C CA . LYS B 1 12 ? 14.031 21.812 26.844 1 98 12 LYS B CA 1
ATOM 2532 C C . LYS B 1 12 ? 14.438 20.359 27.047 1 98 12 LYS B C 1
ATOM 2534 O O . LYS B 1 12 ? 15.609 20 26.859 1 98 12 LYS B O 1
ATOM 2539 N N . ALA B 1 13 ? 13.453 19.594 27.469 1 97.44 13 ALA B N 1
ATOM 2540 C CA . ALA B 1 13 ? 13.664 18.156 27.688 1 97.44 13 ALA B CA 1
ATOM 2541 C C . ALA B 1 13 ? 12.422 17.359 27.312 1 97.44 13 ALA B C 1
ATOM 2543 O O . ALA B 1 13 ? 11.297 17.797 27.594 1 97.44 13 ALA B O 1
ATOM 2544 N N . LEU B 1 14 ? 12.688 16.203 26.781 1 96.5 14 LEU B N 1
ATOM 2545 C CA . LEU B 1 14 ? 11.578 15.352 26.375 1 96.5 14 LEU B CA 1
ATOM 2546 C C . LEU B 1 14 ? 10.742 14.938 27.594 1 96.5 14 LEU B C 1
ATOM 2548 O O . LEU B 1 14 ? 11.289 14.641 28.656 1 96.5 14 LEU B O 1
ATOM 2552 N N . GLY B 1 15 ? 9.492 14.93 27.391 1 96 15 GLY B N 1
ATOM 2553 C CA . GLY B 1 15 ? 8.586 14.477 28.438 1 96 15 GLY B CA 1
ATOM 2554 C C . GLY B 1 15 ? 8.383 15.508 29.531 1 96 15 GLY B C 1
ATOM 2555 O O . GLY B 1 15 ? 7.668 15.25 30.516 1 96 15 GLY B O 1
ATOM 2556 N N . LYS B 1 16 ? 8.977 16.641 29.469 1 96.88 16 LYS B N 1
ATOM 2557 C CA . LYS B 1 16 ? 8.82 17.719 30.438 1 96.88 16 LYS B CA 1
ATOM 2558 C C . LYS B 1 16 ? 7.93 18.828 29.891 1 96.88 16 LYS B C 1
ATOM 2560 O O . LYS B 1 16 ? 7.793 18.984 28.672 1 96.88 16 LYS B O 1
ATOM 2565 N N . PRO B 1 17 ? 7.316 19.578 30.797 1 97.88 17 PRO B N 1
ATOM 2566 C CA . PRO B 1 17 ? 6.504 20.703 30.328 1 97.88 17 PRO B CA 1
ATOM 2567 C C . PRO B 1 17 ? 7.324 21.734 29.562 1 97.88 17 PRO B C 1
ATOM 2569 O O . PRO B 1 17 ? 8.516 21.906 29.828 1 97.88 17 PRO B O 1
ATOM 2572 N N . LEU B 1 18 ? 6.66 22.391 28.656 1 98.56 18 LEU B N 1
ATOM 2573 C CA . LEU B 1 18 ? 7.305 23.516 27.984 1 98.56 18 LEU B CA 1
ATOM 2574 C C . LEU B 1 18 ? 7.523 24.672 28.938 1 98.56 18 LEU B C 1
ATOM 2576 O O . LEU B 1 18 ? 6.691 24.922 29.812 1 98.56 18 LEU B O 1
ATOM 2580 N N . GLU B 1 19 ? 8.586 25.375 28.75 1 98.44 19 GLU B N 1
ATOM 2581 C CA . GLU B 1 19 ? 8.891 26.531 29.594 1 98.44 19 GLU B CA 1
ATOM 2582 C C . GLU B 1 19 ? 8.727 27.828 28.797 1 98.44 19 GLU B C 1
ATOM 2584 O O . GLU B 1 19 ? 9.219 27.953 27.688 1 98.44 19 GLU B O 1
ATOM 2589 N N . ILE B 1 20 ? 7.996 28.781 29.359 1 98.12 20 ILE B N 1
ATOM 2590 C CA . ILE B 1 20 ? 7.914 30.109 28.75 1 98.12 20 ILE B CA 1
ATOM 2591 C C . ILE B 1 20 ? 9.203 30.875 29.031 1 98.12 20 ILE B C 1
ATOM 2593 O O . ILE B 1 20 ? 9.555 31.125 30.188 1 98.12 20 ILE B O 1
ATOM 2597 N N . GLU B 1 21 ? 9.812 31.234 27.953 1 96.94 21 GLU B N 1
ATOM 2598 C CA . GLU B 1 21 ? 11.07 31.953 28.062 1 96.94 21 GLU B CA 1
ATOM 2599 C C . GLU B 1 21 ? 11.031 33.281 27.281 1 96.94 21 GLU B C 1
ATOM 2601 O O . GLU B 1 21 ? 10.289 33.406 26.312 1 96.94 21 GLU B O 1
ATOM 2606 N N . LEU B 1 22 ? 11.828 34.156 27.844 1 96.75 22 LEU B N 1
ATOM 2607 C CA . LEU B 1 22 ? 12.094 35.375 27.062 1 96.75 22 LEU B CA 1
ATOM 2608 C C . LEU B 1 22 ? 13.305 35.188 26.172 1 96.75 22 LEU B C 1
ATOM 2610 O O . LEU B 1 22 ? 14.367 34.75 26.641 1 96.75 22 LEU B O 1
ATOM 2614 N N . ARG B 1 23 ? 13.07 35.438 24.906 1 96.19 23 ARG B N 1
ATOM 2615 C CA . ARG B 1 23 ? 14.133 35.344 23.906 1 96.19 23 ARG B CA 1
ATOM 2616 C C . ARG B 1 23 ? 14.258 36.625 23.109 1 96.19 23 ARG B C 1
ATOM 2618 O O . ARG B 1 23 ? 13.32 37.406 23.062 1 96.19 23 ARG B O 1
ATOM 2625 N N . PRO B 1 24 ? 15.5 36.875 22.656 1 95.88 24 PRO B N 1
ATOM 2626 C CA . PRO B 1 24 ? 15.594 38.031 21.75 1 95.88 24 PRO B CA 1
ATOM 2627 C C . PRO B 1 24 ? 14.648 37.938 20.562 1 95.88 24 PRO B C 1
ATOM 2629 O O . PRO B 1 24 ? 14.492 36.844 19.984 1 95.88 24 PRO B O 1
ATOM 2632 N N . ARG B 1 25 ? 13.93 38.969 20.312 1 96.69 25 ARG B N 1
ATOM 2633 C CA . ARG B 1 25 ? 13.117 39.031 19.094 1 96.69 25 ARG B CA 1
ATOM 2634 C C . ARG B 1 25 ? 14 38.906 17.844 1 96.69 25 ARG B C 1
ATOM 2636 O O . ARG B 1 25 ? 14.961 39.688 17.703 1 96.69 25 ARG B O 1
ATOM 2643 N N . PRO B 1 26 ? 13.703 38.031 16.922 1 96.56 26 PRO B N 1
ATOM 2644 C CA . PRO B 1 26 ? 14.547 37.906 15.727 1 96.56 26 PRO B CA 1
ATOM 2645 C C . PRO B 1 26 ? 14.492 39.125 14.82 1 96.56 26 PRO B C 1
ATOM 2647 O O . PRO B 1 26 ? 13.5 39.844 14.828 1 96.56 26 PRO B O 1
ATOM 2650 N N . VAL B 1 27 ? 15.539 39.344 14.148 1 96 27 VAL B N 1
ATOM 2651 C CA . VAL B 1 27 ? 15.633 40.375 13.117 1 96 27 VAL B CA 1
ATOM 2652 C C . VAL B 1 27 ? 15.773 39.719 11.75 1 96 27 VAL B C 1
ATOM 2654 O O . VAL B 1 27 ? 16.703 38.938 11.523 1 96 27 VAL B O 1
ATOM 2657 N N . PRO B 1 28 ? 14.859 40.031 10.836 1 97.19 28 PRO B N 1
ATOM 2658 C CA . PRO B 1 28 ? 14.922 39.344 9.547 1 97.19 28 PRO B CA 1
ATOM 2659 C C . PRO B 1 28 ? 16.125 39.781 8.703 1 97.19 28 PRO B C 1
ATOM 2661 O O . PRO B 1 28 ? 16.375 41 8.57 1 97.19 28 PRO B O 1
ATOM 2664 N N . GLY B 1 29 ? 16.891 38.812 8.266 1 97.19 29 GLY B N 1
ATOM 2665 C CA . GLY B 1 29 ? 17.906 39.062 7.254 1 97.19 29 GLY B CA 1
ATOM 2666 C C . GLY B 1 29 ? 17.375 39 5.836 1 97.19 29 GLY B C 1
ATOM 2667 O O . GLY B 1 29 ? 16.156 38.969 5.629 1 97.19 29 GLY B O 1
ATOM 2668 N N . PRO B 1 30 ? 18.328 39.031 4.84 1 97.31 30 PRO B N 1
ATOM 2669 C CA . PRO B 1 30 ? 17.875 38.969 3.447 1 97.31 30 PRO B CA 1
ATOM 2670 C C . PRO B 1 30 ? 17.016 37.719 3.18 1 97.31 30 PRO B C 1
ATOM 2672 O O . PRO B 1 30 ? 17.359 36.625 3.592 1 97.31 30 PRO B O 1
ATOM 2675 N N . GLY B 1 31 ? 15.836 37.969 2.529 1 97.25 31 GLY B N 1
ATOM 2676 C CA . GLY B 1 31 ? 14.953 36.875 2.162 1 97.25 31 GLY B CA 1
ATOM 2677 C C . GLY B 1 31 ? 14.07 36.406 3.307 1 97.25 31 GLY B C 1
ATOM 2678 O O . GLY B 1 31 ? 13.25 35.5 3.143 1 97.25 31 GLY B O 1
ATOM 2679 N N . GLN B 1 32 ? 14.141 37.062 4.438 1 98.06 32 GLN B N 1
ATOM 2680 C CA . GLN B 1 32 ? 13.414 36.625 5.621 1 98.06 32 GLN B CA 1
ATOM 2681 C C . GLN B 1 32 ? 12.344 37.625 6.02 1 98.06 32 GLN B C 1
ATOM 2683 O O . GLN B 1 32 ? 12.398 38.812 5.605 1 98.06 32 GLN B O 1
ATOM 2688 N N . VAL B 1 33 ? 11.391 37.219 6.707 1 98.12 33 VAL B N 1
ATOM 2689 C CA . VAL B 1 33 ? 10.258 38 7.164 1 98.12 33 VAL B CA 1
ATOM 2690 C C . VAL B 1 33 ? 9.961 37.688 8.633 1 98.12 33 VAL B C 1
ATOM 2692 O O . VAL B 1 33 ? 9.992 36.531 9.047 1 98.12 33 VAL B O 1
ATOM 2695 N N . LEU B 1 34 ? 9.805 38.719 9.375 1 98.19 34 LEU B N 1
ATOM 2696 C CA . LEU B 1 34 ? 9.336 38.531 10.742 1 98.19 34 LEU B CA 1
ATOM 2697 C C . LEU B 1 34 ? 7.812 38.562 10.805 1 98.19 34 LEU B C 1
ATOM 2699 O O . LEU B 1 34 ? 7.191 39.531 10.359 1 98.19 34 LEU B O 1
ATOM 2703 N N . VAL B 1 35 ? 7.25 37.562 11.32 1 98.69 35 VAL B N 1
ATOM 2704 C CA . VAL B 1 35 ? 5.801 37.438 11.43 1 98.69 35 VAL B CA 1
ATOM 2705 C C . VAL B 1 35 ? 5.379 37.531 12.891 1 98.69 35 VAL B C 1
ATOM 2707 O O . VAL B 1 35 ? 5.898 36.812 13.742 1 98.69 35 VAL B O 1
ATOM 2710 N N . ARG B 1 36 ? 4.523 38.469 13.234 1 98.69 36 ARG B N 1
ATOM 2711 C CA . ARG B 1 36 ? 3.834 38.406 14.516 1 98.69 36 ARG B CA 1
ATOM 2712 C C . ARG B 1 36 ? 2.797 37.312 14.523 1 98.69 36 ARG B C 1
ATOM 2714 O O . ARG B 1 36 ? 1.79 37.375 13.82 1 98.69 36 ARG B O 1
ATOM 2721 N N . VAL B 1 37 ? 3.049 36.312 15.328 1 98.88 37 VAL B N 1
ATOM 2722 C CA . VAL B 1 37 ? 2.164 35.156 15.352 1 98.88 37 VAL B CA 1
ATOM 2723 C C . VAL B 1 37 ? 0.825 35.531 15.984 1 98.88 37 VAL B C 1
ATOM 2725 O O . VAL B 1 37 ? 0.781 36.031 17.109 1 98.88 37 VAL B O 1
ATOM 2728 N N . ARG B 1 38 ? -0.2 35.344 15.227 1 98.81 38 ARG B N 1
ATOM 2729 C CA . ARG B 1 38 ? -1.541 35.625 15.734 1 98.81 38 ARG B CA 1
ATOM 2730 C C . ARG B 1 38 ? -2.219 34.312 16.203 1 98.81 38 ARG B C 1
ATOM 2732 O O . ARG B 1 38 ? -3.076 34.344 17.078 1 98.81 38 ARG B O 1
ATOM 2739 N N . ALA B 1 39 ? -1.837 33.25 15.617 1 98.88 39 ALA B N 1
ATOM 2740 C CA . ALA B 1 39 ? -2.387 31.938 15.961 1 98.88 39 ALA B CA 1
ATOM 2741 C C . ALA B 1 39 ? -1.399 30.828 15.625 1 98.88 39 ALA B C 1
ATOM 2743 O O . ALA B 1 39 ? -0.731 30.875 14.586 1 98.88 39 ALA B O 1
ATOM 2744 N N . ALA B 1 40 ? -1.271 29.859 16.484 1 98.81 40 ALA B N 1
ATOM 2745 C CA . ALA B 1 40 ? -0.526 28.625 16.281 1 98.81 40 ALA B CA 1
ATOM 2746 C C . ALA B 1 40 ? -1.353 27.406 16.688 1 98.81 40 ALA B C 1
ATOM 2748 O O . ALA B 1 40 ? -1.653 27.234 17.875 1 98.81 40 ALA B O 1
ATOM 2749 N N . GLY B 1 41 ? -1.706 26.609 15.711 1 98.5 41 GLY B N 1
ATOM 2750 C CA . GLY B 1 41 ? -2.488 25.422 16.031 1 98.5 41 GLY B CA 1
ATOM 2751 C C . GLY B 1 41 ? -1.686 24.344 16.734 1 98.5 41 GLY B C 1
ATOM 2752 O O . GLY B 1 41 ? -0.46 24.297 16.609 1 98.5 41 GLY B O 1
ATOM 2753 N N . LEU B 1 42 ? -2.371 23.531 17.516 1 98.12 42 LEU B N 1
ATOM 2754 C CA . LEU B 1 42 ? -1.751 22.375 18.172 1 98.12 42 LEU B CA 1
ATOM 2755 C C . LEU B 1 42 ? -2.18 21.078 17.516 1 98.12 42 LEU B C 1
ATOM 2757 O O . LEU B 1 42 ? -3.373 20.781 17.422 1 98.12 42 LEU B O 1
ATOM 2761 N N . CYS B 1 43 ? -1.239 20.359 17.047 1 95.38 43 CYS B N 1
ATOM 2762 C CA . CYS B 1 43 ? -1.416 19.062 16.406 1 95.38 43 CYS B CA 1
ATOM 2763 C C . CYS B 1 43 ? -0.963 17.938 17.312 1 95.38 43 CYS B C 1
ATOM 2765 O O . CYS B 1 43 ? -0.107 18.125 18.172 1 95.38 43 CYS B O 1
ATOM 2767 N N . HIS B 1 44 ? -1.524 16.75 17.141 1 94.19 44 HIS B N 1
ATOM 2768 C CA . HIS B 1 44 ? -1.057 15.602 17.906 1 94.19 44 HIS B CA 1
ATOM 2769 C C . HIS B 1 44 ? 0.434 15.367 17.688 1 94.19 44 HIS B C 1
ATOM 2771 O O . HIS B 1 44 ? 1.113 14.82 18.562 1 94.19 44 HIS B O 1
ATOM 2777 N N . THR B 1 45 ? 0.932 15.781 16.578 1 94 45 THR B N 1
ATOM 2778 C CA . THR B 1 45 ? 2.363 15.688 16.312 1 94 45 THR B CA 1
ATOM 2779 C C . THR B 1 45 ? 3.162 16.453 17.359 1 94 45 THR B C 1
ATOM 2781 O O . THR B 1 45 ? 4.273 16.062 17.703 1 94 45 THR B O 1
ATOM 2784 N N . ASP B 1 46 ? 2.609 17.547 17.828 1 96.5 46 ASP B N 1
ATOM 2785 C CA . ASP B 1 46 ? 3.281 18.281 18.891 1 96.5 46 ASP B CA 1
ATOM 2786 C C . ASP B 1 46 ? 3.449 17.438 20.141 1 96.5 46 ASP B C 1
ATOM 2788 O O . ASP B 1 46 ? 4.449 17.547 20.844 1 96.5 46 ASP B O 1
ATOM 2792 N N . LEU B 1 47 ? 2.416 16.578 20.422 1 95.31 47 LEU B N 1
ATOM 2793 C CA . LEU B 1 47 ? 2.518 15.656 21.562 1 95.31 47 LEU B CA 1
ATOM 2794 C C . LEU B 1 47 ? 3.629 14.641 21.328 1 95.31 47 LEU B C 1
ATOM 2796 O O . LEU B 1 47 ? 4.41 14.352 22.25 1 95.31 47 LEU B O 1
ATOM 2800 N N . HIS B 1 48 ? 3.703 14.102 20.094 1 93 48 HIS B N 1
ATOM 2801 C CA . HIS B 1 48 ? 4.734 13.133 19.734 1 93 48 HIS B CA 1
ATOM 2802 C C . HIS B 1 48 ? 6.129 13.734 19.875 1 93 48 HIS B C 1
ATOM 2804 O O . HIS B 1 48 ? 7.062 13.062 20.312 1 93 48 HIS B O 1
ATOM 2810 N N . LEU B 1 49 ? 6.277 14.945 19.469 1 94.75 49 LEU B N 1
ATOM 2811 C CA . LEU B 1 49 ? 7.547 15.656 19.562 1 94.75 49 LEU B CA 1
ATOM 2812 C C . LEU B 1 49 ? 7.898 15.953 21.031 1 94.75 49 LEU B C 1
ATOM 2814 O O . LEU B 1 49 ? 9.047 15.781 21.438 1 94.75 49 LEU B O 1
ATOM 2818 N N . ALA B 1 50 ? 6.941 16.312 21.781 1 95.81 50 ALA B N 1
ATOM 2819 C CA . ALA B 1 50 ? 7.156 16.703 23.172 1 95.81 50 ALA B CA 1
ATOM 2820 C C . ALA B 1 50 ? 7.664 15.523 24 1 95.81 50 ALA B C 1
ATOM 2822 O O . ALA B 1 50 ? 8.469 15.703 24.922 1 95.81 50 ALA B O 1
ATOM 2823 N N . ASP B 1 51 ? 7.215 14.336 23.672 1 93.06 51 ASP B N 1
ATOM 2824 C CA . ASP B 1 51 ? 7.625 13.195 24.484 1 93.06 51 ASP B CA 1
ATOM 2825 C C . ASP B 1 51 ? 8.617 12.312 23.75 1 93.06 51 ASP B C 1
ATOM 2827 O O . ASP B 1 51 ? 9.164 11.367 24.312 1 93.06 51 ASP B O 1
ATOM 2831 N N . GLY B 1 52 ? 8.898 12.539 22.531 1 89.44 52 GLY B N 1
ATOM 2832 C CA . GLY B 1 52 ? 9.883 11.828 21.75 1 89.44 52 GLY B CA 1
ATOM 2833 C C . GLY B 1 52 ? 9.445 10.422 21.375 1 89.44 52 GLY B C 1
ATOM 2834 O O . GLY B 1 52 ? 10.281 9.57 21.062 1 89.44 52 GLY B O 1
ATOM 2835 N N . SER B 1 53 ? 8.281 10.086 21.453 1 82.12 53 SER B N 1
ATOM 2836 C CA . SER B 1 53 ? 7.785 8.727 21.281 1 82.12 53 SER B CA 1
ATOM 2837 C C . SER B 1 53 ? 7.836 8.312 19.812 1 82.12 53 SER B C 1
ATOM 2839 O O . SER B 1 53 ? 8.203 7.18 19.484 1 82.12 53 SER B O 1
ATOM 2841 N N . ALA B 1 54 ? 7.531 9.234 18.922 1 77.56 54 ALA B N 1
ATOM 2842 C CA . ALA B 1 54 ? 7.5 8.891 17.516 1 77.56 54 ALA B CA 1
ATOM 2843 C C . ALA B 1 54 ? 8.586 9.641 16.734 1 77.56 54 ALA B C 1
ATOM 2845 O O . ALA B 1 54 ? 9.219 9.078 15.844 1 77.56 54 ALA B O 1
ATOM 2846 N N . VAL B 1 55 ? 8.789 10.852 17.094 1 82.69 55 VAL B N 1
ATOM 2847 C CA . VAL B 1 55 ? 9.75 11.742 16.453 1 82.69 55 VAL B CA 1
ATOM 2848 C C . VAL B 1 55 ? 10.578 12.461 17.516 1 82.69 55 VAL B C 1
ATOM 2850 O O . VAL B 1 55 ? 10.023 13.023 18.469 1 82.69 55 VAL B O 1
ATOM 2853 N N . THR B 1 56 ? 11.836 12.453 17.422 1 90.94 56 THR B N 1
ATOM 2854 C CA . THR B 1 56 ? 12.695 13.133 18.375 1 90.94 56 THR B CA 1
ATOM 2855 C C . THR B 1 56 ? 13.258 14.422 17.781 1 90.94 56 THR B C 1
ATOM 2857 O O . THR B 1 56 ? 14.078 14.383 16.859 1 90.94 56 THR B O 1
ATOM 2860 N N . PRO B 1 57 ? 12.836 15.508 18.312 1 94.56 57 PRO B N 1
ATOM 2861 C CA . PRO B 1 57 ? 13.344 16.797 17.828 1 94.56 57 PRO B CA 1
ATOM 2862 C C . PRO B 1 57 ? 14.68 17.172 18.469 1 94.56 57 PRO B C 1
ATOM 2864 O O . PRO B 1 57 ? 15.039 16.625 19.516 1 94.56 57 PRO B O 1
ATOM 2867 N N . PRO B 1 58 ? 15.438 18.047 17.781 1 96.31 58 PRO B N 1
ATOM 2868 C CA . PRO B 1 58 ? 16.562 18.656 18.5 1 96.31 58 PRO B CA 1
ATOM 2869 C C . PRO B 1 58 ? 16.109 19.547 19.656 1 96.31 58 PRO B C 1
ATOM 2871 O O . PRO B 1 58 ? 15.094 20.234 19.547 1 96.31 58 PRO B O 1
ATOM 2874 N N . LEU B 1 59 ? 16.859 19.594 20.734 1 96.62 59 LEU B N 1
ATOM 2875 C CA . LEU B 1 59 ? 16.5 20.391 21.891 1 96.62 59 LEU B CA 1
ATOM 2876 C C . LEU B 1 59 ? 17.594 21.406 22.203 1 96.62 59 LEU B C 1
ATOM 2878 O O . LEU B 1 59 ? 18.781 21.156 21.953 1 96.62 59 LEU B O 1
ATOM 2882 N N . PRO B 1 60 ? 17.297 22.547 22.828 1 97.81 60 PRO B N 1
ATOM 2883 C CA . PRO B 1 60 ? 15.914 23.016 23.047 1 97.81 60 PRO B CA 1
ATOM 2884 C C . PRO B 1 60 ? 15.227 23.438 21.75 1 97.81 60 PRO B C 1
ATOM 2886 O O . PRO B 1 60 ? 15.898 23.797 20.781 1 97.81 60 PRO B O 1
ATOM 2889 N N . ILE B 1 61 ? 13.852 23.438 21.703 1 98.06 61 ILE B N 1
ATOM 2890 C CA . ILE B 1 61 ? 13.133 23.797 20.484 1 98.06 61 ILE B CA 1
ATOM 2891 C C . ILE B 1 61 ? 11.812 24.469 20.828 1 98.06 61 ILE B C 1
ATOM 2893 O O . ILE B 1 61 ? 11.203 24.156 21.859 1 98.06 61 ILE B O 1
ATOM 2897 N N . VAL B 1 62 ? 11.414 25.438 20.062 1 98.44 62 VAL B N 1
ATOM 2898 C CA . VAL B 1 62 ? 10.055 25.969 20.078 1 98.44 62 VAL B CA 1
ATOM 2899 C C . VAL B 1 62 ? 9.172 25.141 19.141 1 98.44 62 VAL B C 1
ATOM 2901 O O . VAL B 1 62 ? 9.406 25.109 17.938 1 98.44 62 VAL B O 1
ATOM 2904 N N . LEU B 1 63 ? 8.125 24.484 19.688 1 97.75 63 LEU B N 1
ATOM 2905 C CA . LEU B 1 63 ? 7.246 23.641 18.875 1 97.75 63 LEU B CA 1
ATOM 2906 C C . LEU B 1 63 ? 6.223 24.484 18.141 1 97.75 63 LEU B C 1
ATOM 2908 O O . LEU B 1 63 ? 6.312 25.719 18.125 1 97.75 63 LEU B O 1
ATOM 2912 N N . GLY B 1 64 ? 5.34 23.797 17.422 1 98.06 64 GLY B N 1
ATOM 2913 C CA . GLY B 1 64 ? 4.258 24.453 16.703 1 98.06 64 GLY B CA 1
ATOM 2914 C C . GLY B 1 64 ? 4.551 24.641 15.234 1 98.06 64 GLY B C 1
ATOM 2915 O O . GLY B 1 64 ? 5.328 25.516 14.859 1 98.06 64 GLY B O 1
ATOM 2916 N N . HIS B 1 65 ? 3.844 23.906 14.383 1 98.25 65 HIS B N 1
ATOM 2917 C CA . HIS B 1 65 ? 4.117 24 12.953 1 98.25 65 HIS B CA 1
ATOM 2918 C C . HIS B 1 65 ? 2.92 24.578 12.203 1 98.25 65 HIS B C 1
ATOM 2920 O O . HIS B 1 65 ? 2.971 24.75 10.984 1 98.25 65 HIS B O 1
ATOM 2926 N N . GLU B 1 66 ? 1.854 24.891 12.898 1 98.62 66 GLU B N 1
ATOM 2927 C CA . GLU B 1 66 ? 0.665 25.531 12.336 1 98.62 66 GLU B CA 1
ATOM 2928 C C . GLU B 1 66 ? 0.633 27.016 12.664 1 98.62 66 GLU B C 1
ATOM 2930 O O . GLU B 1 66 ? 0.065 27.422 13.68 1 98.62 66 GLU B O 1
ATOM 2935 N N . ILE B 1 67 ? 1.152 27.875 11.758 1 98.88 67 ILE B N 1
ATOM 2936 C CA . ILE B 1 67 ? 1.42 29.266 12.125 1 98.88 67 ILE B CA 1
ATOM 2937 C C . ILE B 1 67 ? 0.687 30.203 11.164 1 98.88 67 ILE B C 1
ATOM 2939 O O . ILE B 1 67 ? 0.806 30.062 9.945 1 98.88 67 ILE B O 1
ATOM 2943 N N . ALA B 1 68 ? -0.07 31.109 11.641 1 98.88 68 ALA B N 1
ATOM 2944 C CA . ALA B 1 68 ? -0.647 32.219 10.883 1 98.88 68 ALA B CA 1
ATOM 2945 C C . ALA B 1 68 ? -0.476 33.531 11.633 1 98.88 68 ALA B C 1
ATOM 2947 O O . ALA B 1 68 ? -0.531 33.562 12.867 1 98.88 68 ALA B O 1
ATOM 2948 N N . GLY B 1 69 ? -0.266 34.562 10.914 1 98.75 69 GLY B N 1
ATOM 2949 C CA . GLY B 1 69 ? -0.068 35.844 11.555 1 98.75 69 GLY B CA 1
ATOM 2950 C C . GLY B 1 69 ? 0.081 37 10.57 1 98.75 69 GLY B C 1
ATOM 2951 O O . GLY B 1 69 ? -0.486 36.938 9.477 1 98.75 69 GLY B O 1
ATOM 2952 N N . GLU B 1 70 ? 0.765 38 11.117 1 98.44 70 GLU B N 1
ATOM 2953 C CA . GLU B 1 70 ? 0.942 39.25 10.344 1 98.44 70 GLU B CA 1
ATOM 2954 C C . GLU B 1 70 ? 2.42 39.562 10.172 1 98.44 70 GLU B C 1
ATOM 2956 O O . GLU B 1 70 ? 3.193 39.5 11.125 1 98.44 70 GLU B O 1
ATOM 2961 N N . VAL B 1 71 ? 2.725 39.969 8.922 1 98.62 71 VAL B N 1
ATOM 2962 C CA . VAL B 1 71 ? 4.086 40.438 8.672 1 98.62 71 VAL B CA 1
ATOM 2963 C C . VAL B 1 71 ? 4.328 41.75 9.414 1 98.62 71 VAL B C 1
ATOM 2965 O O . VAL B 1 71 ? 3.506 42.688 9.352 1 98.62 71 VAL B O 1
ATOM 2968 N N . VAL B 1 72 ? 5.488 41.844 10.086 1 97.94 72 VAL B N 1
ATOM 2969 C CA . VAL B 1 72 ? 5.738 43.094 10.828 1 97.94 72 VAL B CA 1
ATOM 2970 C C . VAL B 1 72 ? 7.047 43.719 10.359 1 97.94 72 VAL B C 1
ATOM 2972 O O . VAL B 1 72 ? 7.227 44.938 10.445 1 97.94 72 VAL B O 1
ATOM 2975 N N . GLU B 1 73 ? 7.988 42.906 9.969 1 97.44 73 GLU B N 1
ATOM 2976 C CA . GLU B 1 73 ? 9.273 43.375 9.445 1 97.44 73 GLU B CA 1
ATOM 2977 C C . GLU B 1 73 ? 9.758 42.469 8.32 1 97.44 73 GLU B C 1
ATOM 2979 O O . GLU B 1 73 ? 9.461 41.25 8.305 1 97.44 73 GLU B O 1
ATOM 2984 N N . VAL B 1 74 ? 10.461 43.062 7.32 1 97.81 74 VAL B N 1
ATOM 2985 C CA . VAL B 1 74 ? 10.938 42.281 6.176 1 97.81 74 VAL B CA 1
ATOM 2986 C C . VAL B 1 74 ? 12.414 42.594 5.93 1 97.81 74 VAL B C 1
ATOM 2988 O O . VAL B 1 74 ? 12.875 43.688 6.176 1 97.81 74 VAL B O 1
ATOM 2991 N N . GLY B 1 75 ? 13.125 41.531 5.566 1 96.94 75 GLY B N 1
ATOM 2992 C CA . GLY B 1 75 ? 14.5 41.75 5.133 1 96.94 75 GLY B CA 1
ATOM 2993 C C . GLY B 1 75 ? 14.609 42.156 3.678 1 96.94 75 GLY B C 1
ATOM 2994 O O . GLY B 1 75 ? 13.594 42.312 2.996 1 96.94 75 GLY B O 1
ATOM 2995 N N . ALA B 1 76 ? 15.852 42.312 3.242 1 96.31 76 ALA B N 1
ATOM 2996 C CA . ALA B 1 76 ? 16.125 42.719 1.869 1 96.31 76 ALA B CA 1
ATOM 2997 C C . ALA B 1 76 ? 15.648 41.688 0.869 1 96.31 76 ALA B C 1
ATOM 2999 O O . ALA B 1 76 ? 15.797 40.469 1.105 1 96.31 76 ALA B O 1
ATOM 3000 N N . GLY B 1 77 ? 15 42.125 -0.226 1 95.5 77 GLY B N 1
ATOM 3001 C CA . GLY B 1 77 ? 14.68 41.25 -1.347 1 95.5 77 GLY B CA 1
ATOM 3002 C C . GLY B 1 77 ? 13.344 40.562 -1.193 1 95.5 77 GLY B C 1
ATOM 3003 O O . GLY B 1 77 ? 13.039 39.625 -1.932 1 95.5 77 GLY B O 1
ATOM 3004 N N . VAL B 1 78 ? 12.602 40.906 -0.153 1 96.19 78 VAL B N 1
ATOM 3005 C CA . VAL B 1 78 ? 11.328 40.219 0.113 1 96.19 78 VAL B CA 1
ATOM 3006 C C . VAL B 1 78 ? 10.18 41.062 -0.447 1 96.19 78 VAL B C 1
ATOM 3008 O O . VAL B 1 78 ? 10.188 42.281 -0.342 1 96.19 78 VAL B O 1
ATOM 3011 N N . ARG B 1 79 ? 9.266 40.531 -1.212 1 91.75 79 ARG B N 1
ATOM 3012 C CA . ARG B 1 79 ? 8.117 41.219 -1.814 1 91.75 79 ARG B CA 1
ATOM 3013 C C . ARG B 1 79 ? 7.039 41.5 -0.773 1 91.75 79 ARG B C 1
ATOM 3015 O O . ARG B 1 79 ? 6.281 42.469 -0.904 1 91.75 79 ARG B O 1
ATOM 3022 N N . ALA B 1 80 ? 6.887 40.656 0.348 1 95.94 80 ALA B N 1
ATOM 3023 C CA . ALA B 1 80 ? 5.898 40.844 1.408 1 95.94 80 ALA B CA 1
ATOM 3024 C C . ALA B 1 80 ? 6.074 42.219 2.09 1 95.94 80 ALA B C 1
ATOM 3026 O O . ALA B 1 80 ? 7.164 42.781 2.074 1 95.94 80 ALA B O 1
ATOM 3027 N N . ALA B 1 81 ? 4.973 42.688 2.723 1 97 81 ALA B N 1
ATOM 3028 C CA . ALA B 1 81 ? 5.008 43.969 3.406 1 97 81 ALA B CA 1
ATOM 3029 C C . ALA B 1 81 ? 4.395 43.875 4.801 1 97 81 ALA B C 1
ATOM 3031 O O . ALA B 1 81 ? 3.521 43.031 5.043 1 97 81 ALA B O 1
ATOM 3032 N N . PRO B 1 82 ? 4.926 44.75 5.66 1 97.69 82 PRO B N 1
ATOM 3033 C CA . PRO B 1 82 ? 4.262 44.812 6.965 1 97.69 82 PRO B CA 1
ATOM 3034 C C . PRO B 1 82 ? 2.75 45 6.848 1 97.69 82 PRO B C 1
ATOM 3036 O O . PRO B 1 82 ? 2.281 45.781 6.031 1 97.69 82 PRO B O 1
ATOM 3039 N N . GLY B 1 83 ? 1.999 44.188 7.602 1 97.94 83 GLY B N 1
ATOM 3040 C CA . GLY B 1 83 ? 0.547 44.25 7.539 1 97.94 83 GLY B CA 1
ATOM 3041 C C . GLY B 1 83 ? -0.058 43.094 6.77 1 97.94 83 GLY B C 1
ATOM 3042 O O . GLY B 1 83 ? -1.24 42.781 6.934 1 97.94 83 GLY B O 1
ATOM 3043 N N . ASP B 1 84 ? 0.703 42.469 5.879 1 98.31 84 ASP B N 1
ATOM 3044 C CA . ASP B 1 84 ? 0.21 41.312 5.141 1 98.31 84 ASP B CA 1
ATOM 3045 C C . ASP B 1 84 ? -0.176 40.188 6.086 1 98.31 84 ASP B C 1
ATOM 3047 O O . ASP B 1 84 ? 0.532 39.906 7.059 1 98.31 84 ASP B O 1
ATOM 3051 N N . ARG B 1 85 ? -1.362 39.594 5.887 1 98.75 85 ARG B N 1
ATOM 3052 C CA . ARG B 1 85 ? -1.791 38.406 6.594 1 98.75 85 ARG B CA 1
ATOM 3053 C C . ARG B 1 85 ? -1.258 37.125 5.914 1 98.75 85 ARG B C 1
ATOM 3055 O O . ARG B 1 85 ? -1.425 36.969 4.703 1 98.75 85 ARG B O 1
ATOM 3062 N N . VAL B 1 86 ? -0.608 36.25 6.699 1 98.81 86 VAL B N 1
ATOM 3063 C CA . VAL B 1 86 ? 0.08 35.156 6.023 1 98.81 86 VAL B CA 1
ATOM 3064 C C . VAL B 1 86 ? -0.071 33.875 6.84 1 98.81 86 VAL B C 1
ATOM 3066 O O . VAL B 1 86 ? -0.259 33.906 8.055 1 98.81 86 VAL B O 1
ATOM 3069 N N . LEU B 1 87 ? -0.116 32.75 6.184 1 98.81 87 LEU B N 1
ATOM 3070 C CA . LEU B 1 87 ? 0.136 31.422 6.699 1 98.81 87 LEU B CA 1
ATOM 3071 C C . LEU B 1 87 ? 1.576 31 6.434 1 98.81 87 LEU B C 1
ATOM 3073 O O . LEU B 1 87 ? 2.104 31.234 5.344 1 98.81 87 LEU B O 1
ATOM 3077 N N . ALA B 1 88 ? 2.26 30.484 7.434 1 98.56 88 ALA B N 1
ATOM 3078 C CA . ALA B 1 88 ? 3.615 29.984 7.238 1 98.56 88 ALA B CA 1
ATOM 3079 C C . ALA B 1 88 ? 3.604 28.484 6.922 1 98.56 88 ALA B C 1
ATOM 3081 O O . ALA B 1 88 ? 3.184 27.672 7.75 1 98.56 88 ALA B O 1
ATOM 3082 N N . TYR B 1 89 ? 4.02 28.141 5.715 1 98 89 TYR B N 1
ATOM 3083 C CA . TYR B 1 89 ? 4.227 26.75 5.328 1 98 89 TYR B CA 1
ATOM 3084 C C . TYR B 1 89 ? 5.414 26.156 6.066 1 98 89 TYR B C 1
ATOM 3086 O O . TYR B 1 89 ? 6.441 26.812 6.242 1 98 89 TYR B O 1
ATOM 3094 N N . TYR B 1 90 ? 5.328 24.875 6.461 1 96.88 90 TYR B N 1
ATOM 3095 C CA . TYR B 1 90 ? 6.234 24.453 7.523 1 96.88 90 TYR B CA 1
ATOM 3096 C C . TYR B 1 90 ? 7.367 23.594 6.957 1 96.88 90 TYR B C 1
ATOM 3098 O O . TYR B 1 90 ? 8.086 22.938 7.707 1 96.88 90 TYR B O 1
ATOM 3106 N N . TYR B 1 91 ? 7.551 23.516 5.645 1 97.06 91 TYR B N 1
ATOM 3107 C CA . TYR B 1 91 ? 8.734 22.906 5.051 1 97.06 91 TYR B CA 1
ATOM 3108 C C . TYR B 1 91 ? 9.555 23.938 4.281 1 97.06 91 TYR B C 1
ATOM 3110 O O . TYR B 1 91 ? 8.992 24.781 3.576 1 97.06 91 TYR B O 1
ATOM 3118 N N . GLU B 1 92 ? 10.812 23.891 4.469 1 96.31 92 GLU B N 1
ATOM 3119 C CA . GLU B 1 92 ? 11.781 24.641 3.666 1 96.31 92 GLU B CA 1
ATOM 3120 C C . GLU B 1 92 ? 12.812 23.703 3.045 1 96.31 92 GLU B C 1
ATOM 3122 O O . GLU B 1 92 ? 13.68 23.172 3.744 1 96.31 92 GLU B O 1
ATOM 3127 N N . GLY B 1 93 ? 12.711 23.531 1.718 1 94.81 93 GLY B N 1
ATOM 3128 C CA . GLY B 1 93 ? 13.68 22.688 1.034 1 94.81 93 GLY B CA 1
ATOM 3129 C C . GLY B 1 93 ? 15.039 23.344 0.877 1 94.81 93 GLY B C 1
ATOM 3130 O O . GLY B 1 93 ? 15.164 24.562 1.064 1 94.81 93 GLY B O 1
ATOM 3131 N N . TYR B 1 94 ? 15.992 22.531 0.546 1 91.94 94 TYR B N 1
ATOM 3132 C CA . TYR B 1 94 ? 17.297 23.141 0.336 1 91.94 94 TYR B CA 1
ATOM 3133 C C . TYR B 1 94 ? 17.422 23.703 -1.074 1 91.94 94 TYR B C 1
ATOM 3135 O O . TYR B 1 94 ? 18.344 24.469 -1.37 1 91.94 94 TYR B O 1
ATOM 3143 N N . GLY B 1 95 ? 16.578 23.391 -1.945 1 91.19 95 GLY B N 1
ATOM 3144 C CA . GLY B 1 95 ? 16.312 24.188 -3.133 1 91.19 95 GLY B CA 1
ATOM 3145 C C . GLY B 1 95 ? 16.906 23.578 -4.398 1 91.19 95 GLY B C 1
ATOM 3146 O O . GLY B 1 95 ? 16.469 23.906 -5.504 1 91.19 95 GLY B O 1
ATOM 3147 N N . THR B 1 96 ? 17.828 22.578 -4.293 1 92.75 96 THR B N 1
ATOM 3148 C CA . THR B 1 96 ? 18.531 22.188 -5.512 1 92.75 96 THR B CA 1
ATOM 3149 C C . THR B 1 96 ? 18.328 20.703 -5.801 1 92.75 96 THR B C 1
ATOM 3151 O O . THR B 1 96 ? 18.719 20.219 -6.863 1 92.75 96 THR B O 1
ATOM 3154 N N . CYS B 1 97 ? 17.719 20 -4.949 1 93.75 97 CYS B N 1
ATOM 3155 C CA . CYS B 1 97 ? 17.516 18.578 -5.207 1 93.75 97 CYS B CA 1
ATOM 3156 C C . CYS B 1 97 ? 16.312 18.359 -6.113 1 93.75 97 CYS B C 1
ATOM 3158 O O . CYS B 1 97 ? 15.547 19.297 -6.387 1 93.75 97 CYS B O 1
ATOM 3160 N N . THR B 1 98 ? 16.094 17.125 -6.59 1 93.81 98 THR B N 1
ATOM 3161 C CA . THR B 1 98 ? 15.039 16.797 -7.527 1 93.81 98 THR B CA 1
ATOM 3162 C C . THR B 1 98 ? 13.664 17.016 -6.895 1 93.81 98 THR B C 1
ATOM 3164 O O . THR B 1 98 ? 12.719 17.422 -7.574 1 93.81 98 THR B O 1
ATOM 3167 N N . TRP B 1 99 ? 13.492 16.812 -5.68 1 95.69 99 TRP B N 1
ATOM 3168 C CA . TRP B 1 99 ? 12.219 16.984 -4.988 1 95.69 99 TRP B CA 1
ATOM 3169 C C . TRP B 1 99 ? 11.859 18.453 -4.855 1 95.69 99 TRP B C 1
ATOM 3171 O O . TRP B 1 99 ? 10.727 18.859 -5.125 1 95.69 99 TRP B O 1
ATOM 3181 N N . CYS B 1 100 ? 12.844 19.219 -4.441 1 95.75 100 CYS B N 1
ATOM 3182 C CA . CYS B 1 100 ? 12.617 20.656 -4.355 1 95.75 100 CYS B CA 1
ATOM 3183 C C . CYS B 1 100 ? 12.258 21.234 -5.719 1 95.75 100 CYS B C 1
ATOM 3185 O O . CYS B 1 100 ? 11.344 22.062 -5.824 1 95.75 100 CYS B O 1
ATOM 3187 N N . ALA B 1 101 ? 12.969 20.766 -6.742 1 95.56 101 ALA B N 1
ATOM 3188 C CA . ALA B 1 101 ? 12.711 21.25 -8.094 1 95.56 101 ALA B CA 1
ATOM 3189 C C . ALA B 1 101 ? 11.297 20.891 -8.547 1 95.56 101 ALA B C 1
ATOM 3191 O O . ALA B 1 101 ? 10.695 21.609 -9.352 1 95.56 101 ALA B O 1
ATOM 3192 N N . ALA B 1 102 ? 10.75 19.844 -8 1 95.19 102 ALA B N 1
ATOM 3193 C CA . ALA B 1 102 ? 9.422 19.375 -8.383 1 95.19 102 ALA B CA 1
ATOM 3194 C C . ALA B 1 102 ? 8.344 19.953 -7.461 1 95.19 102 ALA B C 1
ATOM 3196 O O . ALA B 1 102 ? 7.176 19.578 -7.555 1 95.19 102 ALA B O 1
ATOM 3197 N N . GLY B 1 103 ? 8.719 20.797 -6.574 1 95.94 103 GLY B N 1
ATOM 3198 C CA . GLY B 1 103 ? 7.77 21.406 -5.656 1 95.94 103 GLY B CA 1
ATOM 3199 C C . GLY B 1 103 ? 7.391 20.5 -4.504 1 95.94 103 GLY B C 1
ATOM 3200 O O . GLY B 1 103 ? 6.328 20.656 -3.902 1 95.94 103 GLY B O 1
ATOM 3201 N N . SER B 1 104 ? 8.18 19.484 -4.285 1 96.25 104 SER B N 1
ATOM 3202 C CA . SER B 1 104 ? 7.93 18.531 -3.203 1 96.25 104 SER B CA 1
ATOM 3203 C C . SER B 1 104 ? 8.984 18.656 -2.109 1 96.25 104 SER B C 1
ATOM 3205 O O . SER B 1 104 ? 9.648 17.672 -1.761 1 96.25 104 SER B O 1
ATOM 3207 N N . GLU B 1 105 ? 9.031 19.828 -1.521 1 95.19 105 GLU B N 1
ATOM 3208 C CA . GLU B 1 105 ? 10.031 20.125 -0.495 1 95.19 105 GLU B CA 1
ATOM 3209 C C . GLU B 1 105 ? 9.859 19.219 0.718 1 95.19 105 GLU B C 1
ATOM 3211 O O . GLU B 1 105 ? 10.82 18.953 1.45 1 95.19 105 GLU B O 1
ATOM 3216 N N . ASN B 1 106 ? 8.617 18.719 0.887 1 95.5 106 ASN B N 1
ATOM 3217 C CA . ASN B 1 106 ? 8.336 17.797 1.982 1 95.5 106 ASN B CA 1
ATOM 3218 C C . ASN B 1 106 ? 9.156 16.516 1.864 1 95.5 106 ASN B C 1
ATOM 3220 O O . ASN B 1 106 ? 9.328 15.789 2.844 1 95.5 106 ASN B O 1
ATOM 3224 N N . LEU B 1 107 ? 9.719 16.25 0.696 1 96.31 107 LEU B N 1
ATOM 3225 C CA . LEU B 1 107 ? 10.477 15.023 0.458 1 96.31 107 LEU B CA 1
ATOM 3226 C C . LEU B 1 107 ? 11.969 15.32 0.314 1 96.31 107 LEU B C 1
ATOM 3228 O O . LEU B 1 107 ? 12.758 14.43 -0.01 1 96.31 107 LEU B O 1
ATOM 3232 N N . CYS B 1 108 ? 12.344 16.594 0.54 1 95.69 108 CYS B N 1
ATOM 3233 C CA . CYS B 1 108 ? 13.758 16.969 0.464 1 95.69 108 CYS B CA 1
ATOM 3234 C C . CYS B 1 108 ? 14.586 16.156 1.453 1 95.69 108 CYS B C 1
ATOM 3236 O O . CYS B 1 108 ? 14.266 16.109 2.643 1 95.69 108 CYS B O 1
ATOM 3238 N N . PRO B 1 109 ? 15.672 15.484 1.042 1 91.5 109 PRO B N 1
ATOM 3239 C CA . PRO B 1 109 ? 16.484 14.656 1.937 1 91.5 109 PRO B CA 1
ATOM 3240 C C . PRO B 1 109 ? 17.219 15.469 2.992 1 91.5 109 PRO B C 1
ATOM 3242 O O . PRO B 1 109 ? 17.656 14.922 4.008 1 91.5 109 PRO B O 1
ATOM 3245 N N . ALA B 1 110 ? 17.406 16.703 2.709 1 92.81 110 ALA B N 1
ATOM 3246 C CA . ALA B 1 110 ? 18.094 17.594 3.637 1 92.81 110 ALA B CA 1
ATOM 3247 C C . ALA B 1 110 ? 17.453 18.969 3.664 1 92.81 110 ALA B C 1
ATOM 3249 O O . ALA B 1 110 ? 18.078 19.969 3.277 1 92.81 110 ALA B O 1
ATOM 3250 N N . PRO B 1 111 ? 16.234 19 4.133 1 95.19 111 PRO B N 1
ATOM 3251 C CA . PRO B 1 111 ? 15.547 20.297 4.117 1 95.19 111 PRO B CA 1
ATOM 3252 C C . PRO B 1 111 ? 16.234 21.344 4.98 1 95.19 111 PRO B C 1
ATOM 3254 O O . PRO B 1 111 ? 16.875 21 5.98 1 95.19 111 PRO B O 1
ATOM 3257 N N . ALA B 1 112 ? 16.141 22.594 4.57 1 95.88 112 ALA B N 1
ATOM 3258 C CA . ALA B 1 112 ? 16.672 23.703 5.344 1 95.88 112 ALA B CA 1
ATOM 3259 C C . ALA B 1 112 ? 15.953 23.844 6.68 1 95.88 112 ALA B C 1
ATOM 3261 O O . ALA B 1 112 ? 16.547 24.234 7.684 1 95.88 112 ALA B O 1
ATOM 3262 N N . ALA B 1 113 ? 14.656 23.562 6.625 1 96.38 113 ALA B N 1
ATOM 3263 C CA . ALA B 1 113 ? 13.875 23.625 7.859 1 96.38 113 ALA B CA 1
ATOM 3264 C C . ALA B 1 113 ? 12.625 22.75 7.762 1 96.38 113 ALA B C 1
ATOM 3266 O O . ALA B 1 113 ? 12.039 22.609 6.688 1 96.38 113 ALA B O 1
ATOM 3267 N N . LYS B 1 114 ? 12.305 22.188 8.812 1 96.75 114 LYS B N 1
ATOM 3268 C CA . LYS B 1 114 ? 10.984 21.656 9.141 1 96.75 114 LYS B CA 1
ATOM 3269 C C . LYS B 1 114 ? 10.438 22.297 10.422 1 96.75 114 LYS B C 1
ATOM 3271 O O . LYS B 1 114 ? 10.719 21.812 11.523 1 96.75 114 LYS B O 1
ATOM 3276 N N . VAL B 1 115 ? 9.648 23.203 10.164 1 97.69 115 VAL B N 1
ATOM 3277 C CA . VAL B 1 115 ? 9.273 24.172 11.188 1 97.69 115 VAL B CA 1
ATOM 3278 C C . VAL B 1 115 ? 8.492 23.469 12.297 1 97.69 115 VAL B C 1
ATOM 3280 O O . VAL B 1 115 ? 7.527 22.734 12.023 1 97.69 115 VAL B O 1
ATOM 3283 N N . GLY B 1 116 ? 8.914 23.641 13.516 1 97.31 116 GLY B N 1
ATOM 3284 C CA . GLY B 1 116 ? 8.25 23.031 14.664 1 97.31 116 GLY B CA 1
ATOM 3285 C C . GLY B 1 116 ? 8.656 21.594 14.898 1 97.31 116 GLY B C 1
ATOM 3286 O O . GLY B 1 116 ? 8.203 20.953 15.859 1 97.31 116 GLY B O 1
ATOM 3287 N N . PHE B 1 117 ? 9.469 21.031 14 1 96.38 117 PHE B N 1
ATOM 3288 C CA . PHE B 1 117 ? 9.938 19.656 14.086 1 96.38 117 PHE B CA 1
ATOM 3289 C C . PHE B 1 117 ? 11.43 19.609 14.375 1 96.38 117 PHE B C 1
ATOM 3291 O O . PHE B 1 117 ? 11.859 19.016 15.375 1 96.38 117 PHE B O 1
ATOM 3298 N N . ASP B 1 118 ? 12.203 20.219 13.477 1 95.81 118 ASP B N 1
ATOM 3299 C CA . ASP B 1 118 ? 13.648 20.234 13.672 1 95.81 118 ASP B CA 1
ATOM 3300 C C . ASP B 1 118 ? 14.18 21.672 13.742 1 95.81 118 ASP B C 1
ATOM 3302 O O . ASP B 1 118 ? 15.367 21.891 13.977 1 95.81 118 ASP B O 1
ATOM 3306 N N . SER B 1 119 ? 13.336 22.641 13.492 1 97 119 SER B N 1
ATOM 3307 C CA . SER B 1 119 ? 13.586 24.062 13.633 1 97 119 SER B CA 1
ATOM 3308 C C . SER B 1 119 ? 12.484 24.734 14.453 1 97 119 SER B C 1
ATOM 3310 O O . SER B 1 119 ? 11.383 24.219 14.57 1 97 119 SER B O 1
ATOM 3312 N N . ASP B 1 120 ? 12.766 25.891 14.992 1 97.75 120 ASP B N 1
ATOM 3313 C CA . ASP B 1 120 ? 11.82 26.562 15.875 1 97.75 120 ASP B CA 1
ATOM 3314 C C . ASP B 1 120 ? 10.516 26.875 15.141 1 97.75 120 ASP B C 1
ATOM 3316 O O . ASP B 1 120 ? 10.539 27.312 13.984 1 97.75 120 ASP B O 1
ATOM 3320 N N . GLY B 1 121 ? 9.414 26.703 15.914 1 98.19 121 GLY B N 1
ATOM 3321 C CA . GLY B 1 121 ? 8.102 26.891 15.312 1 98.19 121 GLY B CA 1
ATOM 3322 C C . GLY B 1 121 ? 7.363 28.094 15.859 1 98.19 121 GLY B C 1
ATOM 3323 O O . GLY B 1 121 ? 7.977 29.125 16.156 1 98.19 121 GLY B O 1
ATOM 3324 N N . GLY B 1 122 ? 6.062 27.969 15.867 1 98.31 122 GLY B N 1
ATOM 3325 C CA . GLY B 1 122 ? 5.219 29.141 16.016 1 98.31 122 GLY B CA 1
ATOM 3326 C C . GLY B 1 122 ? 4.695 29.328 17.422 1 98.31 122 GLY B C 1
ATOM 3327 O O . GLY B 1 122 ? 3.893 30.219 17.688 1 98.31 122 GLY B O 1
ATOM 3328 N N . LEU B 1 123 ? 5.094 28.5 18.422 1 98.75 123 LEU B N 1
ATOM 3329 C CA . LEU B 1 123 ? 4.672 28.719 19.797 1 98.75 123 LEU B CA 1
ATOM 3330 C C . LEU B 1 123 ? 5.492 29.828 20.453 1 98.75 123 LEU B C 1
ATOM 3332 O O . LEU B 1 123 ? 6.129 29.594 21.484 1 98.75 123 LEU B O 1
ATOM 3336 N N . CYS B 1 124 ? 5.445 30.984 19.875 1 98.62 124 CYS B N 1
ATOM 3337 C CA . CYS B 1 124 ? 6.152 32.219 20.266 1 98.62 124 CYS B CA 1
ATOM 3338 C C . CYS B 1 124 ? 5.441 33.438 19.719 1 98.62 124 CYS B C 1
ATOM 3340 O O . CYS B 1 124 ? 4.5 33.312 18.938 1 98.62 124 CYS B O 1
ATOM 3342 N N . GLU B 1 125 ? 5.84 34.594 20.188 1 98.56 125 GLU B N 1
ATOM 3343 C CA . GLU B 1 125 ? 5.176 35.812 19.797 1 98.56 125 GLU B CA 1
ATOM 3344 C C . GLU B 1 125 ? 5.555 36.219 18.375 1 98.56 125 GLU B C 1
ATOM 3346 O O . GLU B 1 125 ? 4.727 36.75 17.625 1 98.56 125 GLU B O 1
ATOM 3351 N N . TYR B 1 126 ? 6.855 36 18.016 1 98.38 126 TYR B N 1
ATOM 3352 C CA . TYR B 1 126 ? 7.359 36.375 16.688 1 98.38 126 TYR B CA 1
ATOM 3353 C C . TYR B 1 126 ? 8.086 35.188 16.047 1 98.38 126 TYR B C 1
ATOM 3355 O O . TYR B 1 126 ? 8.922 34.531 16.688 1 98.38 126 TYR B O 1
ATOM 3363 N N . TYR B 1 127 ? 7.781 34.906 14.828 1 98.19 127 TYR B N 1
ATOM 3364 C CA . TYR B 1 127 ? 8.359 33.812 14.062 1 98.19 127 TYR B CA 1
ATOM 3365 C C . TYR B 1 127 ? 9.141 34.312 12.867 1 98.19 127 TYR B C 1
ATOM 3367 O O . TYR B 1 127 ? 8.633 35.125 12.094 1 98.19 127 TYR B O 1
ATOM 3375 N N . LEU B 1 128 ? 10.406 33.969 12.805 1 97.75 128 LEU B N 1
ATOM 3376 C CA . LEU B 1 128 ? 11.242 34.312 11.672 1 97.75 128 LEU B CA 1
ATOM 3377 C C . LEU B 1 128 ? 11.062 33.344 10.523 1 97.75 128 LEU B C 1
ATOM 3379 O O . LEU B 1 128 ? 11.484 32.188 10.617 1 97.75 128 LEU B O 1
ATOM 3383 N N . ALA B 1 129 ? 10.469 33.781 9.414 1 97.69 129 ALA B N 1
ATOM 3384 C CA . ALA B 1 129 ? 10.133 32.906 8.297 1 97.69 129 ALA B CA 1
ATOM 3385 C C . ALA B 1 129 ? 10.984 33.219 7.074 1 97.69 129 ALA B C 1
ATOM 3387 O O . ALA B 1 129 ? 11.43 34.344 6.891 1 97.69 129 ALA B O 1
ATOM 3388 N N . ASP B 1 130 ? 11.273 32.156 6.281 1 97 130 ASP B N 1
ATOM 3389 C CA . ASP B 1 130 ? 11.688 32.406 4.906 1 97 130 ASP B CA 1
ATOM 3390 C C . ASP B 1 130 ? 10.523 32.938 4.066 1 97 130 ASP B C 1
ATOM 3392 O O . ASP B 1 130 ? 9.438 32.344 4.066 1 97 130 ASP B O 1
ATOM 3396 N N . ALA B 1 131 ? 10.742 34 3.375 1 97.5 131 ALA B N 1
ATOM 3397 C CA . ALA B 1 131 ? 9.68 34.688 2.641 1 97.5 131 ALA B CA 1
ATOM 3398 C C . ALA B 1 131 ? 9.008 33.719 1.652 1 97.5 131 ALA B C 1
ATOM 3400 O O . ALA B 1 131 ? 7.805 33.844 1.396 1 97.5 131 ALA B O 1
ATOM 3401 N N . GLN B 1 132 ? 9.719 32.781 1.15 1 95.12 132 GLN B N 1
ATOM 3402 C CA . GLN B 1 132 ? 9.219 31.891 0.102 1 95.12 132 GLN B CA 1
ATOM 3403 C C . GLN B 1 132 ? 8.234 30.875 0.665 1 95.12 132 GLN B C 1
ATOM 3405 O O . GLN B 1 132 ? 7.52 30.219 -0.091 1 95.12 132 GLN B O 1
ATOM 3410 N N . THR B 1 133 ? 8.164 30.75 1.965 1 97.38 133 THR B N 1
ATOM 3411 C CA . THR B 1 133 ? 7.289 29.75 2.578 1 97.38 133 THR B CA 1
ATOM 3412 C C . THR B 1 133 ? 5.961 30.375 2.99 1 97.38 133 THR B C 1
ATOM 3414 O O . THR B 1 133 ? 5.078 29.688 3.512 1 97.38 133 THR B O 1
ATOM 3417 N N . LEU B 1 134 ? 5.766 31.641 2.791 1 98.31 134 LEU B N 1
ATOM 3418 C CA . LEU B 1 134 ? 4.574 32.344 3.258 1 98.31 134 LEU B CA 1
ATOM 3419 C C . LEU B 1 134 ? 3.471 32.312 2.205 1 98.31 134 LEU B C 1
ATOM 3421 O O . LEU B 1 134 ? 3.736 32.5 1.016 1 98.31 134 LEU B O 1
ATOM 3425 N N . VAL B 1 135 ? 2.279 32.031 2.639 1 98.62 135 VAL B N 1
ATOM 3426 C CA . VAL B 1 135 ? 1.079 32 1.809 1 98.62 135 VAL B CA 1
ATOM 3427 C C . VAL B 1 135 ? 0.122 33.125 2.254 1 98.62 135 VAL B C 1
ATOM 3429 O O . VAL B 1 135 ? -0.243 33.188 3.428 1 98.62 135 VAL B O 1
ATOM 3432 N N . PRO B 1 136 ? -0.305 33.938 1.354 1 98.12 136 PRO B N 1
ATOM 3433 C CA . PRO B 1 136 ? -1.229 35.031 1.742 1 98.12 136 PRO B CA 1
ATOM 3434 C C . PRO B 1 136 ? -2.578 34.5 2.223 1 98.12 136 PRO B C 1
ATOM 3436 O O . PRO B 1 136 ? -3.082 33.5 1.686 1 98.12 136 PRO B O 1
ATOM 3439 N N . ILE B 1 137 ? -3.104 35.125 3.195 1 97.06 137 ILE B N 1
ATOM 3440 C CA . ILE B 1 137 ? -4.426 34.844 3.748 1 97.06 137 ILE B CA 1
ATOM 3441 C C . ILE B 1 137 ? -5.316 36.062 3.566 1 97.06 137 ILE B C 1
ATOM 3443 O O . ILE B 1 137 ? -4.926 37.188 3.928 1 97.06 137 ILE B O 1
ATOM 3447 N N . THR B 1 138 ? -6.512 35.875 3.035 1 96.19 138 THR B N 1
ATOM 3448 C CA . THR B 1 138 ? -7.418 37 2.898 1 96.19 138 THR B CA 1
ATOM 3449 C C . THR B 1 138 ? -8.055 37.375 4.242 1 96.19 138 THR B C 1
ATOM 3451 O O . THR B 1 138 ? -7.949 36.594 5.199 1 96.19 138 THR B O 1
ATOM 3454 N N . ASP B 1 139 ? -8.727 38.469 4.316 1 95.44 139 ASP B N 1
ATOM 3455 C CA . ASP B 1 139 ? -9.359 38.906 5.551 1 95.44 139 ASP B CA 1
ATOM 3456 C C . ASP B 1 139 ? -10.602 38.094 5.859 1 95.44 139 ASP B C 1
ATOM 3458 O O . ASP B 1 139 ? -11.148 38.188 6.965 1 95.44 139 ASP B O 1
ATOM 3462 N N . LYS B 1 140 ? -11.008 37.25 4.965 1 96.56 140 LYS B N 1
ATOM 3463 C CA . LYS B 1 140 ? -12.18 36.406 5.148 1 96.56 140 LYS B CA 1
ATOM 3464 C C . LYS B 1 140 ? -11.852 35.188 6 1 96.56 140 LYS B C 1
ATOM 3466 O O . LYS B 1 140 ? -12.758 34.531 6.516 1 96.56 140 LYS B O 1
ATOM 3471 N N . VAL B 1 141 ? -10.625 34.875 6.117 1 98.06 141 VAL B N 1
ATOM 3472 C CA . VAL B 1 141 ? -10.211 33.688 6.848 1 98.06 141 VAL B CA 1
ATOM 3473 C C . VAL B 1 141 ? -9.602 34.094 8.188 1 98.06 141 VAL B C 1
ATOM 3475 O O . VAL B 1 141 ? -8.539 34.719 8.234 1 98.06 141 VAL B O 1
ATOM 3478 N N . PRO B 1 142 ? -10.234 33.75 9.266 1 98.56 142 PRO B N 1
ATOM 3479 C CA . PRO B 1 142 ? -9.641 34.031 10.578 1 98.56 142 PRO B CA 1
ATOM 3480 C C . PRO B 1 142 ? -8.266 33.406 10.766 1 98.56 142 PRO B C 1
ATOM 3482 O O . PRO B 1 142 ? -8.039 32.281 10.297 1 98.56 142 PRO B O 1
ATOM 3485 N N . PHE B 1 143 ? -7.363 34.094 11.484 1 98.75 143 PHE B N 1
ATOM 3486 C CA . PHE B 1 143 ? -6.012 33.594 11.695 1 98.75 143 PHE B CA 1
ATOM 3487 C C . PHE B 1 143 ? -6.035 32.219 12.328 1 98.75 143 PHE B C 1
ATOM 3489 O O . PHE B 1 143 ? -5.262 31.328 11.93 1 98.75 143 PHE B O 1
ATOM 3496 N N . ALA B 1 144 ? -6.926 32 13.305 1 98.69 144 ALA B N 1
ATOM 3497 C CA . ALA B 1 144 ? -6.996 30.719 13.992 1 98.69 144 ALA B CA 1
ATOM 3498 C C . ALA B 1 144 ? -7.332 29.594 13.016 1 98.69 144 ALA B C 1
ATOM 3500 O O . ALA B 1 144 ? -6.723 28.531 13.062 1 98.69 144 ALA B O 1
ATOM 3501 N N . GLU B 1 145 ? -8.281 29.828 12.133 1 98.62 145 GLU B N 1
ATOM 3502 C CA . GLU B 1 145 ? -8.656 28.828 11.133 1 98.62 145 GLU B CA 1
ATOM 3503 C C . GLU B 1 145 ? -7.523 28.578 10.141 1 98.62 145 GLU B C 1
ATOM 3505 O O . GLU B 1 145 ? -7.234 27.438 9.789 1 98.62 145 GLU B O 1
ATOM 3510 N N . ALA B 1 146 ? -6.871 29.672 9.711 1 98.75 146 ALA B N 1
ATOM 3511 C CA . ALA B 1 146 ? -5.758 29.547 8.773 1 98.75 146 ALA B CA 1
ATOM 3512 C C . ALA B 1 146 ? -4.629 28.719 9.367 1 98.75 146 ALA B C 1
ATOM 3514 O O . ALA B 1 146 ? -4.07 27.844 8.688 1 98.75 146 ALA B O 1
ATOM 3515 N N . ALA B 1 147 ? -4.32 28.984 10.625 1 98.69 147 ALA B N 1
ATOM 3516 C CA . ALA B 1 147 ? -3.258 28.234 11.297 1 98.69 147 ALA B CA 1
ATOM 3517 C C . ALA B 1 147 ? -3.553 26.75 11.305 1 98.69 147 ALA B C 1
ATOM 3519 O O . ALA B 1 147 ? -2.703 25.938 10.914 1 98.69 147 ALA B O 1
ATOM 3520 N N . VAL B 1 148 ? -4.773 26.453 11.68 1 98.38 148 VAL B N 1
ATOM 3521 C CA . VAL B 1 148 ? -5.191 25.047 11.766 1 98.38 148 VAL B CA 1
ATOM 3522 C C . VAL B 1 148 ? -5.117 24.406 10.383 1 98.38 148 VAL B C 1
ATOM 3524 O O . VAL B 1 148 ? -4.59 23.297 10.234 1 98.38 148 VAL B O 1
ATOM 3527 N N . LEU B 1 149 ? -5.578 25.078 9.367 1 98.62 149 LEU B N 1
ATOM 3528 C CA . LEU B 1 149 ? -5.613 24.562 8.008 1 98.62 149 LEU B CA 1
ATOM 3529 C C . LEU B 1 149 ? -4.203 24.422 7.441 1 98.62 149 LEU B C 1
ATOM 3531 O O . LEU B 1 149 ? -3.996 23.719 6.445 1 98.62 149 LEU B O 1
ATOM 3535 N N . GLY B 1 150 ? -3.213 25.062 8.07 1 98.25 150 GLY B N 1
ATOM 3536 C CA . GLY B 1 150 ? -1.828 25 7.637 1 98.25 150 GLY B CA 1
ATOM 3537 C C . GLY B 1 150 ? -1.251 23.594 7.695 1 98.25 150 GLY B C 1
ATOM 3538 O O . GLY B 1 150 ? -0.274 23.297 7.008 1 98.25 150 GLY B O 1
ATOM 3539 N N . CYS B 1 151 ? -1.811 22.766 8.492 1 98.06 151 CYS B N 1
ATOM 3540 C CA . CYS B 1 151 ? -1.392 21.375 8.547 1 98.06 151 CYS B CA 1
ATOM 3541 C C . CYS B 1 151 ? -2.541 20.438 8.18 1 98.06 151 CYS B C 1
ATOM 3543 O O . CYS B 1 151 ? -2.469 19.719 7.176 1 98.06 151 CYS B O 1
ATOM 3545 N N . SER B 1 152 ? -3.662 20.531 8.938 1 98 152 SER B N 1
ATOM 3546 C CA . SER B 1 152 ? -4.789 19.641 8.695 1 98 152 SER B CA 1
ATOM 3547 C C . SER B 1 152 ? -5.336 19.812 7.281 1 98 152 SER B C 1
ATOM 3549 O O . SER B 1 152 ? -5.566 18.828 6.574 1 98 152 SER B O 1
ATOM 3551 N N . GLY B 1 153 ? -5.527 21.078 6.883 1 98.62 153 GLY B N 1
ATOM 3552 C CA . GLY B 1 153 ? -6.09 21.359 5.574 1 98.62 153 GLY B CA 1
ATOM 3553 C C . GLY B 1 153 ? -5.156 21 4.43 1 98.62 153 GLY B C 1
ATOM 3554 O O . GLY B 1 153 ? -5.59 20.438 3.424 1 98.62 153 GLY B O 1
ATOM 3555 N N . THR B 1 154 ? -3.865 21.422 4.551 1 98.69 154 THR B N 1
ATOM 3556 C CA . THR B 1 154 ? -2.9 21.094 3.502 1 98.69 154 THR B CA 1
ATOM 3557 C C . THR B 1 154 ? -2.777 19.594 3.326 1 98.69 154 THR B C 1
ATOM 3559 O O . THR B 1 154 ? -2.738 19.094 2.199 1 98.69 154 THR B O 1
ATOM 3562 N N . THR B 1 155 ? -2.77 18.859 4.414 1 98.31 155 THR B N 1
ATOM 3563 C CA . THR B 1 155 ? -2.713 17.406 4.379 1 98.31 155 THR B CA 1
ATOM 3564 C C . THR B 1 155 ? -3.938 16.828 3.67 1 98.31 155 THR B C 1
ATOM 3566 O O . THR B 1 155 ? -3.814 15.938 2.83 1 98.31 155 THR B O 1
ATOM 3569 N N . ALA B 1 156 ? -5.094 17.344 4.035 1 98.81 156 ALA B N 1
ATOM 3570 C CA . ALA B 1 156 ? -6.34 16.859 3.449 1 98.81 156 ALA B CA 1
ATOM 3571 C C . ALA B 1 156 ? -6.344 17.047 1.935 1 98.81 156 ALA B C 1
ATOM 3573 O O . ALA B 1 156 ? -6.703 16.141 1.189 1 98.81 156 ALA B O 1
ATOM 3574 N N . VAL B 1 157 ? -5.934 18.25 1.493 1 98.81 157 VAL B N 1
ATOM 3575 C CA . VAL B 1 157 ? -5.875 18.531 0.063 1 98.81 157 VAL B CA 1
ATOM 3576 C C . VAL B 1 157 ? -4.934 17.547 -0.621 1 98.81 157 VAL B C 1
ATOM 3578 O O . VAL B 1 157 ? -5.289 16.938 -1.635 1 98.81 157 VAL B O 1
ATOM 3581 N N . ARG B 1 158 ? -3.793 17.375 -0.032 1 98.56 158 ARG B N 1
ATOM 3582 C CA . ARG B 1 158 ? -2.789 16.484 -0.6 1 98.56 158 ARG B CA 1
ATOM 3583 C C . ARG B 1 158 ? -3.314 15.055 -0.685 1 98.56 158 ARG B C 1
ATOM 3585 O O . ARG B 1 158 ? -3.236 14.422 -1.739 1 98.56 158 ARG B O 1
ATOM 3592 N N . VAL B 1 159 ? -3.85 14.562 0.365 1 98.5 159 VAL B N 1
ATOM 3593 C CA . VAL B 1 159 ? -4.238 13.164 0.513 1 98.5 159 VAL B CA 1
ATOM 3594 C C . VAL B 1 159 ? -5.422 12.859 -0.403 1 98.5 159 VAL B C 1
ATOM 3596 O O . VAL B 1 159 ? -5.449 11.82 -1.064 1 98.5 159 VAL B O 1
ATOM 3599 N N . VAL B 1 160 ? -6.398 13.734 -0.491 1 98.81 160 VAL B N 1
ATOM 3600 C CA . VAL B 1 160 ? -7.613 13.477 -1.259 1 98.81 160 VAL B CA 1
ATOM 3601 C C . VAL B 1 160 ? -7.324 13.625 -2.75 1 98.81 160 VAL B C 1
ATOM 3603 O O . VAL B 1 160 ? -7.707 12.773 -3.551 1 98.81 160 VAL B O 1
ATOM 3606 N N . ARG B 1 161 ? -6.59 14.664 -3.08 1 98.56 161 ARG B N 1
ATOM 3607 C CA . ARG B 1 161 ? -6.508 15.031 -4.488 1 98.56 161 ARG B CA 1
ATOM 3608 C C . ARG B 1 161 ? -5.281 14.414 -5.152 1 98.56 161 ARG B C 1
ATOM 3610 O O . ARG B 1 161 ? -5.355 13.945 -6.285 1 98.56 161 ARG B O 1
ATOM 3617 N N . ALA B 1 162 ? -4.137 14.414 -4.477 1 97.81 162 ALA B N 1
ATOM 3618 C CA . ALA B 1 162 ? -2.893 14.016 -5.129 1 97.81 162 ALA B CA 1
ATOM 3619 C C . ALA B 1 162 ? -2.535 12.57 -4.793 1 97.81 162 ALA B C 1
ATOM 3621 O O . ALA B 1 162 ? -1.958 11.859 -5.617 1 97.81 162 ALA B O 1
ATOM 3622 N N . VAL B 1 163 ? -2.852 12.109 -3.611 1 98.25 163 VAL B N 1
ATOM 3623 C CA . VAL B 1 163 ? -2.416 10.789 -3.172 1 98.25 163 VAL B CA 1
ATOM 3624 C C . VAL B 1 163 ? -3.494 9.758 -3.492 1 98.25 163 VAL B C 1
ATOM 3626 O O . VAL B 1 163 ? -3.242 8.789 -4.219 1 98.25 163 VAL B O 1
ATOM 3629 N N . ALA B 1 164 ? -4.699 9.984 -2.963 1 98.38 164 ALA B N 1
ATOM 3630 C CA . ALA B 1 164 ? -5.805 9.07 -3.229 1 98.38 164 ALA B CA 1
ATOM 3631 C C . ALA B 1 164 ? -6.359 9.273 -4.633 1 98.38 164 ALA B C 1
ATOM 3633 O O . ALA B 1 164 ? -6.902 8.344 -5.234 1 98.38 164 ALA B O 1
ATOM 3634 N N . ARG B 1 165 ? -6.277 10.562 -5.121 1 98.12 165 ARG B N 1
ATOM 3635 C CA . ARG B 1 165 ? -6.836 10.953 -6.414 1 98.12 165 ARG B CA 1
ATOM 3636 C C . ARG B 1 165 ? -8.32 10.617 -6.488 1 98.12 165 ARG B C 1
ATOM 3638 O O . ARG B 1 165 ? -8.773 9.984 -7.445 1 98.12 165 ARG B O 1
ATOM 3645 N N . THR B 1 166 ? -9 10.977 -5.457 1 98.12 166 THR B N 1
ATOM 3646 C CA . THR B 1 166 ? -10.438 10.742 -5.371 1 98.12 166 THR B CA 1
ATOM 3647 C C . THR B 1 166 ? -11.18 11.516 -6.457 1 98.12 166 THR B C 1
ATOM 3649 O O . THR B 1 166 ? -10.875 12.688 -6.711 1 98.12 166 THR B O 1
ATOM 3652 N N . VAL B 1 167 ? -12.117 10.898 -7.098 1 97.19 167 VAL B N 1
ATOM 3653 C CA . VAL B 1 167 ? -12.906 11.562 -8.125 1 97.19 167 VAL B CA 1
ATOM 3654 C C . VAL B 1 167 ? -14.359 11.688 -7.672 1 97.19 167 VAL B C 1
ATOM 3656 O O . VAL B 1 167 ? -14.797 10.961 -6.773 1 97.19 167 VAL B O 1
ATOM 3659 N N . ALA B 1 168 ? -15.039 12.664 -8.289 1 97.94 168 ALA B N 1
ATOM 3660 C CA . ALA B 1 168 ? -16.453 12.875 -7.977 1 97.94 168 ALA B CA 1
ATOM 3661 C C . ALA B 1 168 ? -17.25 11.586 -8.133 1 97.94 168 ALA B C 1
ATOM 3663 O O . ALA B 1 168 ? -17.031 10.836 -9.094 1 97.94 168 ALA B O 1
ATOM 3664 N N . GLY B 1 169 ? -18.109 11.312 -7.152 1 97.75 169 GLY B N 1
ATOM 3665 C CA . GLY B 1 169 ? -18.969 10.141 -7.223 1 97.75 169 GLY B CA 1
ATOM 3666 C C . GLY B 1 169 ? -18.438 8.961 -6.434 1 97.75 169 GLY B C 1
ATOM 3667 O O . GLY B 1 169 ? -19.188 8.039 -6.105 1 97.75 169 GLY B O 1
ATOM 3668 N N . GLU B 1 170 ? -17.156 8.922 -6.113 1 98.38 170 GLU B N 1
ATOM 3669 C CA . GLU B 1 170 ? -16.594 7.848 -5.305 1 98.38 170 GLU B CA 1
ATOM 3670 C C . GLU B 1 170 ? -17 7.977 -3.842 1 98.38 170 GLU B C 1
ATOM 3672 O O . GLU B 1 170 ? -17.344 9.07 -3.385 1 98.38 170 GLU B O 1
ATOM 3677 N N . THR B 1 171 ? -17 6.883 -3.168 1 98.75 171 THR B N 1
ATOM 3678 C CA . THR B 1 171 ? -17.203 6.867 -1.724 1 98.75 171 THR B CA 1
ATOM 3679 C C . THR B 1 171 ? -15.875 6.852 -0.986 1 98.75 171 THR B C 1
ATOM 3681 O O . THR B 1 171 ? -15.008 6.016 -1.271 1 98.75 171 THR B O 1
ATOM 3684 N N . LEU B 1 172 ? -15.727 7.805 -0.1 1 98.88 172 LEU B N 1
ATOM 3685 C CA . LEU B 1 172 ? -14.516 7.918 0.707 1 98.88 172 LEU B CA 1
ATOM 3686 C C . LEU B 1 172 ? -14.836 7.762 2.189 1 98.88 172 LEU B C 1
ATOM 3688 O O . LEU B 1 172 ? -15.688 8.477 2.723 1 98.88 172 LEU B O 1
ATOM 3692 N N . THR B 1 173 ? -14.195 6.793 2.854 1 98.94 173 THR B N 1
ATOM 3693 C CA . THR B 1 173 ? -14.305 6.641 4.301 1 98.94 173 THR B CA 1
ATOM 3694 C C . THR B 1 173 ? -13.102 7.262 5 1 98.94 173 THR B C 1
ATOM 3696 O O . THR B 1 173 ? -11.961 7.039 4.594 1 98.94 173 THR B O 1
ATOM 3699 N N . VAL B 1 174 ? -13.344 8.031 5.953 1 98.88 174 VAL B N 1
ATOM 3700 C CA . VAL B 1 174 ? -12.281 8.562 6.801 1 98.88 174 VAL B CA 1
ATOM 3701 C C . VAL B 1 174 ? -12.344 7.906 8.18 1 98.88 174 VAL B C 1
ATOM 3703 O O . VAL B 1 174 ? -13.383 7.93 8.844 1 98.88 174 VAL B O 1
ATOM 3706 N N . ILE B 1 175 ? -11.258 7.262 8.578 1 98.81 175 ILE B N 1
ATOM 3707 C CA . ILE B 1 175 ? -11.125 6.723 9.93 1 98.81 175 ILE B CA 1
ATOM 3708 C C . ILE B 1 175 ? -10.453 7.754 10.828 1 98.81 175 ILE B C 1
ATOM 3710 O O . ILE B 1 175 ? -9.266 8.047 10.664 1 98.81 175 ILE B O 1
ATOM 3714 N N . GLY B 1 176 ? -11.164 8.219 11.781 1 97.81 176 GLY B N 1
ATOM 3715 C CA . GLY B 1 176 ? -10.711 9.32 12.617 1 97.81 176 GLY B CA 1
ATOM 3716 C C . GLY B 1 176 ? -11.219 10.672 12.141 1 97.81 176 GLY B C 1
ATOM 3717 O O . GLY B 1 176 ? -10.898 11.109 11.031 1 97.81 176 GLY B O 1
ATOM 3718 N N . ALA B 1 177 ? -12.008 11.281 13 1 97.44 177 ALA B N 1
ATOM 3719 C CA . ALA B 1 177 ? -12.539 12.602 12.672 1 97.44 177 ALA B CA 1
ATOM 3720 C C . ALA B 1 177 ? -11.938 13.68 13.578 1 97.44 177 ALA B C 1
ATOM 3722 O O . ALA B 1 177 ? -12.664 14.469 14.18 1 97.44 177 ALA B O 1
ATOM 3723 N N . GLY B 1 178 ? -10.641 13.617 13.688 1 96.19 178 GLY B N 1
ATOM 3724 C CA . GLY B 1 178 ? -9.914 14.711 14.328 1 96.19 178 GLY B CA 1
ATOM 3725 C C . GLY B 1 178 ? -9.641 15.875 13.398 1 96.19 178 GLY B C 1
ATOM 3726 O O . GLY B 1 178 ? -10.438 16.141 12.492 1 96.19 178 GLY B O 1
ATOM 3727 N N . GLY B 1 179 ? -8.602 16.641 13.711 1 96.38 179 GLY B N 1
ATOM 3728 C CA . GLY B 1 179 ? -8.281 17.797 12.891 1 96.38 179 GLY B CA 1
ATOM 3729 C C . GLY B 1 179 ? -8.102 17.453 11.422 1 96.38 179 GLY B C 1
ATOM 3730 O O . GLY B 1 179 ? -8.758 18.047 10.562 1 96.38 179 GLY B O 1
ATOM 3731 N N . VAL B 1 180 ? -7.246 16.484 11.125 1 97.94 180 VAL B N 1
ATOM 3732 C CA . VAL B 1 180 ? -6.977 16.094 9.742 1 97.94 180 VAL B CA 1
ATOM 3733 C C . VAL B 1 180 ? -8.203 15.414 9.148 1 97.94 180 VAL B C 1
ATOM 3735 O O . VAL B 1 180 ? -8.586 15.695 8.008 1 97.94 180 VAL B O 1
ATOM 3738 N N . GLY B 1 181 ? -8.828 14.547 9.922 1 98.62 181 GLY B N 1
ATOM 3739 C CA . GLY B 1 181 ? -10 13.836 9.438 1 98.62 181 GLY B CA 1
ATOM 3740 C C . GLY B 1 181 ? -11.141 14.758 9.039 1 98.62 181 GLY B C 1
ATOM 3741 O O . GLY B 1 181 ? -11.75 14.578 7.98 1 98.62 181 GLY B O 1
ATOM 3742 N N . LEU B 1 182 ? -11.438 15.711 9.867 1 98.81 182 LEU B N 1
ATOM 3743 C CA . LEU B 1 182 ? -12.5 16.672 9.57 1 98.81 182 LEU B CA 1
ATOM 3744 C C . LEU B 1 182 ? -12.164 17.484 8.328 1 98.81 182 LEU B C 1
ATOM 3746 O O . LEU B 1 182 ? -13.055 17.844 7.555 1 98.81 182 LEU B O 1
ATOM 3750 N N . ALA B 1 183 ? -10.891 17.828 8.148 1 98.81 183 ALA B N 1
ATOM 3751 C CA . ALA B 1 183 ? -10.477 18.516 6.926 1 98.81 183 ALA B CA 1
ATOM 3752 C C . ALA B 1 183 ? -10.648 17.609 5.703 1 98.81 183 ALA B C 1
ATOM 3754 O O . ALA B 1 183 ? -11.102 18.078 4.648 1 98.81 183 ALA B O 1
ATOM 3755 N N . VAL B 1 184 ? -10.32 16.344 5.828 1 98.88 184 VAL B N 1
ATOM 3756 C CA . VAL B 1 184 ? -10.477 15.383 4.746 1 98.88 184 VAL B CA 1
ATOM 3757 C C . VAL B 1 184 ? -11.945 15.289 4.344 1 98.88 184 VAL B C 1
ATOM 3759 O O . VAL B 1 184 ? -12.273 15.273 3.154 1 98.88 184 VAL B O 1
ATOM 3762 N N . VAL B 1 185 ? -12.852 15.25 5.324 1 98.88 185 VAL B N 1
ATOM 3763 C CA . VAL B 1 185 ? -14.289 15.227 5.051 1 98.88 185 VAL B CA 1
ATOM 3764 C C . VAL B 1 185 ? -14.664 16.406 4.156 1 98.88 185 VAL B C 1
ATOM 3766 O O . VAL B 1 185 ? -15.297 16.234 3.115 1 98.88 185 VAL B O 1
ATOM 3769 N N . GLN B 1 186 ? -14.234 17.547 4.508 1 98.94 186 GLN B N 1
ATOM 3770 C CA . GLN B 1 186 ? -14.633 18.766 3.807 1 98.94 186 GLN B CA 1
ATOM 3771 C C . GLN B 1 186 ? -14.07 18.781 2.387 1 98.94 186 GLN B C 1
ATOM 3773 O O . GLN B 1 186 ? -14.789 19.125 1.438 1 98.94 186 GLN B O 1
ATOM 3778 N N . VAL B 1 187 ? -12.766 18.453 2.207 1 98.88 187 VAL B N 1
ATOM 3779 C CA . VAL B 1 187 ? -12.148 18.469 0.883 1 98.88 187 VAL B CA 1
ATOM 3780 C C . VAL B 1 187 ? -12.836 17.438 -0.012 1 98.88 187 VAL B C 1
ATOM 3782 O O . VAL B 1 187 ? -13.133 17.719 -1.175 1 98.88 187 VAL B O 1
ATOM 3785 N N . ALA B 1 188 ? -13.086 16.234 0.512 1 98.88 188 ALA B N 1
ATOM 3786 C CA . ALA B 1 188 ? -13.727 15.18 -0.258 1 98.88 188 ALA B CA 1
ATOM 3787 C C . ALA B 1 188 ? -15.141 15.586 -0.677 1 98.88 188 ALA B C 1
ATOM 3789 O O . ALA B 1 188 ? -15.539 15.359 -1.821 1 98.88 188 ALA B O 1
ATOM 3790 N N . VAL B 1 189 ? -15.914 16.172 0.244 1 98.81 189 VAL B N 1
ATOM 3791 C CA . VAL B 1 189 ? -17.266 16.656 -0.06 1 98.81 189 VAL B CA 1
ATOM 3792 C C . VAL B 1 189 ? -17.188 17.734 -1.146 1 98.81 189 VAL B C 1
ATOM 3794 O O . VAL B 1 189 ? -17.953 17.688 -2.117 1 98.81 189 VAL B O 1
ATOM 3797 N N . ALA B 1 190 ? -16.281 18.656 -0.969 1 98.62 190 ALA B N 1
ATOM 3798 C CA . ALA B 1 190 ? -16.109 19.734 -1.94 1 98.62 190 ALA B CA 1
ATOM 3799 C C . ALA B 1 190 ? -15.812 19.188 -3.33 1 98.62 190 ALA B C 1
ATOM 3801 O O . ALA B 1 190 ? -16.203 19.766 -4.34 1 98.62 190 ALA B O 1
ATOM 3802 N N . ASP B 1 191 ? -15.141 18.047 -3.361 1 98 191 ASP B N 1
ATOM 3803 C CA . ASP B 1 191 ? -14.734 17.453 -4.633 1 98 191 ASP B CA 1
ATOM 3804 C C . ASP B 1 191 ? -15.797 16.5 -5.164 1 98 191 ASP B C 1
ATOM 3806 O O . ASP B 1 191 ? -15.617 15.883 -6.215 1 98 191 ASP B O 1
ATOM 3810 N N . GLY B 1 192 ? -16.875 16.312 -4.461 1 98.5 192 GLY B N 1
ATOM 3811 C CA . GLY B 1 192 ? -18.031 15.594 -4.977 1 98.5 192 GLY B CA 1
ATOM 3812 C C . GLY B 1 192 ? -18.062 14.141 -4.543 1 98.5 192 GLY B C 1
ATOM 3813 O O . GLY B 1 192 ? -18.828 13.336 -5.094 1 98.5 192 GLY B O 1
ATOM 3814 N N . ALA B 1 193 ? -17.297 13.742 -3.57 1 98.56 193 ALA B N 1
ATOM 3815 C CA . ALA B 1 193 ? -17.312 12.375 -3.064 1 98.56 193 ALA B CA 1
ATOM 3816 C C . ALA B 1 193 ? -18.438 12.164 -2.062 1 98.56 193 ALA B C 1
ATOM 3818 O O . ALA B 1 193 ? -18.938 13.125 -1.468 1 98.56 193 ALA B O 1
ATOM 3819 N N . ARG B 1 194 ? -18.938 10.961 -1.979 1 98.38 194 ARG B N 1
ATOM 3820 C CA . ARG B 1 194 ? -19.766 10.539 -0.856 1 98.38 194 ARG B CA 1
ATOM 3821 C C . ARG B 1 194 ? -18.906 10.125 0.335 1 98.38 194 ARG B C 1
ATOM 3823 O O . ARG B 1 194 ? -18.062 9.234 0.22 1 98.38 194 ARG B O 1
ATOM 3830 N N . VAL B 1 195 ? -19.125 10.734 1.544 1 98.88 195 VAL B N 1
ATOM 3831 C CA . VAL B 1 195 ? -18.141 10.586 2.611 1 98.88 195 VAL B CA 1
ATOM 3832 C C . VAL B 1 195 ? -18.766 9.836 3.785 1 98.88 195 VAL B C 1
ATOM 3834 O O . VAL B 1 195 ? -19.875 10.148 4.207 1 98.88 195 VAL B O 1
ATOM 3837 N N . ILE B 1 196 ? -18.047 8.852 4.312 1 98.88 196 ILE B N 1
ATOM 3838 C CA . ILE B 1 196 ? -18.328 8.133 5.551 1 98.88 196 ILE B CA 1
ATOM 3839 C C . ILE B 1 196 ? -17.266 8.461 6.59 1 98.88 196 ILE B C 1
ATOM 3841 O O . ILE B 1 196 ? -16.062 8.375 6.305 1 98.88 196 ILE B O 1
ATOM 3845 N N . ALA B 1 197 ? -17.672 8.859 7.781 1 98.88 197 ALA B N 1
ATOM 3846 C CA . ALA B 1 197 ? -16.703 9.164 8.836 1 98.88 197 ALA B CA 1
ATOM 3847 C C . ALA B 1 197 ? -16.859 8.188 10 1 98.88 197 ALA B C 1
ATOM 3849 O O . ALA B 1 197 ? -17.969 7.941 10.477 1 98.88 197 ALA B O 1
ATOM 3850 N N . VAL B 1 198 ? -15.773 7.625 10.406 1 98.81 198 VAL B N 1
ATOM 3851 C CA . VAL B 1 198 ? -15.727 6.699 11.539 1 98.81 198 VAL B CA 1
ATOM 3852 C C . VAL B 1 198 ? -14.977 7.34 12.703 1 98.81 198 VAL B C 1
ATOM 3854 O O . VAL B 1 198 ? -13.797 7.684 12.57 1 98.81 198 VAL B O 1
ATOM 3857 N N . ASP B 1 199 ? -15.586 7.512 13.797 1 98.25 199 ASP B N 1
ATOM 3858 C CA . ASP B 1 199 ? -14.953 8.055 15 1 98.25 199 ASP B CA 1
ATOM 3859 C C . ASP B 1 199 ? -15.727 7.66 16.25 1 98.25 199 ASP B C 1
ATOM 3861 O O . ASP B 1 199 ? -16.953 7.707 16.281 1 98.25 199 ASP B O 1
ATOM 3865 N N . PRO B 1 200 ? -15 7.254 17.297 1 96.81 200 PRO B N 1
ATOM 3866 C CA . PRO B 1 200 ? -15.711 6.883 18.516 1 96.81 200 PRO B CA 1
ATOM 3867 C C . PRO B 1 200 ? -16.25 8.094 19.281 1 96.81 200 PRO B C 1
ATOM 3869 O O . PRO B 1 200 ? -17.125 7.949 20.141 1 96.81 200 PRO B O 1
ATOM 3872 N N . HIS B 1 201 ? -15.703 9.273 19.094 1 96.88 201 HIS B N 1
ATOM 3873 C CA . HIS B 1 201 ? -16.078 10.492 19.797 1 96.88 201 HIS B CA 1
ATOM 3874 C C . HIS B 1 201 ? -17.328 11.125 19.188 1 96.88 201 HIS B C 1
ATOM 3876 O O . HIS B 1 201 ? -17.281 11.609 18.062 1 96.88 201 HIS B O 1
ATOM 3882 N N . ALA B 1 202 ? -18.406 11.227 19.953 1 97.5 202 ALA B N 1
ATOM 3883 C CA . ALA B 1 202 ? -19.703 11.648 19.438 1 97.5 202 ALA B CA 1
ATOM 3884 C C . ALA B 1 202 ? -19.625 13.078 18.891 1 97.5 202 ALA B C 1
ATOM 3886 O O . ALA B 1 202 ? -20.094 13.344 17.781 1 97.5 202 ALA B O 1
ATOM 3887 N N . PRO B 1 203 ? -19.031 13.969 19.625 1 98 203 PRO B N 1
ATOM 3888 C CA . PRO B 1 203 ? -18.969 15.328 19.094 1 98 203 PRO B CA 1
ATOM 3889 C C . PRO B 1 203 ? -18.219 15.406 17.766 1 98 203 PRO B C 1
ATOM 3891 O O . PRO B 1 203 ? -18.578 16.188 16.891 1 98 203 PRO B O 1
ATOM 3894 N N . SER B 1 204 ? -17.203 14.617 17.594 1 97.94 204 SER B N 1
ATOM 3895 C CA . SER B 1 204 ? -16.453 14.586 16.344 1 97.94 204 SER B CA 1
ATOM 3896 C C . SER B 1 204 ? -17.297 14.047 15.203 1 97.94 204 SER B C 1
ATOM 3898 O O . SER B 1 204 ? -17.25 14.555 14.086 1 97.94 204 SER B O 1
ATOM 3900 N N . ARG B 1 205 ? -18.078 12.992 15.469 1 98.31 205 ARG B N 1
ATOM 3901 C CA . ARG B 1 205 ? -18.984 12.453 14.453 1 98.31 205 ARG B CA 1
ATOM 3902 C C . ARG B 1 205 ? -20 13.5 14.031 1 98.31 205 ARG B C 1
ATOM 3904 O O . ARG B 1 205 ? -20.297 13.641 12.844 1 98.31 205 ARG B O 1
ATOM 3911 N N . GLU B 1 206 ? -20.531 14.188 15.016 1 98.31 206 GLU B N 1
ATOM 3912 C CA . GLU B 1 206 ? -21.516 15.227 14.719 1 98.31 206 GLU B CA 1
ATOM 3913 C C . GLU B 1 206 ? -20.906 16.328 13.867 1 98.31 206 GLU B C 1
ATOM 3915 O O . GLU B 1 206 ? -21.547 16.844 12.953 1 98.31 206 GLU B O 1
ATOM 3920 N N . GLN B 1 207 ? -19.688 16.688 14.211 1 98.5 207 GLN B N 1
ATOM 3921 C CA . GLN B 1 207 ? -19 17.703 13.414 1 98.5 207 GLN B CA 1
ATOM 3922 C C . GLN B 1 207 ? -18.766 17.219 11.992 1 98.5 207 GLN B C 1
ATOM 3924 O O . GLN B 1 207 ? -18.906 17.984 11.039 1 98.5 207 GLN B O 1
ATOM 3929 N N . ALA B 1 208 ? -18.391 15.984 11.828 1 98.75 208 ALA B N 1
ATOM 3930 C CA . ALA B 1 208 ? -18.203 15.406 10.5 1 98.75 208 ALA B CA 1
ATOM 3931 C C . ALA B 1 208 ? -19.5 15.484 9.688 1 98.75 208 ALA B C 1
ATOM 3933 O O . ALA B 1 208 ? -19.484 15.812 8.5 1 98.75 208 ALA B O 1
ATOM 3934 N N . ARG B 1 209 ? -20.609 15.188 10.305 1 98.62 209 ARG B N 1
ATOM 3935 C CA . ARG B 1 209 ? -21.922 15.289 9.656 1 98.62 209 ARG B CA 1
ATOM 3936 C C . ARG B 1 209 ? -22.188 16.719 9.203 1 98.62 209 ARG B C 1
ATOM 3938 O O . ARG B 1 209 ? -22.656 16.938 8.086 1 98.62 209 ARG B O 1
ATOM 3945 N N . ARG B 1 210 ? -21.875 17.625 10.062 1 98.38 210 ARG B N 1
ATOM 3946 C CA . ARG B 1 210 ? -22.094 19.031 9.75 1 98.38 210 ARG B CA 1
ATOM 3947 C C . ARG B 1 210 ? -21.25 19.453 8.547 1 98.38 210 ARG B C 1
ATOM 3949 O O . ARG B 1 210 ? -21.656 20.312 7.77 1 98.38 210 ARG B O 1
ATOM 3956 N N . TYR B 1 211 ? -20.094 18.812 8.43 1 98.62 211 TYR B N 1
ATOM 3957 C CA . TYR B 1 211 ? -19.188 19.172 7.336 1 98.62 211 TYR B CA 1
ATOM 3958 C C . TYR B 1 211 ? -19.547 18.406 6.066 1 98.62 211 TYR B C 1
ATOM 3960 O O . TYR B 1 211 ? -18.891 18.562 5.031 1 98.62 211 TYR B O 1
ATOM 3968 N N . GLY B 1 212 ? -20.531 17.516 6.105 1 98.56 212 GLY B N 1
ATOM 3969 C CA . GLY B 1 212 ? -21.078 16.953 4.879 1 98.56 212 GLY B CA 1
ATOM 3970 C C . GLY B 1 212 ? -20.938 15.453 4.785 1 98.56 212 GLY B C 1
ATOM 3971 O O . GLY B 1 212 ? -21.328 14.852 3.783 1 98.56 212 GLY B O 1
ATOM 3972 N N . ALA B 1 213 ? -20.406 14.812 5.824 1 98.62 213 ALA B N 1
ATOM 3973 C CA . ALA B 1 213 ? -20.391 13.359 5.809 1 98.62 213 ALA B CA 1
ATOM 3974 C C . ALA B 1 213 ? -21.812 12.797 5.758 1 98.62 213 ALA B C 1
ATOM 3976 O O . ALA B 1 213 ? -22.656 13.156 6.586 1 98.62 213 ALA B O 1
ATOM 3977 N N . HIS B 1 214 ? -22.031 11.984 4.824 1 96.75 214 HIS B N 1
ATOM 3978 C CA . HIS B 1 214 ? -23.375 11.453 4.664 1 96.75 214 HIS B CA 1
ATOM 3979 C C . HIS B 1 214 ? -23.672 10.367 5.695 1 96.75 214 HIS B C 1
ATOM 3981 O O . HIS B 1 214 ? -24.828 10.086 6 1 96.75 214 HIS B O 1
ATOM 3987 N N . THR B 1 215 ? -22.672 9.656 6.113 1 98.12 215 THR B N 1
ATOM 3988 C CA . THR B 1 215 ? -22.781 8.609 7.125 1 98.12 215 THR B CA 1
ATOM 3989 C C . THR B 1 215 ? -21.688 8.773 8.18 1 98.12 215 THR B C 1
ATOM 3991 O O . THR B 1 215 ? -20.531 9.086 7.852 1 98.12 215 THR B O 1
ATOM 3994 N N . VAL B 1 216 ? -22.062 8.648 9.422 1 98.62 216 VAL B N 1
ATOM 3995 C CA . VAL B 1 216 ? -21.109 8.625 10.516 1 98.62 216 VAL B CA 1
ATOM 3996 C C . VAL B 1 216 ? -21.266 7.328 11.305 1 98.62 216 VAL B C 1
ATOM 3998 O O . VAL B 1 216 ? -22.375 6.84 11.508 1 98.62 216 VAL B O 1
ATOM 4001 N N . ILE B 1 217 ? -20.156 6.742 11.695 1 98.75 217 ILE B N 1
ATOM 4002 C CA . ILE B 1 217 ? -20.172 5.43 12.328 1 98.75 217 ILE B CA 1
ATOM 4003 C C . ILE B 1 217 ? -19.453 5.508 13.68 1 98.75 217 ILE B C 1
ATOM 4005 O O . ILE B 1 217 ? -18.344 6.008 13.773 1 98.75 217 ILE B O 1
ATOM 4009 N N . ASP B 1 218 ? -20.062 5.074 14.75 1 98.38 218 ASP B N 1
ATOM 4010 C CA . ASP B 1 218 ? -19.438 4.777 16.031 1 98.38 218 ASP B CA 1
ATOM 4011 C C . ASP B 1 218 ? -18.891 3.354 16.047 1 98.38 218 ASP B C 1
ATOM 4013 O O . ASP B 1 218 ? -19.656 2.387 16.125 1 98.38 218 ASP B O 1
ATOM 4017 N N . PRO B 1 219 ? -17.578 3.238 16.016 1 97.38 219 PRO B N 1
ATOM 4018 C CA . PRO B 1 219 ? -17 1.893 15.93 1 97.38 219 PRO B CA 1
ATOM 4019 C C . PRO B 1 219 ? -17.266 1.059 17.188 1 97.38 219 PRO B C 1
ATOM 4021 O O . PRO B 1 219 ? -17.062 -0.158 17.172 1 97.38 219 PRO B O 1
ATOM 4024 N N . ALA B 1 220 ? -17.672 1.695 18.219 1 95.81 220 ALA B N 1
ATOM 4025 C CA . ALA B 1 220 ? -18.016 0.981 19.453 1 95.81 220 ALA B CA 1
ATOM 4026 C C . ALA B 1 220 ? -19.422 0.416 19.391 1 95.81 220 ALA B C 1
ATOM 4028 O O . ALA B 1 220 ? -19.75 -0.561 20.062 1 95.81 220 ALA B O 1
ATOM 4029 N N . ALA B 1 221 ? -20.25 1.022 18.625 1 95.62 221 ALA B N 1
ATOM 4030 C CA . ALA B 1 221 ? -21.656 0.649 18.562 1 95.62 221 ALA B CA 1
ATOM 4031 C C . ALA B 1 221 ? -21.891 -0.4 17.484 1 95.62 221 ALA B C 1
ATOM 4033 O O . ALA B 1 221 ? -22.844 -1.187 17.578 1 95.62 221 ALA B O 1
ATOM 4034 N N . SER B 1 222 ? -21.109 -0.425 16.438 1 94.81 222 SER B N 1
ATOM 4035 C CA . SER B 1 222 ? -21.234 -1.389 15.344 1 94.81 222 SER B CA 1
ATOM 4036 C C . SER B 1 222 ? -19.891 -1.653 14.68 1 94.81 222 SER B C 1
ATOM 4038 O O . SER B 1 222 ? -18.953 -0.848 14.805 1 94.81 222 SER B O 1
ATOM 4040 N N . ASP B 1 223 ? -19.797 -2.799 14.008 1 97.56 223 ASP B N 1
ATOM 4041 C CA . ASP B 1 223 ? -18.609 -3.084 13.211 1 97.56 223 ASP B CA 1
ATOM 4042 C C . ASP B 1 223 ? -18.484 -2.115 12.039 1 97.56 223 ASP B C 1
ATOM 4044 O O . ASP B 1 223 ? -19.281 -2.164 11.102 1 97.56 223 ASP B O 1
ATOM 4048 N N . PRO B 1 224 ? -17.516 -1.276 12.086 1 98.25 224 PRO B N 1
ATOM 4049 C CA . PRO B 1 224 ? -17.422 -0.254 11.039 1 98.25 224 PRO B CA 1
ATOM 4050 C C . PRO B 1 224 ? -17.281 -0.85 9.641 1 98.25 224 PRO B C 1
ATOM 4052 O O . PRO B 1 224 ? -17.797 -0.286 8.672 1 98.25 224 PRO B O 1
ATOM 4055 N N . VAL B 1 225 ? -16.578 -1.942 9.484 1 98.62 225 VAL B N 1
ATOM 4056 C CA . VAL B 1 225 ? -16.391 -2.584 8.188 1 98.62 225 VAL B CA 1
ATOM 4057 C C . VAL B 1 225 ? -17.734 -3.045 7.641 1 98.62 225 VAL B C 1
ATOM 4059 O O . VAL B 1 225 ? -18.078 -2.768 6.488 1 98.62 225 VAL B O 1
ATOM 4062 N N . ALA B 1 226 ? -18.484 -3.787 8.43 1 98.25 226 ALA B N 1
ATOM 4063 C CA . ALA B 1 226 ? -19.812 -4.254 8.023 1 98.25 226 ALA B CA 1
ATOM 4064 C C . ALA B 1 226 ? -20.703 -3.084 7.645 1 98.25 226 ALA B C 1
ATOM 4066 O O . ALA B 1 226 ? -21.453 -3.154 6.66 1 98.25 226 ALA B O 1
ATOM 4067 N N . THR B 1 227 ? -20.703 -1.991 8.43 1 98.19 227 THR B N 1
ATOM 4068 C CA . THR B 1 227 ? -21.531 -0.82 8.172 1 98.19 227 THR B CA 1
ATOM 4069 C C . THR B 1 227 ? -21.156 -0.172 6.844 1 98.19 227 THR B C 1
ATOM 4071 O O . THR B 1 227 ? -22.031 0.219 6.07 1 98.19 227 THR B O 1
ATOM 4074 N N . VAL B 1 228 ? -19.844 -0.021 6.551 1 98.5 228 VAL B N 1
ATOM 4075 C CA . VAL B 1 228 ? -19.391 0.544 5.289 1 98.5 228 VAL B CA 1
ATOM 4076 C C . VAL B 1 228 ? -19.922 -0.293 4.125 1 98.5 228 VAL B C 1
ATOM 4078 O O . VAL B 1 228 ? -20.422 0.251 3.137 1 98.5 228 VAL B O 1
ATOM 4081 N N . HIS B 1 229 ? -19.797 -1.618 4.219 1 98.19 229 HIS B N 1
ATOM 4082 C CA . HIS B 1 229 ? -20.297 -2.488 3.156 1 98.19 229 HIS B CA 1
ATOM 4083 C C . HIS B 1 229 ? -21.797 -2.354 2.984 1 98.19 229 HIS B C 1
ATOM 4085 O O . HIS B 1 229 ? -22.312 -2.363 1.86 1 98.19 229 HIS B O 1
ATOM 4091 N N . ALA B 1 230 ? -22.531 -2.252 4.098 1 97.44 230 ALA B N 1
ATOM 4092 C CA . ALA B 1 230 ? -23.969 -2.08 4.027 1 97.44 230 ALA B CA 1
ATOM 4093 C C . ALA B 1 230 ? -24.344 -0.796 3.291 1 97.44 230 ALA B C 1
ATOM 4095 O O . ALA B 1 230 ? -25.234 -0.795 2.438 1 97.44 230 ALA B O 1
ATOM 4096 N N . VAL B 1 231 ? -23.594 0.277 3.553 1 96.44 231 VAL B N 1
ATOM 4097 C CA . VAL B 1 231 ? -23.938 1.588 3.004 1 96.44 231 VAL B CA 1
ATOM 4098 C C . VAL B 1 231 ? -23.453 1.685 1.561 1 96.44 231 VAL B C 1
ATOM 4100 O O . VAL B 1 231 ? -23.859 2.576 0.817 1 96.44 231 VAL B O 1
ATOM 4103 N N . THR B 1 232 ? -22.594 0.811 1.141 1 97 232 THR B N 1
ATOM 4104 C CA . THR B 1 232 ? -22.078 0.81 -0.224 1 97 232 THR B CA 1
ATOM 4105 C C . THR B 1 232 ? -22.641 -0.375 -1.011 1 97 232 THR B C 1
ATOM 4107 O O . THR B 1 232 ? -22.031 -0.815 -1.989 1 97 232 THR B O 1
ATOM 4110 N N . ASP B 1 233 ? -23.688 -1 -0.492 1 95.81 233 ASP B N 1
ATOM 4111 C CA . ASP B 1 233 ? -24.391 -2.094 -1.154 1 95.81 233 ASP B CA 1
ATOM 4112 C C . ASP B 1 233 ? -23.469 -3.289 -1.377 1 95.81 233 ASP B C 1
ATOM 4114 O O . ASP B 1 233 ? -23.469 -3.895 -2.451 1 95.81 233 ASP B O 1
ATOM 4118 N N . GLY B 1 234 ? -22.609 -3.438 -0.416 1 95.5 234 GLY B N 1
ATOM 4119 C CA . GLY B 1 234 ? -21.75 -4.605 -0.422 1 95.5 234 GLY B CA 1
ATOM 4120 C C . GLY B 1 234 ? -20.516 -4.43 -1.284 1 95.5 234 GLY B C 1
ATOM 4121 O O . GLY B 1 234 ? -19.656 -5.309 -1.326 1 95.5 234 GLY B O 1
ATOM 4122 N N . GLN B 1 235 ? -20.266 -3.369 -1.95 1 94.44 235 GLN B N 1
ATOM 4123 C CA . GLN B 1 235 ? -19.188 -3.168 -2.91 1 94.44 235 GLN B CA 1
ATOM 4124 C C . GLN B 1 235 ? -17.922 -2.68 -2.215 1 94.44 235 GLN B C 1
ATOM 4126 O O . GLN B 1 235 ? -16.812 -2.842 -2.74 1 94.44 235 GLN B O 1
ATOM 4131 N N . GLY B 1 236 ? -18.078 -2.049 -1.008 1 97.31 236 GLY B N 1
ATOM 4132 C CA . GLY B 1 236 ? -16.953 -1.39 -0.36 1 97.31 236 GLY B CA 1
ATOM 4133 C C . GLY B 1 236 ? -16.672 -0.004 -0.913 1 97.31 236 GLY B C 1
ATOM 4134 O O . GLY B 1 236 ? -17.188 0.366 -1.967 1 97.31 236 GLY B O 1
ATOM 4135 N N . CYS B 1 237 ? -15.93 0.771 -0.201 1 97.62 237 CYS B N 1
ATOM 4136 C CA . CYS B 1 237 ? -15.633 2.119 -0.67 1 97.62 237 CYS B CA 1
ATOM 4137 C C . CYS B 1 237 ? -14.414 2.121 -1.584 1 97.62 237 CYS B C 1
ATOM 4139 O O . CYS B 1 237 ? -13.633 1.168 -1.585 1 97.62 237 CYS B O 1
ATOM 4141 N N . GLU B 1 238 ? -14.273 3.141 -2.445 1 98.56 238 GLU B N 1
ATOM 4142 C CA . GLU B 1 238 ? -13.148 3.279 -3.361 1 98.56 238 GLU B CA 1
ATOM 4143 C C . GLU B 1 238 ? -11.906 3.783 -2.633 1 98.56 238 GLU B C 1
ATOM 4145 O O . GLU B 1 238 ? -10.781 3.43 -2.994 1 98.56 238 GLU B O 1
ATOM 4150 N N . VAL B 1 239 ? -12.148 4.586 -1.601 1 98.88 239 VAL B N 1
ATOM 4151 C CA . VAL B 1 239 ? -11.031 5.207 -0.902 1 98.88 239 VAL B CA 1
ATOM 4152 C C . VAL B 1 239 ? -11.266 5.148 0.606 1 98.88 239 VAL B C 1
ATOM 4154 O O . VAL B 1 239 ? -12.375 5.387 1.077 1 98.88 239 VAL B O 1
ATOM 4157 N N . VAL B 1 240 ? -10.258 4.812 1.364 1 98.94 240 VAL B N 1
ATOM 4158 C CA . VAL B 1 240 ? -10.258 4.957 2.816 1 98.94 240 VAL B CA 1
ATOM 4159 C C . VAL B 1 240 ? -9.039 5.758 3.258 1 98.94 240 VAL B C 1
ATOM 4161 O O . VAL B 1 240 ? -7.91 5.445 2.869 1 98.94 240 VAL B O 1
ATOM 4164 N N . VAL B 1 241 ? -9.258 6.801 3.965 1 98.88 241 VAL B N 1
ATOM 4165 C CA . VAL B 1 241 ? -8.18 7.578 4.574 1 98.88 241 VAL B CA 1
ATOM 4166 C C . VAL B 1 241 ? -8.117 7.289 6.07 1 98.88 241 VAL B C 1
ATOM 4168 O O . VAL B 1 241 ? -9.078 7.559 6.801 1 98.88 241 VAL B O 1
ATOM 4171 N N . ASP B 1 242 ? -7.027 6.742 6.523 1 98.81 242 ASP B N 1
ATOM 4172 C CA . ASP B 1 242 ? -6.805 6.438 7.934 1 98.81 242 ASP B CA 1
ATOM 4173 C C . ASP B 1 242 ? -5.961 7.516 8.602 1 98.81 242 ASP B C 1
ATOM 4175 O O . ASP B 1 242 ? -4.738 7.535 8.461 1 98.81 242 ASP B O 1
ATOM 4179 N N . THR B 1 243 ? -6.605 8.359 9.359 1 97.88 243 THR B N 1
ATOM 4180 C CA . THR B 1 243 ? -5.898 9.453 10.008 1 97.88 243 THR B CA 1
ATOM 4181 C C . THR B 1 243 ? -5.527 9.078 11.445 1 97.88 243 THR B C 1
ATOM 4183 O O . THR B 1 243 ? -5.172 9.945 12.242 1 97.88 243 THR B O 1
ATOM 4186 N N . VAL B 1 244 ? -5.645 7.867 11.805 1 96.44 244 VAL B N 1
ATOM 4187 C CA . VAL B 1 244 ? -5.359 7.395 13.156 1 96.44 244 VAL B CA 1
ATOM 4188 C C . VAL B 1 244 ? -4.074 6.57 13.156 1 96.44 244 VAL B C 1
ATOM 4190 O O . VAL B 1 244 ? -3.109 6.91 13.844 1 96.44 244 VAL B O 1
ATOM 4193 N N . GLY B 1 245 ? -4.07 5.535 12.242 1 96.06 245 G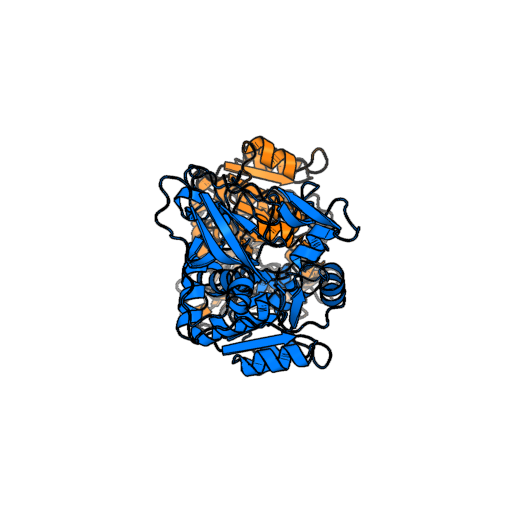LY B N 1
ATOM 4194 C CA . GLY B 1 245 ? -2.898 4.684 12.133 1 96.06 245 GLY B CA 1
ATOM 4195 C C . GLY B 1 245 ? -2.666 3.826 13.367 1 96.06 245 GLY B C 1
ATOM 4196 O O . GLY B 1 245 ? -1.521 3.588 13.75 1 96.06 245 GLY B O 1
ATOM 4197 N N . ALA B 1 246 ? -3.742 3.453 14.062 1 95.5 246 ALA B N 1
ATOM 4198 C CA . ALA B 1 246 ? -3.643 2.547 15.203 1 95.5 246 ALA B CA 1
ATOM 4199 C C . ALA B 1 246 ? -3.326 1.125 14.75 1 95.5 246 ALA B C 1
ATOM 4201 O O . ALA B 1 246 ? -3.342 0.833 13.547 1 95.5 246 ALA B O 1
ATOM 4202 N N . THR B 1 247 ? -3.074 0.243 15.695 1 96.56 247 THR B N 1
ATOM 4203 C CA . THR B 1 247 ? -2.641 -1.122 15.422 1 96.56 247 THR B CA 1
ATOM 4204 C C . THR B 1 247 ? -3.607 -1.816 14.469 1 96.56 247 THR B C 1
ATOM 4206 O O . THR B 1 247 ? -3.186 -2.559 13.578 1 96.56 247 THR B O 1
ATOM 4209 N N . HIS B 1 248 ? -4.871 -1.544 14.547 1 96.69 248 HIS B N 1
ATOM 4210 C CA . HIS B 1 248 ? -5.852 -2.336 13.805 1 96.69 248 HIS B CA 1
ATOM 4211 C C . HIS B 1 248 ? -6.41 -1.555 12.625 1 96.69 248 HIS B C 1
ATOM 4213 O O . HIS B 1 248 ? -7.039 -2.133 11.734 1 96.69 248 HIS B O 1
ATOM 4219 N N . THR B 1 249 ? -6.266 -0.211 12.555 1 98.06 249 THR B N 1
ATOM 4220 C CA . THR B 1 249 ? -7.039 0.614 11.633 1 98.06 249 THR B CA 1
ATOM 4221 C C . THR B 1 249 ? -6.562 0.41 10.203 1 98.06 249 THR B C 1
ATOM 4223 O O . THR B 1 249 ? -7.367 0.446 9.266 1 98.06 249 THR B O 1
ATOM 4226 N N . PRO B 1 250 ? -5.266 0.206 10.023 1 98.31 250 PRO B N 1
ATOM 4227 C CA . PRO B 1 250 ? -4.875 -0.043 8.633 1 98.31 250 PRO B CA 1
ATOM 4228 C C . PRO B 1 250 ? -5.52 -1.3 8.055 1 98.31 250 PRO B C 1
ATOM 4230 O O . PRO B 1 250 ? -6.004 -1.282 6.922 1 98.31 250 PRO B O 1
ATOM 4233 N N . GLY B 1 251 ? -5.496 -2.428 8.812 1 98.12 251 GLY B N 1
ATOM 4234 C CA . GLY B 1 251 ? -6.184 -3.627 8.367 1 98.12 251 GLY B CA 1
ATOM 4235 C C . GLY B 1 251 ? -7.676 -3.422 8.172 1 98.12 251 GLY B C 1
ATOM 4236 O O . GLY B 1 251 ? -8.258 -3.936 7.211 1 98.12 251 GLY B O 1
ATOM 4237 N N . GLN B 1 252 ? -8.266 -2.717 9.094 1 98.25 252 GLN B N 1
ATOM 4238 C CA . GLN B 1 252 ? -9.68 -2.361 8.984 1 98.25 252 GLN B CA 1
ATOM 4239 C C . GLN B 1 252 ? -9.953 -1.575 7.707 1 98.25 252 GLN B C 1
ATOM 4241 O O . GLN B 1 252 ? -10.945 -1.824 7.016 1 98.25 252 GLN B O 1
ATOM 4246 N N . ALA B 1 253 ? -9.094 -0.602 7.41 1 98.75 253 ALA B N 1
ATOM 4247 C CA . ALA B 1 253 ? -9.219 0.214 6.203 1 98.75 253 ALA B CA 1
ATOM 4248 C C . ALA B 1 253 ? -9.219 -0.656 4.949 1 98.75 253 ALA B C 1
ATOM 4250 O O . ALA B 1 253 ? -10.047 -0.463 4.055 1 98.75 253 ALA B O 1
ATOM 4251 N N . VAL B 1 254 ? -8.336 -1.58 4.898 1 98.62 254 VAL B N 1
ATOM 4252 C CA . VAL B 1 254 ? -8.242 -2.49 3.76 1 98.62 254 VAL B CA 1
ATOM 4253 C C . VAL B 1 254 ? -9.562 -3.24 3.59 1 98.62 254 VAL B C 1
ATOM 4255 O O . VAL B 1 254 ? -10.094 -3.326 2.482 1 98.62 254 VAL B O 1
ATOM 4258 N N . ARG B 1 255 ? -10.094 -3.76 4.66 1 98.44 255 ARG B N 1
ATOM 4259 C CA . ARG B 1 255 ? -11.297 -4.582 4.605 1 98.44 255 ARG B CA 1
ATOM 4260 C C . ARG B 1 255 ? -12.516 -3.744 4.242 1 98.44 255 ARG B C 1
ATOM 4262 O O . ARG B 1 255 ? -13.562 -4.289 3.877 1 98.44 255 ARG B O 1
ATOM 4269 N N . MET B 1 256 ? -12.422 -2.424 4.355 1 98.75 256 MET B N 1
ATOM 4270 C CA . MET B 1 256 ? -13.516 -1.524 4 1 98.75 256 MET B CA 1
ATOM 4271 C C . MET B 1 256 ? -13.57 -1.305 2.494 1 98.75 256 MET B C 1
ATOM 4273 O O . MET B 1 256 ? -14.602 -0.872 1.965 1 98.75 256 MET B O 1
ATOM 4277 N N . THR B 1 257 ? -12.516 -1.496 1.771 1 98.44 257 THR B N 1
ATOM 4278 C CA . THR B 1 257 ? -12.43 -1.146 0.358 1 98.44 257 THR B CA 1
ATOM 4279 C C . THR B 1 257 ? -13 -2.26 -0.512 1 98.44 257 THR B C 1
ATOM 4281 O O . THR B 1 257 ? -13.062 -3.416 -0.087 1 98.44 257 THR B O 1
ATOM 4284 N N . GLY B 1 258 ? -13.469 -1.886 -1.685 1 97.19 258 GLY B N 1
ATOM 4285 C CA . GLY B 1 258 ? -13.711 -2.842 -2.756 1 97.19 258 GLY B CA 1
ATOM 4286 C C . GLY B 1 258 ? -12.438 -3.252 -3.479 1 97.19 258 GLY B C 1
ATOM 4287 O O . GLY B 1 258 ? -11.336 -2.912 -3.047 1 97.19 258 GLY B O 1
ATOM 4288 N N . ILE B 1 259 ? -12.578 -4.023 -4.559 1 96.81 259 ILE B N 1
ATOM 4289 C CA . ILE B 1 259 ? -11.461 -4.477 -5.383 1 96.81 259 ILE B CA 1
ATOM 4290 C C . ILE B 1 259 ? -10.719 -3.27 -5.953 1 96.81 259 ILE B C 1
ATOM 4292 O O . ILE B 1 259 ? -11.336 -2.348 -6.488 1 96.81 259 ILE B O 1
ATOM 4296 N N . ARG B 1 260 ? -9.391 -3.262 -5.742 1 97.56 260 ARG B N 1
ATOM 4297 C CA . ARG B 1 260 ? -8.469 -2.227 -6.203 1 97.56 260 ARG B CA 1
ATOM 4298 C C . ARG B 1 260 ? -8.797 -0.88 -5.566 1 97.56 260 ARG B C 1
ATOM 4300 O O . ARG B 1 260 ? -8.609 0.169 -6.188 1 97.56 260 ARG B O 1
ATOM 4307 N N . GLY B 1 261 ? -9.469 -0.954 -4.383 1 98.19 261 GLY B N 1
ATOM 4308 C CA . GLY B 1 261 ? -9.602 0.25 -3.58 1 98.19 261 GLY B CA 1
ATOM 4309 C C . GLY B 1 261 ? -8.266 0.83 -3.15 1 98.19 261 GLY B C 1
ATOM 4310 O O . GLY B 1 261 ? -7.238 0.156 -3.229 1 98.19 261 GLY B O 1
ATOM 4311 N N . ARG B 1 262 ? -8.273 2.084 -2.729 1 98.69 262 ARG B N 1
ATOM 4312 C CA . ARG B 1 262 ? -7.078 2.793 -2.285 1 98.69 262 ARG B CA 1
ATOM 4313 C C . ARG B 1 262 ? -7.172 3.156 -0.808 1 98.69 262 ARG B C 1
ATOM 4315 O O . ARG B 1 262 ? -8.18 3.709 -0.362 1 98.69 262 ARG B O 1
ATOM 4322 N N . VAL B 1 263 ? -6.184 2.783 -0.061 1 98.88 263 VAL B N 1
ATOM 4323 C CA . VAL B 1 263 ? -6.059 3.156 1.343 1 98.88 263 VAL B CA 1
ATOM 4324 C C . VAL B 1 263 ? -4.91 4.152 1.511 1 98.88 263 VAL B C 1
ATOM 4326 O O . VAL B 1 263 ? -3.799 3.912 1.038 1 98.88 263 VAL B O 1
ATOM 4329 N N . VAL B 1 264 ? -5.164 5.238 2.123 1 98.88 264 VAL B N 1
ATOM 4330 C CA . VAL B 1 264 ? -4.125 6.219 2.408 1 98.88 264 VAL B CA 1
ATOM 4331 C C . VAL B 1 264 ? -3.867 6.277 3.912 1 98.88 264 VAL B C 1
ATOM 4333 O O . VAL B 1 264 ? -4.766 6.605 4.691 1 98.88 264 VAL B O 1
ATOM 4336 N N . LEU B 1 265 ? -2.662 5.973 4.293 1 98.44 265 LEU B N 1
ATOM 4337 C CA . LEU B 1 265 ? -2.248 6.043 5.688 1 98.44 265 LEU B CA 1
ATOM 4338 C C . LEU B 1 265 ? -1.666 7.414 6.02 1 98.44 265 LEU B C 1
ATOM 4340 O O . LEU B 1 265 ? -0.661 7.824 5.434 1 98.44 265 LEU B O 1
ATOM 4344 N N . VAL B 1 266 ? -2.299 8.078 6.965 1 97.19 266 VAL B N 1
ATOM 4345 C CA . VAL B 1 266 ? -1.899 9.438 7.293 1 97.19 266 VAL B CA 1
ATOM 4346 C C . VAL B 1 266 ? -1.45 9.508 8.75 1 97.19 266 VAL B C 1
ATOM 4348 O O . VAL B 1 266 ? -0.393 10.062 9.055 1 97.19 266 VAL B O 1
ATOM 4351 N N . GLY B 1 267 ? -2.273 8.977 9.617 1 95.31 267 GLY B N 1
ATOM 4352 C CA . GLY B 1 267 ? -1.96 9.016 11.031 1 95.31 267 GLY B CA 1
ATOM 4353 C C . GLY B 1 267 ? -1.019 7.91 11.469 1 95.31 267 GLY B C 1
ATOM 4354 O O . GLY B 1 267 ? -0.851 6.914 10.766 1 95.31 267 GLY B O 1
ATOM 4355 N N . TYR B 1 268 ? -0.406 8.086 12.609 1 92.12 268 TYR B N 1
ATOM 4356 C CA . TYR B 1 268 ? 0.463 7.09 13.219 1 92.12 268 TYR B CA 1
ATOM 4357 C C . TYR B 1 268 ? 0.471 7.23 14.742 1 92.12 268 TYR B C 1
ATOM 4359 O O . TYR B 1 268 ? 0.264 8.328 15.266 1 92.12 268 TYR B O 1
ATOM 4367 N N . THR B 1 269 ? 0.694 6.207 15.508 1 89.44 269 THR B N 1
ATOM 4368 C CA . THR B 1 269 ? 0.64 6.207 16.969 1 89.44 269 THR B CA 1
ATOM 4369 C C . THR B 1 269 ? 2.006 5.875 17.562 1 89.44 269 THR B C 1
ATOM 4371 O O . THR B 1 269 ? 2.191 5.93 18.781 1 89.44 269 THR B O 1
ATOM 4374 N N . GLY B 1 270 ? 2.934 5.484 16.797 1 86.19 270 GLY B N 1
ATOM 4375 C CA . GLY B 1 270 ? 4.219 5.023 17.297 1 86.19 270 GLY B CA 1
ATOM 4376 C C . GLY B 1 270 ? 4.266 3.521 17.516 1 86.19 270 GLY B C 1
ATOM 4377 O O . GLY B 1 270 ? 5.328 2.965 17.797 1 86.19 270 GLY B O 1
ATOM 4378 N N . LYS B 1 271 ? 3.158 2.861 17.453 1 91.5 271 LYS B N 1
ATOM 4379 C CA . LYS B 1 271 ? 3.076 1.406 17.531 1 91.5 271 LYS B CA 1
ATOM 4380 C C . LYS B 1 271 ? 2.879 0.791 16.141 1 91.5 271 LYS B C 1
ATOM 4382 O O . LYS B 1 271 ? 2.219 1.379 15.289 1 91.5 271 LYS B O 1
ATOM 4387 N N . PRO B 1 272 ? 3.387 -0.377 16 1 94.25 272 PRO B N 1
ATOM 4388 C CA . PRO B 1 272 ? 3.195 -1.012 14.703 1 94.25 272 PRO B CA 1
ATOM 4389 C C . PRO B 1 272 ? 1.74 -1.385 14.43 1 94.25 272 PRO B C 1
ATOM 4391 O O . PRO B 1 272 ? 1.007 -1.734 15.359 1 94.25 272 PRO B O 1
ATOM 4394 N N . ALA B 1 273 ? 1.386 -1.28 13.211 1 96.62 273 ALA B N 1
ATOM 4395 C CA . ALA B 1 273 ? 0.069 -1.725 12.766 1 96.62 273 ALA B CA 1
ATOM 4396 C C . ALA B 1 273 ? 0.114 -3.17 12.273 1 96.62 273 ALA B C 1
ATOM 4398 O O . ALA B 1 273 ? 1.186 -3.689 11.961 1 96.62 273 ALA B O 1
ATOM 4399 N N . THR B 1 274 ? -1.049 -3.801 12.266 1 96.25 274 THR B N 1
ATOM 4400 C CA . THR B 1 274 ? -1.166 -5.156 11.75 1 96.25 274 THR B CA 1
ATOM 4401 C C . THR B 1 274 ? -1.929 -5.168 10.43 1 96.25 274 THR B C 1
ATOM 4403 O O . THR B 1 274 ? -2.875 -4.398 10.242 1 96.25 274 THR B O 1
ATOM 4406 N N . LEU B 1 275 ? -1.505 -5.98 9.57 1 96.25 275 LEU B N 1
ATOM 4407 C CA . LEU B 1 275 ? -2.092 -6.117 8.242 1 96.25 275 LEU B CA 1
ATOM 4408 C C . LEU B 1 275 ? -2.203 -7.586 7.848 1 96.25 275 LEU B C 1
ATOM 4410 O O . LEU B 1 275 ? -1.266 -8.359 8.055 1 96.25 275 LEU B O 1
ATOM 4414 N N . ASP B 1 276 ? -3.34 -8.008 7.414 1 96.12 276 ASP B N 1
ATOM 4415 C CA . ASP B 1 276 ? -3.467 -9.32 6.777 1 96.12 276 ASP B CA 1
ATOM 4416 C C . ASP B 1 276 ? -3.111 -9.242 5.293 1 96.12 276 ASP B C 1
ATOM 4418 O O . ASP B 1 276 ? -3.865 -8.688 4.496 1 96.12 276 ASP B O 1
ATOM 4422 N N . VAL B 1 277 ? -2.008 -9.859 4.891 1 96.12 277 VAL B N 1
ATOM 4423 C CA . VAL B 1 277 ? -1.491 -9.742 3.533 1 96.12 277 VAL B CA 1
ATOM 4424 C C . VAL B 1 277 ? -2.479 -10.367 2.549 1 96.12 277 VAL B C 1
ATOM 4426 O O . VAL B 1 277 ? -2.637 -9.875 1.427 1 96.12 277 VAL B O 1
ATOM 4429 N N . LEU B 1 278 ? -3.15 -11.438 2.953 1 94.75 278 LEU B N 1
ATOM 4430 C CA . LEU B 1 278 ? -4.129 -12.07 2.076 1 94.75 278 LEU B CA 1
ATOM 4431 C C . LEU B 1 278 ? -5.277 -11.125 1.765 1 94.75 278 LEU B C 1
ATOM 4433 O O . LEU B 1 278 ? -5.738 -11.055 0.623 1 94.75 278 LEU B O 1
ATOM 4437 N N . ASP B 1 279 ? -5.742 -10.352 2.789 1 95.5 279 ASP B N 1
ATOM 4438 C CA . ASP B 1 279 ? -6.797 -9.367 2.576 1 95.5 279 ASP B CA 1
ATOM 4439 C C . ASP B 1 279 ? -6.371 -8.32 1.548 1 95.5 279 ASP B C 1
ATOM 4441 O O . ASP B 1 279 ? -7.164 -7.918 0.698 1 95.5 279 ASP B O 1
ATOM 4445 N N . VAL B 1 280 ? -5.121 -7.867 1.638 1 97.75 280 VAL B N 1
ATOM 4446 C CA . VAL B 1 280 ? -4.594 -6.891 0.693 1 97.75 280 VAL B CA 1
ATOM 4447 C C . VAL B 1 280 ? -4.566 -7.488 -0.711 1 97.75 280 VAL B C 1
ATOM 4449 O O . VAL B 1 280 ? -4.969 -6.84 -1.678 1 97.75 280 VAL B O 1
ATOM 4452 N N . GLY B 1 281 ? -4.121 -8.703 -0.819 1 96.5 281 GLY B N 1
ATOM 4453 C CA . GLY B 1 281 ? -3.916 -9.367 -2.096 1 96.5 281 GLY B CA 1
ATOM 4454 C C . GLY B 1 281 ? -5.211 -9.656 -2.832 1 96.5 281 GLY B C 1
ATOM 4455 O O . GLY B 1 281 ? -5.336 -9.352 -4.02 1 96.5 281 GLY B O 1
ATOM 4456 N N . VAL B 1 282 ? -6.191 -10.305 -2.141 1 94 282 VAL B N 1
ATOM 4457 C CA . VAL B 1 282 ? -7.414 -10.766 -2.795 1 94 282 VAL B CA 1
ATOM 4458 C C . VAL B 1 282 ? -8.203 -9.57 -3.32 1 94 282 VAL B C 1
ATOM 4460 O O . VAL B 1 282 ? -8.984 -9.695 -4.266 1 94 282 VAL B O 1
ATOM 4463 N N . ARG B 1 283 ? -7.914 -8.344 -2.756 1 95.5 283 ARG B N 1
ATOM 4464 C CA . ARG B 1 283 ? -8.602 -7.125 -3.166 1 95.5 283 ARG B CA 1
ATOM 4465 C C . ARG B 1 283 ? -7.73 -6.293 -4.102 1 95.5 283 ARG B C 1
ATOM 4467 O O . ARG B 1 283 ? -8.203 -5.324 -4.703 1 95.5 283 ARG B O 1
ATOM 4474 N N . GLU B 1 284 ? -6.453 -6.711 -4.125 1 98 284 GLU B N 1
ATOM 4475 C CA . GLU B 1 284 ? -5.461 -5.891 -4.809 1 98 284 GLU B CA 1
ATOM 4476 C C . GLU B 1 284 ? -5.539 -4.438 -4.352 1 98 284 GLU B C 1
ATOM 4478 O O . GLU B 1 284 ? -5.508 -3.518 -5.172 1 98 284 GLU B O 1
ATOM 4483 N N . THR B 1 285 ? -5.734 -4.273 -3.057 1 98 285 THR B N 1
ATOM 4484 C CA . THR B 1 285 ? -5.777 -2.945 -2.451 1 98 285 THR B CA 1
ATOM 4485 C C . THR B 1 285 ? -4.445 -2.223 -2.639 1 98 285 THR B C 1
ATOM 4487 O O . THR B 1 285 ? -3.381 -2.82 -2.48 1 98 285 THR B O 1
ATOM 4490 N N . GLU B 1 286 ? -4.512 -0.966 -3.02 1 98.44 286 GLU B N 1
ATOM 4491 C CA . GLU B 1 286 ? -3.33 -0.112 -3.016 1 98.44 286 GLU B CA 1
ATOM 4492 C C . GLU B 1 286 ? -3.232 0.692 -1.723 1 98.44 286 GLU B C 1
ATOM 4494 O O . GLU B 1 286 ? -4.172 1.402 -1.355 1 98.44 286 GLU B O 1
ATOM 4499 N N . ILE B 1 287 ? -2.166 0.528 -1.041 1 98.75 287 ILE B N 1
ATOM 4500 C CA . ILE B 1 287 ? -1.914 1.302 0.17 1 98.75 287 ILE B CA 1
ATOM 4501 C C . ILE B 1 287 ? -0.879 2.387 -0.118 1 98.75 287 ILE B C 1
ATOM 4503 O O . ILE B 1 287 ? 0.215 2.098 -0.606 1 98.75 287 ILE B O 1
ATOM 4507 N N . ARG B 1 288 ? -1.212 3.6 0.143 1 98.44 288 ARG B N 1
ATOM 4508 C CA . ARG B 1 288 ? -0.372 4.773 -0.058 1 98.44 288 ARG B CA 1
ATOM 4509 C C . ARG B 1 288 ? -0.245 5.582 1.229 1 98.44 288 ARG B C 1
ATOM 4511 O O . ARG B 1 288 ? -0.86 5.246 2.242 1 98.44 288 ARG B O 1
ATOM 4518 N N . SER B 1 289 ? 0.597 6.531 1.166 1 97.75 289 SER B N 1
ATOM 4519 C CA . SER B 1 289 ? 0.767 7.434 2.299 1 97.75 289 SER B CA 1
ATOM 4520 C C . SER B 1 289 ? 1.341 8.773 1.856 1 97.75 289 SER B C 1
ATOM 4522 O O . SER B 1 289 ? 1.66 8.961 0.681 1 97.75 289 SER B O 1
ATOM 4524 N N . SER B 1 290 ? 1.321 9.688 2.775 1 95.12 290 SER B N 1
ATOM 4525 C CA . SER B 1 290 ? 1.859 11.023 2.537 1 95.12 290 SER B CA 1
ATOM 4526 C C . SER B 1 290 ? 2.561 11.562 3.777 1 95.12 290 SER B C 1
ATOM 4528 O O . SER B 1 290 ? 2.104 11.344 4.902 1 95.12 290 SER B O 1
ATOM 4530 N N . VAL B 1 291 ? 3.643 12.195 3.535 1 94.5 291 VAL B N 1
ATOM 4531 C CA . VAL B 1 291 ? 4.293 12.93 4.613 1 94.5 291 VAL B CA 1
ATOM 4532 C C . VAL B 1 291 ? 4.145 14.43 4.375 1 94.5 291 VAL B C 1
ATOM 4534 O O . VAL B 1 291 ? 4.668 14.961 3.395 1 94.5 291 VAL B O 1
ATOM 4537 N N . GLY B 1 292 ? 3.402 14.992 5.258 1 93.94 292 GLY B N 1
ATOM 4538 C CA . GLY B 1 292 ? 3.172 16.422 5.102 1 93.94 292 GLY B CA 1
ATOM 4539 C C . GLY B 1 292 ? 2.42 16.766 3.828 1 93.94 292 GLY B C 1
ATOM 4540 O O . GLY B 1 292 ? 1.474 16.078 3.451 1 93.94 292 GLY B O 1
ATOM 4541 N N . ALA B 1 293 ? 2.699 17.953 3.324 1 97.12 293 ALA B N 1
ATOM 4542 C CA . ALA B 1 293 ? 2.092 18.516 2.121 1 97.12 293 ALA B CA 1
ATOM 4543 C C . ALA B 1 293 ? 3.061 19.453 1.403 1 97.12 293 ALA B C 1
ATOM 4545 O O . ALA B 1 293 ? 4.238 19.547 1.766 1 97.12 293 ALA B O 1
ATOM 4546 N N . THR B 1 294 ? 2.605 20.031 0.309 1 97.88 294 THR B N 1
ATOM 4547 C CA . THR B 1 294 ? 3.447 20.922 -0.472 1 97.88 294 THR B CA 1
ATOM 4548 C C . THR B 1 294 ? 2.984 22.375 -0.316 1 97.88 294 THR B C 1
ATOM 4550 O O . THR B 1 294 ? 1.883 22.625 0.173 1 97.88 294 THR B O 1
ATOM 4553 N N . LEU B 1 295 ? 3.865 23.281 -0.689 1 98.06 295 LEU B N 1
ATOM 4554 C CA . LEU B 1 295 ? 3.504 24.688 -0.708 1 98.06 295 LEU B CA 1
ATOM 4555 C C . LEU B 1 295 ? 2.293 24.922 -1.604 1 98.06 295 LEU B C 1
ATOM 4557 O O . LEU B 1 295 ? 1.433 25.75 -1.285 1 98.06 295 LEU B O 1
ATOM 4561 N N . ALA B 1 296 ? 2.23 24.219 -2.723 1 98.31 296 ALA B N 1
ATOM 4562 C CA . ALA B 1 296 ? 1.082 24.312 -3.621 1 98.31 296 ALA B CA 1
ATOM 4563 C C . ALA B 1 296 ? -0.207 23.922 -2.908 1 98.31 296 ALA B C 1
ATOM 4565 O O . ALA B 1 296 ? -1.257 24.531 -3.121 1 98.31 296 ALA B O 1
ATOM 4566 N N . ASP B 1 297 ? -0.132 22.906 -2.09 1 98.62 297 ASP B N 1
ATOM 4567 C CA . ASP B 1 297 ? -1.292 22.484 -1.309 1 98.62 297 ASP B CA 1
ATOM 4568 C C . ASP B 1 297 ? -1.732 23.578 -0.347 1 98.62 297 ASP B C 1
ATOM 4570 O O . ASP B 1 297 ? -2.928 23.766 -0.102 1 98.62 297 ASP B O 1
ATOM 4574 N N . ALA B 1 298 ? -0.788 24.297 0.227 1 98.69 298 ALA B N 1
ATOM 4575 C CA . ALA B 1 298 ? -1.091 25.406 1.145 1 98.69 298 ALA B CA 1
ATOM 4576 C C . ALA B 1 298 ? -1.836 26.516 0.429 1 98.69 298 ALA B C 1
ATOM 4578 O O . ALA B 1 298 ? -2.809 27.062 0.958 1 98.69 298 ALA B O 1
ATOM 4579 N N . HIS B 1 299 ? -1.381 26.859 -0.731 1 98.62 299 HIS B N 1
ATOM 4580 C CA . HIS B 1 299 ? -2.096 27.844 -1.521 1 98.62 299 HIS B CA 1
ATOM 4581 C C . HIS B 1 299 ? -3.516 27.391 -1.836 1 98.62 299 HIS B C 1
ATOM 4583 O O . HIS B 1 299 ? -4.469 28.156 -1.708 1 98.62 299 HIS B O 1
ATOM 4589 N N . THR B 1 300 ? -3.625 26.125 -2.207 1 98.69 300 THR B N 1
ATOM 4590 C CA . THR B 1 300 ? -4.922 25.562 -2.574 1 98.69 300 THR B CA 1
ATOM 4591 C C . THR B 1 300 ? -5.883 25.609 -1.393 1 98.69 300 THR B C 1
ATOM 4593 O O . THR B 1 300 ? -7.039 26.016 -1.54 1 98.69 300 THR B O 1
ATOM 4596 N N . VAL B 1 301 ? -5.422 25.234 -0.242 1 98.69 301 VAL B N 1
ATOM 4597 C CA . VAL B 1 301 ? -6.328 25.156 0.899 1 98.69 301 VAL B CA 1
ATOM 4598 C C . VAL B 1 301 ? -6.754 26.562 1.32 1 98.69 301 VAL B C 1
ATOM 4600 O O . VAL B 1 301 ? -7.891 26.766 1.747 1 98.69 301 VAL B O 1
ATOM 4603 N N . MET B 1 302 ? -5.887 27.516 1.226 1 98.62 302 MET B N 1
ATOM 4604 C CA . MET B 1 302 ? -6.258 28.891 1.573 1 98.62 302 MET B CA 1
ATOM 4605 C C . MET B 1 302 ? -7.266 29.438 0.576 1 98.62 302 MET B C 1
ATOM 4607 O O . MET B 1 302 ? -8.156 30.203 0.952 1 98.62 302 MET B O 1
ATOM 4611 N N . GLN B 1 303 ? -7.129 29.062 -0.68 1 98.44 303 GLN B N 1
ATOM 4612 C CA . GLN B 1 303 ? -8.125 29.438 -1.673 1 98.44 303 GLN B CA 1
ATOM 4613 C C . GLN B 1 303 ? -9.484 28.812 -1.351 1 98.44 303 GLN B C 1
ATOM 4615 O O . GLN B 1 303 ? -10.516 29.469 -1.466 1 98.44 303 GLN B O 1
ATOM 4620 N N . MET B 1 304 ? -9.461 27.609 -0.966 1 98.69 304 MET B N 1
ATOM 4621 C CA . MET B 1 304 ? -10.695 26.938 -0.579 1 98.69 304 MET B CA 1
ATOM 4622 C C . MET B 1 304 ? -11.336 27.625 0.623 1 98.69 304 MET B C 1
ATOM 4624 O O . MET B 1 304 ? -12.555 27.781 0.67 1 98.69 304 MET B O 1
ATOM 4628 N N . ALA B 1 305 ? -10.516 27.953 1.553 1 98.62 305 ALA B N 1
ATOM 4629 C CA . ALA B 1 305 ? -11.016 28.641 2.748 1 98.62 305 ALA B CA 1
ATOM 4630 C C . ALA B 1 305 ? -11.633 29.984 2.396 1 98.62 305 ALA B C 1
ATOM 4632 O O . ALA B 1 305 ? -12.68 30.344 2.938 1 98.62 305 ALA B O 1
ATOM 4633 N N . GLU B 1 306 ? -11.016 30.672 1.523 1 97.81 306 GLU B N 1
ATOM 4634 C CA . GLU B 1 306 ? -11.492 31.984 1.085 1 97.81 306 GLU B CA 1
ATOM 4635 C C . GLU B 1 306 ? -12.883 31.891 0.465 1 97.81 306 GLU B C 1
ATOM 4637 O O . GLU B 1 306 ? -13.703 32.781 0.63 1 97.81 306 GLU B O 1
ATOM 4642 N N . THR B 1 307 ? -13.117 30.766 -0.217 1 97.31 307 THR B N 1
ATOM 4643 C CA . THR B 1 307 ? -14.383 30.594 -0.92 1 97.31 307 THR B CA 1
ATOM 4644 C C . THR B 1 307 ? -15.391 29.844 -0.05 1 97.31 307 THR B C 1
ATOM 4646 O O . THR B 1 307 ? -16.5 29.562 -0.491 1 97.31 307 THR B O 1
ATOM 4649 N N . GLY B 1 308 ? -15.031 29.453 1.101 1 97.06 308 GLY B N 1
ATOM 4650 C CA . GLY B 1 308 ? -15.938 28.859 2.062 1 97.06 308 GLY B CA 1
ATOM 4651 C C . GLY B 1 308 ? -16.078 27.359 1.886 1 97.06 308 GLY B C 1
ATOM 4652 O O . GLY B 1 308 ? -16.953 26.734 2.494 1 97.06 308 GLY B O 1
ATOM 4653 N N . LEU B 1 309 ? -15.227 26.75 1.148 1 98.12 309 LEU B N 1
ATOM 4654 C CA . LEU B 1 309 ? -15.312 25.312 0.864 1 98.12 309 LEU B CA 1
ATOM 4655 C C . LEU B 1 309 ? -14.719 24.5 2.004 1 98.12 309 LEU B C 1
ATOM 4657 O O . LEU B 1 309 ? -14.969 23.297 2.109 1 98.12 309 LEU B O 1
ATOM 4661 N N . ILE B 1 310 ? -13.898 25.172 2.814 1 98.5 310 ILE B N 1
ATOM 4662 C CA . ILE B 1 310 ? -13.328 24.516 3.984 1 98.5 310 ILE B CA 1
ATOM 4663 C C . ILE B 1 310 ? -13.164 25.516 5.121 1 98.5 310 ILE B C 1
ATOM 4665 O O . ILE B 1 310 ? -12.883 26.703 4.879 1 98.5 310 ILE B O 1
ATOM 4669 N N . ARG B 1 311 ? -13.336 25 6.277 1 97.81 311 ARG B N 1
ATOM 4670 C CA . ARG B 1 311 ? -13.133 25.766 7.5 1 97.81 311 ARG B CA 1
ATOM 4671 C C . ARG B 1 311 ? -12.195 25.047 8.453 1 97.81 311 ARG B C 1
ATOM 4673 O O . ARG B 1 311 ? -12.219 23.812 8.539 1 97.81 311 ARG B O 1
ATOM 4680 N N . GLY B 1 312 ? -11.375 25.812 9.125 1 97.5 312 GLY B N 1
ATOM 4681 C CA . GLY B 1 312 ? -10.633 25.234 10.234 1 97.5 312 GLY B CA 1
ATOM 4682 C C . GLY B 1 312 ? -11.492 25.016 11.469 1 97.5 312 GLY B C 1
ATOM 4683 O O . GLY B 1 312 ? -12.18 25.922 11.93 1 97.5 312 GLY B O 1
ATOM 4684 N N . ASN B 1 313 ? -11.508 23.797 11.938 1 97.31 313 ASN B N 1
ATOM 4685 C CA . ASN B 1 313 ? -12.281 23.516 13.141 1 97.31 313 ASN B CA 1
ATOM 4686 C C . ASN B 1 313 ? -11.492 23.859 14.398 1 97.31 313 ASN B C 1
ATOM 4688 O O . ASN B 1 313 ? -10.688 23.047 14.875 1 97.31 313 ASN B O 1
ATOM 4692 N N . VAL B 1 314 ? -11.805 25 14.953 1 98.19 314 VAL B N 1
ATOM 4693 C CA . VAL B 1 314 ? -11.133 25.484 16.156 1 98.19 314 VAL B CA 1
ATOM 4694 C C . VAL B 1 314 ? -12.023 25.25 17.375 1 98.19 314 VAL B C 1
ATOM 4696 O O . VAL B 1 314 ? -13.07 25.891 17.5 1 98.19 314 VAL B O 1
ATOM 4699 N N . GLU B 1 315 ? -11.578 24.422 18.25 1 97.69 315 GLU B N 1
ATOM 4700 C CA . GLU B 1 315 ? -12.375 24.109 19.422 1 97.69 315 GLU B CA 1
ATOM 4701 C C . GLU B 1 315 ? -12.203 25.156 20.516 1 97.69 315 GLU B C 1
ATOM 4703 O O . GLU B 1 315 ? -13.172 25.531 21.188 1 97.69 315 GLU B O 1
ATOM 4708 N N . ALA B 1 316 ? -10.977 25.578 20.734 1 97.88 316 ALA B N 1
ATOM 4709 C CA . ALA B 1 316 ? -10.68 26.562 21.781 1 97.88 316 ALA B CA 1
ATOM 4710 C C . ALA B 1 316 ? -9.352 27.25 21.516 1 97.88 316 ALA B C 1
ATOM 4712 O O . ALA B 1 316 ? -8.5 26.734 20.781 1 97.88 316 ALA B O 1
ATOM 4713 N N . GLU B 1 317 ? -9.25 28.422 22.078 1 98.5 317 GLU B N 1
ATOM 4714 C CA . GLU B 1 317 ? -8.008 29.203 22.016 1 98.5 317 GLU B CA 1
ATOM 4715 C C . GLU B 1 317 ? -7.418 29.406 23.406 1 98.5 317 GLU B C 1
ATOM 4717 O O . GLU B 1 317 ? -8.148 29.578 24.391 1 98.5 317 GLU B O 1
ATOM 4722 N N . TYR B 1 318 ? -6.133 29.312 23.531 1 98.69 318 TYR B N 1
ATOM 4723 C CA . TYR B 1 318 ? -5.375 29.531 24.75 1 98.69 318 TYR B CA 1
ATOM 4724 C C . TYR B 1 318 ? -4.281 30.562 24.547 1 98.69 318 TYR B C 1
ATOM 4726 O O . TYR B 1 318 ? -3.684 30.641 23.469 1 98.69 318 TYR B O 1
ATOM 4734 N N . PRO B 1 319 ? -3.988 31.375 25.594 1 98.56 319 PRO B N 1
ATOM 4735 C CA . PRO B 1 319 ? -2.768 32.188 25.516 1 98.56 319 PRO B CA 1
ATOM 4736 C C . PRO B 1 319 ? -1.497 31.328 25.609 1 98.56 319 PRO B C 1
ATOM 4738 O O . PRO B 1 319 ? -1.548 30.188 26.047 1 98.56 319 PRO B O 1
ATOM 4741 N N . LEU B 1 320 ? -0.413 31.859 25.125 1 98.62 320 LEU B N 1
ATOM 4742 C CA . LEU B 1 320 ? 0.868 31.156 25.094 1 98.62 320 LEU B CA 1
ATOM 4743 C C . LEU B 1 320 ? 1.235 30.609 26.469 1 98.62 320 LEU B C 1
ATOM 4745 O O . LEU B 1 320 ? 1.762 29.5 26.578 1 98.62 320 LEU B O 1
ATOM 4749 N N . GLU B 1 321 ? 0.919 31.344 27.516 1 98.06 321 GLU B N 1
ATOM 4750 C CA . GLU B 1 321 ? 1.282 31 28.891 1 98.06 321 GLU B CA 1
ATOM 4751 C C . GLU B 1 321 ? 0.567 29.734 29.344 1 98.06 321 GLU B C 1
ATOM 4753 O O . GLU B 1 321 ? 0.975 29.109 30.312 1 98.06 321 GLU B O 1
ATOM 4758 N N . GLN B 1 322 ? -0.502 29.375 28.672 1 98.56 322 GLN B N 1
ATOM 4759 C CA . GLN B 1 322 ? -1.286 28.203 29.047 1 98.56 322 GLN B CA 1
ATOM 4760 C C . GLN B 1 322 ? -1.029 27.047 28.094 1 98.56 322 GLN B C 1
ATOM 4762 O O . GLN B 1 322 ? -1.889 26.172 27.922 1 98.56 322 GLN B O 1
ATOM 4767 N N . ILE B 1 323 ? 0.113 27.062 27.469 1 98.62 323 ILE B N 1
ATOM 4768 C CA . ILE B 1 323 ? 0.475 26.062 26.469 1 98.62 323 ILE B CA 1
ATOM 4769 C C . ILE B 1 323 ? 0.4 24.672 27.094 1 98.62 323 ILE B C 1
ATOM 4771 O O . ILE B 1 323 ? -0.086 23.719 26.453 1 98.62 323 ILE B O 1
ATOM 4775 N N . ASN B 1 324 ? 0.835 24.5 28.312 1 98.56 324 ASN B N 1
ATOM 4776 C CA . ASN B 1 324 ? 0.861 23.172 28.922 1 98.56 324 ASN B CA 1
ATOM 4777 C C . ASN B 1 324 ? -0.545 22.688 29.25 1 98.56 324 ASN B C 1
ATOM 4779 O O . ASN B 1 324 ? -0.817 21.484 29.172 1 98.56 324 ASN B O 1
ATOM 4783 N N . GLN B 1 325 ? -1.391 23.578 29.625 1 98.12 325 GLN B N 1
ATOM 4784 C CA . GLN B 1 325 ? -2.791 23.219 29.812 1 98.12 325 GLN B CA 1
ATOM 4785 C C . GLN B 1 325 ? -3.424 22.75 28.5 1 98.12 325 GLN B C 1
ATOM 4787 O O . GLN B 1 325 ? -4.16 21.766 28.5 1 98.12 325 GLN B O 1
ATOM 4792 N N . ALA B 1 326 ? -3.15 23.438 27.453 1 98.25 326 ALA B N 1
ATOM 4793 C CA . ALA B 1 326 ? -3.682 23.078 26.141 1 98.25 326 ALA B CA 1
ATOM 4794 C C . ALA B 1 326 ? -3.16 21.703 25.688 1 98.25 326 ALA B C 1
ATOM 4796 O O . ALA B 1 326 ? -3.926 20.875 25.203 1 98.25 326 ALA B O 1
ATOM 4797 N N . LEU B 1 327 ? -1.87 21.469 25.875 1 97.88 327 LEU B N 1
ATOM 4798 C CA . LEU B 1 327 ? -1.267 20.203 25.5 1 97.88 327 LEU B CA 1
ATOM 4799 C C . LEU B 1 327 ? -1.859 19.062 26.312 1 97.88 327 LEU B C 1
ATOM 4801 O O . LEU B 1 327 ? -2.09 17.969 25.781 1 97.88 327 LEU B O 1
ATOM 4805 N N . ALA B 1 328 ? -2.094 19.281 27.578 1 97.62 328 ALA B N 1
ATOM 4806 C CA . ALA B 1 328 ? -2.701 18.266 28.422 1 97.62 328 ALA B CA 1
ATOM 4807 C C . ALA B 1 328 ? -4.105 17.922 27.953 1 97.62 328 ALA B C 1
ATOM 4809 O O . ALA B 1 328 ? -4.492 16.75 27.938 1 97.62 328 ALA B O 1
ATOM 4810 N N . ARG B 1 329 ? -4.797 18.953 27.625 1 97.12 329 ARG B N 1
ATOM 4811 C CA . ARG B 1 329 ? -6.141 18.719 27.109 1 97.12 329 ARG B CA 1
ATOM 4812 C C . ARG B 1 329 ? -6.094 17.922 25.812 1 97.12 329 ARG B C 1
ATOM 4814 O O . ARG B 1 329 ? -6.879 17 25.609 1 97.12 329 ARG B O 1
ATOM 4821 N N . LEU B 1 330 ? -5.258 18.312 24.922 1 96.5 330 LEU B N 1
ATOM 4822 C CA . LEU B 1 330 ? -5.09 17.594 23.656 1 96.5 330 LEU B CA 1
ATOM 4823 C C . LEU B 1 330 ? -4.766 16.125 23.906 1 96.5 330 LEU B C 1
ATOM 4825 O O . LEU B 1 330 ? -5.34 15.242 23.266 1 96.5 330 LEU B O 1
ATOM 4829 N N . ALA B 1 331 ? -3.902 15.836 24.797 1 95.12 331 ALA B N 1
ATOM 4830 C CA . ALA B 1 331 ? -3.457 14.484 25.125 1 95.12 331 ALA B CA 1
ATOM 4831 C C . ALA B 1 3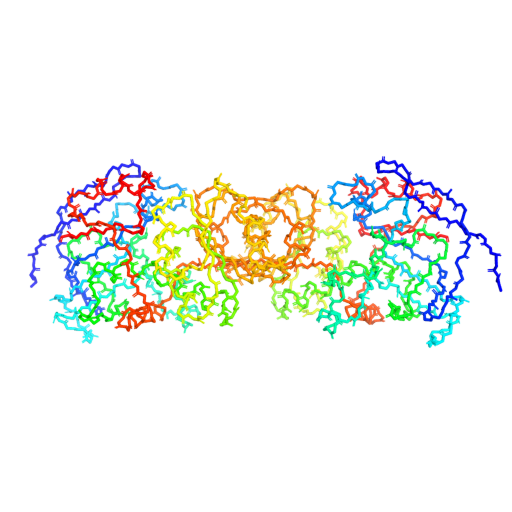31 ? -4.605 13.648 25.672 1 95.12 331 ALA B C 1
ATOM 4833 O O . ALA B 1 331 ? -4.656 12.43 25.469 1 95.12 331 ALA B O 1
ATOM 4834 N N . ALA B 1 332 ? -5.535 14.297 26.312 1 93.81 332 ALA B N 1
ATOM 4835 C CA . ALA B 1 332 ? -6.664 13.609 26.938 1 93.81 332 ALA B CA 1
ATOM 4836 C C . ALA B 1 332 ? -7.66 13.125 25.891 1 93.81 332 ALA B C 1
ATOM 4838 O O . ALA B 1 332 ? -8.5 12.266 26.172 1 93.81 332 ALA B O 1
ATOM 4839 N N . GLY B 1 333 ? -7.566 13.602 24.625 1 87.69 333 GLY B N 1
ATOM 4840 C CA . GLY B 1 333 ? -8.32 13.07 23.5 1 87.69 333 GLY B CA 1
ATOM 4841 C C . GLY B 1 333 ? -9.734 13.609 23.406 1 87.69 333 GLY B C 1
ATOM 4842 O O . GLY B 1 333 ? -10.547 13.109 22.641 1 87.69 333 GLY B O 1
ATOM 4843 N N . ASN B 1 334 ? -10.203 14.562 24.078 1 86.06 334 ASN B N 1
ATOM 4844 C CA . ASN B 1 334 ? -11.562 15.094 24.047 1 86.06 334 ASN B CA 1
ATOM 4845 C C . ASN B 1 334 ? -11.633 16.422 23.312 1 86.06 334 ASN B C 1
ATOM 4847 O O . ASN B 1 334 ? -12.32 17.344 23.75 1 86.06 334 ASN B O 1
ATOM 4851 N N . VAL B 1 335 ? -10.859 16.578 22.312 1 95 335 VAL B N 1
ATOM 4852 C CA . VAL B 1 335 ? -10.828 17.812 21.531 1 95 335 VAL B CA 1
ATOM 4853 C C . VAL B 1 335 ? -11.453 17.578 20.156 1 95 335 VAL B C 1
ATOM 4855 O O . VAL B 1 335 ? -11.086 16.641 19.453 1 95 335 VAL B O 1
ATOM 4858 N N . THR B 1 336 ? -12.453 18.281 19.781 1 96.81 336 THR B N 1
ATOM 4859 C CA . THR B 1 336 ? -13.008 18.281 18.438 1 96.81 336 THR B CA 1
ATOM 4860 C C . THR B 1 336 ? -12.273 19.266 17.531 1 96.81 336 THR B C 1
ATOM 4862 O O . THR B 1 336 ? -12.336 20.469 17.75 1 96.81 336 THR B O 1
ATOM 4865 N N . GLY B 1 337 ? -11.57 18.766 16.562 1 96.5 337 GLY B N 1
ATOM 4866 C CA . GLY B 1 337 ? -10.773 19.625 15.703 1 96.5 337 GLY B CA 1
ATOM 4867 C C . GLY B 1 337 ? -9.414 19.953 16.297 1 96.5 337 GLY B C 1
ATOM 4868 O O . GLY B 1 337 ? -8.625 19.047 16.562 1 96.5 337 GLY B O 1
ATOM 4869 N N . ARG B 1 338 ? -9.203 21.266 16.516 1 97.88 338 ARG B N 1
ATOM 4870 C CA . ARG B 1 338 ? -7.887 21.719 16.969 1 97.88 338 ARG B CA 1
ATOM 4871 C C . ARG B 1 338 ? -8.008 22.719 18.109 1 97.88 338 ARG B C 1
ATOM 4873 O O . ARG B 1 338 ? -9.023 23.406 18.234 1 97.88 338 ARG B O 1
ATOM 4880 N N . LEU B 1 339 ? -6.988 22.688 18.938 1 98.56 339 LEU B N 1
ATOM 4881 C CA . LEU B 1 339 ? -6.734 23.812 19.844 1 98.56 339 LEU B CA 1
ATOM 4882 C C . LEU B 1 339 ? -5.75 24.797 19.219 1 98.56 339 LEU B C 1
ATOM 4884 O O . LEU B 1 339 ? -4.914 24.406 18.391 1 98.56 339 LEU B O 1
ATOM 4888 N N . VAL B 1 340 ? -5.898 26.062 19.578 1 98.81 340 VAL B N 1
ATOM 4889 C CA . VAL B 1 340 ? -5.055 27.094 18.984 1 98.81 340 VAL B CA 1
ATOM 4890 C C . VAL B 1 340 ? -4.434 27.938 20.109 1 98.81 340 VAL B C 1
ATOM 4892 O O . VAL B 1 340 ? -5.098 28.266 21.094 1 98.81 340 VAL B O 1
ATOM 4895 N N . ILE B 1 341 ? -3.178 28.219 19.969 1 98.88 341 ILE B N 1
ATOM 4896 C CA . ILE B 1 341 ? -2.469 29.109 20.875 1 98.88 341 ILE B CA 1
ATOM 4897 C C . ILE B 1 341 ? -2.389 30.5 20.25 1 98.88 341 ILE B C 1
ATOM 4899 O O . ILE B 1 341 ? -2.01 30.656 19.094 1 98.88 341 ILE B O 1
ATOM 4903 N N . THR B 1 342 ? -2.758 31.453 20.984 1 98.31 342 THR B N 1
ATOM 4904 C CA . THR B 1 342 ? -2.648 32.875 20.609 1 98.31 342 THR B CA 1
ATOM 4905 C C . THR B 1 342 ? -1.601 33.562 21.453 1 98.31 342 THR B C 1
ATOM 4907 O O . THR B 1 342 ? -1.884 34 22.578 1 98.31 342 THR B O 1
ATOM 4910 N N . PRO B 1 343 ? -0.477 33.75 20.891 1 96.5 343 PRO B N 1
ATOM 4911 C CA . PRO B 1 343 ? 0.61 34.312 21.703 1 96.5 343 PRO B CA 1
ATOM 4912 C C . PRO B 1 343 ? 0.395 35.781 22.031 1 96.5 343 PRO B C 1
ATOM 4914 O O . PRO B 1 343 ? -0.229 36.5 21.25 1 96.5 343 PRO B O 1
#

Organism: Streptomyces microflavus (NCBI:txid1919)

Nearest PDB structures (foldseek):
  3meq-assembly1_C  TM=9.495E-01  e=2.649E-35  Brucella suis
  2eer-assembly1_B  TM=9.511E-01  e=6.640E-35  Sulfurisphaera tokodaii str. 7
  4eez-assembly1_B  TM=9.191E-01  e=2.906E-31  Lactococcus lactis subsp. lactis KF147
  4eex-assembly1_B  TM=9.287E-01  e=6.130E-31  Lactococcus lactis subsp. lactis KF147
  3i4c-assembly1_D  TM=9.079E-01  e=8.123E-30  Saccharolobus solfataricus

Radius of gyration: 29.1 Å; Cα contacts (8 Å, |Δi|>4): 1899; chains: 2; bounding box: 49×92×63 Å

Solvent-accessible surface area (backbone atoms only — not comparable to full-atom values): 32981 Å² total; per-residue (Å²): 123,90,82,41,69,30,54,30,39,30,36,68,48,71,69,46,76,60,41,81,38,81,38,77,43,81,75,48,48,75,41,17,26,24,25,40,30,53,12,17,21,57,52,73,63,52,55,31,42,42,50,40,71,67,42,74,47,63,70,68,30,26,38,28,44,13,24,8,26,30,30,65,44,64,17,56,89,44,88,74,50,66,68,42,39,32,32,43,49,41,53,34,37,66,60,78,48,76,35,30,69,70,56,32,28,57,65,31,94,64,44,72,34,35,33,28,52,72,33,65,26,30,41,22,35,63,34,81,38,56,50,88,33,52,35,77,46,60,93,80,46,53,44,59,29,46,2,37,28,53,45,24,28,10,30,18,45,34,46,40,55,71,65,65,51,66,49,63,71,38,36,36,34,30,37,32,41,38,42,41,26,42,28,32,44,20,50,39,40,68,54,43,28,46,33,34,37,32,27,76,50,63,68,26,34,54,50,35,42,72,49,55,28,76,40,70,39,43,56,84,80,41,61,56,45,62,51,45,19,61,77,42,75,66,48,26,27,49,31,27,38,30,48,43,29,41,43,58,46,55,34,49,40,57,69,26,32,22,76,59,10,37,33,34,42,61,22,54,68,68,50,58,22,39,34,48,50,57,65,36,13,77,28,27,30,34,37,36,32,49,45,71,45,32,68,66,28,45,49,50,40,47,52,34,32,64,73,64,55,42,74,41,54,70,62,48,76,37,48,53,91,42,46,60,60,51,52,51,48,54,72,70,66,81,60,51,32,26,45,32,33,35,75,118,92,80,41,69,31,54,31,37,31,36,67,48,71,69,49,76,60,41,81,38,81,37,77,42,82,74,49,47,75,41,17,25,26,26,40,29,54,10,17,21,57,52,73,64,52,56,30,42,42,49,41,71,67,42,74,47,62,69,68,33,25,38,29,45,12,24,8,26,29,30,65,44,64,17,56,90,43,89,74,49,66,70,42,38,31,30,43,51,40,52,34,37,66,61,78,48,74,36,29,68,68,56,32,28,57,65,32,92,64,43,70,34,36,32,28,52,72,33,65,25,30,40,23,34,64,34,82,38,57,49,87,34,52,36,77,46,59,92,79,46,53,44,60,29,47,1,37,28,51,45,24,27,10,31,18,46,33,45,42,54,71,66,64,52,66,51,62,71,38,36,35,36,30,37,31,39,36,42,43,26,42,27,32,45,19,47,38,39,70,54,44,28,45,34,34,39,33,28,77,50,64,70,25,36,53,50,35,41,73,51,55,28,76,42,67,40,44,55,82,80,42,61,55,46,62,52,45,19,61,76,42,74,66,49,26,28,49,31,26,40,31,50,43,30,40,43,57,47,57,35,47,42,56,67,26,32,21,76,60,10,37,32,35,42,61,22,56,68,70,50,59,20,40,34,48,49,56,65,35,14,77,27,28,30,34,38,36,34,48,46,70,46,33,67,67,28,45,52,50,41,47,52,33,32,63,72,64,55,41,74,43,54,70,62,48,77,37,48,51,91,41,47,61,60,51,51,52,47,56,72,70,65,80,58,51,30,26,44,29,31,35,76

Secondary structure (DSSP, 8-state):
----EEEEEEE-STTS--EEEEEEPP---TTEEEEEEEEEEE-HHHHHHHHTSS----SSEE---EEEEEEEEE-TT----TT-EEEE-SEE--SSSHHHHTT-GGG-SS-SEEBTTTB--SSBSEEEEEGGGEEE--TTS-HHHHHHHTTHHHHHHIIIIIIS---TT-EEEEE--SHHHHHHHHHHHHTT-EEEEE-S-HHHHHHHHHTT-SEEE-TTTS-HHHHHHHHTTTS-EEEEEESS--SSHHHHHHHHEEEEEEEEE----SSPEEE-HHHHHHHT-EEEE--S--HHHHHHHHHHHHTTS----EEEEEEGGGHHHHHHHHHHT--SSEEEEE-/----EEEEEEE-STTSPPEEEEEEPP---TTEEEEEEEEEEE-HHHHHHHHTSS----SSEE---EEEEEEEEE-TT----TT-EEEE-SEE--SSSHHHHTT-GGG-SS-SEEBTTTB--SSBSEEEEEGGGEEE--TTS-HHHHHHHTTHHHHHHIIIIIIS---TT-EEEEE--SHHHHHHHHHHHHTT-EEEEE-S-HHHHHHHHHTT-SEEE-TTTS-HHHHHHHHTTTS-EEEEEESS--SSHHHHHHHHEEEEEEEEE----SSPEEE-HHHHHHHT-EEEE--S--HHHHHHHHHHHHTTS----EEEEEEGGGHHHHHHHHHHT--SSEEEEE-